Protein AF-A0A2D4HTZ1-F1 (afdb_monomer_lite)

Structure (mmCIF, N/CA/C/O backbone):
data_AF-A0A2D4HTZ1-F1
#
_entry.id   AF-A0A2D4HTZ1-F1
#
loop_
_atom_site.group_PDB
_atom_site.id
_atom_site.type_symbol
_atom_site.label_atom_id
_atom_site.label_alt_id
_atom_site.label_comp_id
_atom_site.label_asym_id
_atom_site.label_entity_id
_atom_site.label_seq_id
_atom_site.pdbx_PDB_ins_code
_atom_site.Cartn_x
_atom_site.Cartn_y
_atom_site.Cartn_z
_atom_site.occupancy
_atom_site.B_iso_or_equiv
_atom_site.auth_seq_id
_atom_site.auth_comp_id
_atom_site.auth_asym_id
_atom_site.auth_atom_id
_atom_site.pdbx_PDB_model_num
ATOM 1 N N . MET A 1 1 ? 66.820 58.117 -73.918 1.00 57.47 1 MET A N 1
ATOM 2 C CA . MET A 1 1 ? 65.378 58.455 -73.861 1.00 57.47 1 MET A CA 1
ATOM 3 C C . MET A 1 1 ? 64.461 57.257 -74.145 1.00 57.47 1 MET A C 1
ATOM 5 O O . MET A 1 1 ? 63.521 57.086 -73.387 1.00 57.47 1 MET A O 1
ATOM 9 N N . GLN A 1 2 ? 64.747 56.366 -75.110 1.00 58.44 2 GLN A N 1
ATOM 10 C CA . GLN A 1 2 ? 63.901 55.181 -75.393 1.00 58.44 2 GLN A CA 1
ATOM 11 C C . GLN A 1 2 ? 63.730 54.191 -74.214 1.00 58.44 2 GLN A C 1
ATOM 13 O O . GLN A 1 2 ? 62.637 53.680 -74.006 1.00 58.44 2 GLN A O 1
ATOM 18 N N . SER A 1 3 ? 64.754 53.981 -73.375 1.00 64.69 3 SER A N 1
ATOM 19 C CA . SER A 1 3 ? 64.660 53.073 -72.209 1.00 64.69 3 SER A CA 1
ATOM 20 C C . SER A 1 3 ? 63.802 53.613 -71.047 1.00 64.69 3 SER A C 1
ATOM 22 O O . SER A 1 3 ? 63.274 52.831 -70.263 1.00 64.69 3 SER A O 1
ATOM 24 N N . ILE A 1 4 ? 63.625 54.936 -70.939 1.00 71.12 4 ILE A N 1
ATOM 25 C CA . ILE A 1 4 ? 62.783 55.555 -69.895 1.00 71.12 4 ILE A CA 1
ATOM 26 C C . ILE A 1 4 ? 61.300 55.486 -70.295 1.00 71.12 4 ILE A C 1
ATOM 28 O O . ILE A 1 4 ? 60.459 55.211 -69.448 1.00 71.12 4 ILE A O 1
ATOM 32 N N . SER A 1 5 ? 60.989 55.653 -71.587 1.00 73.88 5 SER A N 1
ATOM 33 C CA . SER A 1 5 ? 59.620 55.541 -72.119 1.00 73.88 5 SER A CA 1
ATOM 34 C C . SER A 1 5 ? 59.046 54.129 -71.957 1.00 73.88 5 SER A C 1
ATOM 36 O O . SER A 1 5 ? 57.930 53.984 -71.475 1.00 73.88 5 SER A O 1
ATOM 38 N N . GLY A 1 6 ? 59.832 53.088 -72.268 1.00 77.81 6 GLY A N 1
ATOM 39 C CA . GLY A 1 6 ? 59.383 51.697 -72.112 1.00 77.81 6 GLY A CA 1
ATOM 40 C C . GLY A 1 6 ? 59.109 51.304 -70.655 1.00 77.81 6 GLY A C 1
ATOM 41 O O . GLY A 1 6 ? 58.136 50.614 -70.375 1.00 77.81 6 GLY A O 1
ATOM 42 N N . LYS A 1 7 ? 59.904 51.816 -69.702 1.00 83.00 7 LYS A N 1
ATOM 43 C CA . LYS A 1 7 ? 59.646 51.614 -68.265 1.00 83.00 7 LYS A CA 1
ATOM 44 C C . LYS A 1 7 ? 58.384 52.335 -67.784 1.00 83.00 7 LYS A C 1
ATOM 46 O O . LYS A 1 7 ? 57.716 51.845 -66.881 1.00 83.00 7 LYS A O 1
ATOM 51 N N . GLN A 1 8 ? 58.052 53.487 -68.366 1.00 84.12 8 GLN A N 1
ATOM 52 C CA . GLN A 1 8 ? 56.834 54.221 -68.024 1.00 84.12 8 GLN A CA 1
ATOM 53 C C . GLN A 1 8 ? 55.577 53.497 -68.532 1.00 84.12 8 GLN A C 1
ATOM 55 O O . GLN A 1 8 ? 54.602 53.392 -67.793 1.00 84.12 8 GLN A O 1
ATOM 60 N N . GLU A 1 9 ? 55.612 52.954 -69.752 1.00 84.94 9 GLU A N 1
ATOM 61 C CA . GLU A 1 9 ? 54.533 52.113 -70.294 1.00 84.94 9 GLU A CA 1
ATOM 62 C C . GLU A 1 9 ? 54.331 50.839 -69.460 1.00 84.94 9 GLU A C 1
ATOM 64 O O . GLU A 1 9 ? 53.198 50.495 -69.133 1.00 84.94 9 GLU A O 1
ATOM 69 N N . GLU A 1 10 ? 55.413 50.184 -69.028 1.00 87.38 10 GLU A N 1
ATOM 70 C CA . GLU A 1 10 ? 55.351 49.012 -68.146 1.00 87.38 10 GLU A CA 1
ATOM 71 C C . GLU A 1 10 ? 54.741 49.341 -66.772 1.00 87.38 10 GLU A C 1
ATOM 73 O O . GLU A 1 10 ? 53.933 48.574 -66.249 1.00 87.38 10 GLU A O 1
ATOM 78 N N . ILE A 1 11 ? 55.064 50.504 -66.195 1.00 88.44 11 ILE A N 1
ATOM 79 C CA . ILE A 1 11 ? 54.458 50.971 -64.940 1.00 88.44 11 ILE A CA 1
ATOM 80 C C . ILE A 1 11 ? 52.951 51.208 -65.107 1.00 88.44 11 ILE A C 1
ATOM 82 O O . ILE A 1 11 ? 52.182 50.828 -64.224 1.00 88.44 11 ILE A O 1
ATOM 86 N N . GLU A 1 12 ? 52.509 51.819 -66.208 1.00 89.62 12 GLU A N 1
ATOM 87 C CA . GLU A 1 12 ? 51.077 52.033 -66.466 1.00 89.62 12 GLU A CA 1
ATOM 88 C C . GLU A 1 12 ? 50.334 50.715 -66.743 1.00 89.62 12 GLU A C 1
ATOM 90 O O . GLU A 1 12 ? 49.220 50.517 -66.255 1.00 89.62 12 GLU A O 1
ATOM 95 N N . GLU A 1 13 ? 50.969 49.765 -67.432 1.00 90.62 13 GLU A N 1
ATOM 96 C CA . GLU A 1 13 ? 50.449 48.407 -67.621 1.00 90.62 13 GLU A CA 1
ATOM 97 C C . GLU A 1 13 ? 50.298 47.665 -66.282 1.00 90.62 13 GLU A C 1
ATOM 99 O O . GLU A 1 13 ? 49.262 47.058 -66.008 1.00 90.62 13 GLU A O 1
ATOM 104 N N . LEU A 1 14 ? 51.303 47.751 -65.404 1.00 90.25 14 LEU A N 1
ATOM 105 C CA . LEU A 1 14 ? 51.262 47.159 -64.067 1.00 90.25 14 LEU A CA 1
ATOM 106 C C . LEU A 1 14 ? 50.219 47.827 -63.170 1.00 90.25 14 LEU A C 1
ATOM 108 O O . LEU A 1 14 ? 49.558 47.133 -62.400 1.00 90.25 14 LEU A O 1
ATOM 112 N N . LYS A 1 15 ? 50.028 49.148 -63.268 1.00 91.94 15 LYS A N 1
ATOM 113 C CA . LYS A 1 15 ? 48.948 49.848 -62.558 1.00 91.94 15 LYS A CA 1
ATOM 114 C C . LYS A 1 15 ? 47.579 49.356 -63.012 1.00 91.94 15 LYS A C 1
ATOM 116 O O . LYS A 1 15 ? 46.756 49.074 -62.145 1.00 91.94 15 LYS A O 1
ATOM 121 N N . ARG A 1 16 ? 47.363 49.193 -64.323 1.00 92.19 16 ARG A N 1
ATOM 122 C CA . ARG A 1 16 ? 46.101 48.675 -64.876 1.00 92.19 16 ARG A CA 1
ATOM 123 C C . ARG A 1 16 ? 45.830 47.242 -64.422 1.00 92.19 16 ARG A C 1
ATOM 125 O O . ARG A 1 16 ? 44.754 46.950 -63.913 1.00 92.19 16 ARG A O 1
ATOM 132 N N . LYS A 1 17 ? 46.840 46.371 -64.485 1.00 91.69 17 LYS A N 1
ATOM 133 C CA . LYS A 1 17 ? 46.741 45.001 -63.957 1.00 91.69 17 LYS A CA 1
ATOM 134 C C . LYS A 1 17 ? 46.474 44.983 -62.452 1.00 91.69 17 LYS A C 1
ATOM 136 O O . LYS A 1 17 ? 45.710 44.157 -61.973 1.00 91.69 17 LYS A O 1
ATOM 141 N N . ASN A 1 18 ? 47.066 45.900 -61.688 1.00 91.31 18 ASN A N 1
ATOM 142 C CA . ASN A 1 18 ? 46.824 46.011 -60.248 1.00 91.31 18 ASN A CA 1
ATOM 143 C C . ASN A 1 18 ? 45.393 46.498 -59.948 1.00 91.31 18 ASN A C 1
ATOM 145 O O . ASN A 1 18 ? 44.762 45.990 -59.025 1.00 91.31 18 ASN A O 1
ATOM 149 N N . THR A 1 19 ? 44.843 47.428 -60.737 1.00 92.56 19 THR A N 1
ATOM 150 C CA . THR A 1 19 ? 43.431 47.828 -60.615 1.00 92.56 19 THR A CA 1
ATOM 151 C C . THR A 1 19 ? 42.480 46.699 -61.003 1.00 92.56 19 THR A C 1
ATOM 153 O O . THR A 1 19 ? 41.556 46.427 -60.246 1.00 92.56 19 THR A O 1
ATOM 156 N N . GLU A 1 20 ? 42.753 45.972 -62.090 1.00 93.50 20 GLU A N 1
ATOM 157 C CA . GLU A 1 20 ? 41.965 44.800 -62.500 1.00 93.50 20 GLU A CA 1
ATOM 158 C C . GLU A 1 20 ? 41.989 43.701 -61.426 1.00 93.50 20 GLU A C 1
ATOM 160 O O . GLU A 1 20 ? 40.947 43.169 -61.052 1.00 93.50 20 GLU A O 1
ATOM 165 N N . LEU A 1 21 ? 43.159 43.400 -60.852 1.00 92.81 21 LEU A N 1
ATOM 166 C CA . LEU A 1 21 ? 43.280 42.436 -59.753 1.00 92.81 21 LEU A CA 1
ATOM 167 C C . LEU A 1 21 ? 42.519 42.881 -58.498 1.00 92.81 21 LEU A C 1
ATOM 169 O O . LEU A 1 21 ? 41.919 42.044 -57.823 1.00 92.81 21 LEU A O 1
ATOM 173 N N . LYS A 1 22 ? 42.508 44.182 -58.183 1.00 93.00 22 LYS A N 1
ATOM 174 C CA . LYS A 1 22 ? 41.706 44.725 -57.075 1.00 93.00 22 LYS A CA 1
ATOM 175 C C . LYS A 1 22 ? 40.210 44.585 -57.336 1.00 93.00 22 LYS A C 1
ATOM 177 O O . LYS A 1 22 ? 39.486 44.192 -56.429 1.00 93.00 22 LYS A O 1
ATOM 182 N N . GLU A 1 23 ? 39.751 44.876 -58.550 1.00 93.75 23 GLU A N 1
ATOM 183 C CA . GLU A 1 23 ? 38.345 44.713 -58.936 1.00 93.75 23 GLU A CA 1
ATOM 184 C C . GLU A 1 23 ? 37.912 43.245 -58.873 1.00 93.75 23 GLU A C 1
ATOM 186 O O . GLU A 1 23 ? 36.880 42.941 -58.275 1.00 93.75 23 GLU A O 1
ATOM 191 N N . ILE A 1 24 ? 38.736 42.322 -59.382 1.00 94.12 24 ILE A N 1
ATOM 192 C CA . ILE A 1 24 ? 38.507 40.875 -59.254 1.00 94.12 24 ILE A CA 1
ATOM 193 C C . ILE A 1 24 ? 38.438 40.472 -57.778 1.00 94.12 24 ILE A C 1
ATOM 195 O O . ILE A 1 24 ? 37.528 39.739 -57.398 1.00 94.12 24 ILE A O 1
ATOM 199 N N . GLY A 1 25 ? 39.345 40.978 -56.938 1.00 93.19 25 GLY A N 1
ATOM 200 C CA . GLY A 1 25 ? 39.337 40.719 -55.497 1.00 93.19 25 GLY A CA 1
ATOM 201 C C . GLY A 1 25 ? 38.049 41.187 -54.812 1.00 93.19 25 GLY A C 1
ATOM 202 O O . GLY A 1 25 ? 37.463 40.434 -54.039 1.00 93.19 25 GLY A O 1
ATOM 203 N N . VAL A 1 26 ? 37.555 42.385 -55.143 1.00 94.62 26 VAL A N 1
ATOM 204 C CA . VAL A 1 26 ? 36.284 42.915 -54.611 1.00 94.62 26 VAL A CA 1
ATOM 205 C C . VAL A 1 26 ? 35.089 42.080 -55.078 1.00 94.62 26 VAL A C 1
ATOM 207 O O . VAL A 1 26 ? 34.190 41.794 -54.286 1.00 94.62 26 VAL A O 1
ATOM 210 N N . VAL A 1 27 ? 35.070 41.659 -56.346 1.00 94.44 27 VAL A N 1
ATOM 211 C CA . VAL A 1 27 ? 34.008 40.793 -56.884 1.00 94.44 27 VAL A CA 1
ATOM 212 C C . VAL A 1 27 ? 34.038 39.414 -56.221 1.00 94.44 27 VAL A C 1
ATOM 214 O O . VAL A 1 27 ? 32.992 38.913 -55.818 1.00 94.44 27 VAL A O 1
ATOM 217 N N . GLN A 1 28 ? 35.219 38.818 -56.040 1.00 93.44 28 GLN A N 1
ATOM 218 C CA . GLN A 1 28 ? 35.381 37.548 -55.329 1.00 93.44 28 GLN A CA 1
ATOM 219 C C . GLN A 1 28 ? 34.933 37.656 -53.867 1.00 93.44 28 GLN A C 1
ATOM 221 O O . GLN A 1 28 ? 34.189 36.799 -53.399 1.00 93.44 28 GLN A O 1
ATOM 226 N N . GLU A 1 29 ? 35.312 38.722 -53.157 1.00 94.38 29 GLU A N 1
ATOM 227 C CA . GLU A 1 29 ? 34.871 38.961 -51.779 1.00 94.38 29 GLU A CA 1
ATOM 228 C C . GLU A 1 29 ? 33.345 39.104 -51.691 1.00 94.38 29 GLU A C 1
ATOM 230 O O . GLU A 1 29 ? 32.719 38.551 -50.784 1.00 94.38 29 GLU A O 1
ATOM 235 N N . LYS A 1 30 ? 32.728 39.813 -52.645 1.00 95.38 30 LYS A N 1
ATOM 236 C CA . LYS A 1 30 ? 31.270 39.944 -52.727 1.00 95.38 30 LYS A CA 1
ATOM 237 C C . LYS A 1 30 ? 30.597 38.587 -52.957 1.00 95.38 30 LYS A C 1
ATOM 239 O O . LYS A 1 30 ? 29.663 38.266 -52.229 1.00 95.38 30 LYS A O 1
ATOM 244 N N . ASN A 1 31 ? 31.098 37.785 -53.897 1.00 94.88 31 ASN A N 1
ATOM 245 C CA . ASN A 1 31 ? 30.555 36.454 -54.182 1.00 94.88 31 ASN A CA 1
ATOM 246 C C . ASN A 1 31 ? 30.661 35.531 -52.959 1.00 94.88 31 ASN A C 1
ATOM 248 O O . ASN A 1 31 ? 29.678 34.902 -52.586 1.00 94.88 31 ASN A O 1
ATOM 252 N N . VAL A 1 32 ? 31.810 35.515 -52.273 1.00 95.44 32 VAL A N 1
ATOM 253 C CA . VAL A 1 32 ? 31.988 34.720 -51.044 1.00 95.44 32 VAL A CA 1
ATOM 254 C C . VAL A 1 32 ? 31.035 35.186 -49.940 1.00 95.44 32 VAL A C 1
ATOM 256 O O . VAL A 1 32 ? 30.453 34.358 -49.244 1.00 95.44 32 VAL A O 1
ATOM 259 N N . LYS A 1 33 ? 30.823 36.499 -49.773 1.00 95.69 33 LYS A N 1
ATOM 260 C CA . LYS A 1 33 ? 29.833 37.019 -48.811 1.00 95.69 33 LYS A CA 1
ATOM 261 C C . LYS A 1 33 ? 28.407 36.585 -49.157 1.00 95.69 33 LYS A C 1
ATOM 263 O O . LYS A 1 33 ? 27.660 36.229 -48.251 1.00 95.69 33 LYS A O 1
ATOM 268 N N . GLU A 1 34 ? 28.035 36.602 -50.435 1.00 95.88 34 GLU A N 1
ATOM 269 C CA . GLU A 1 34 ? 26.720 36.139 -50.895 1.00 95.88 34 GLU A CA 1
ATOM 270 C C . GLU A 1 34 ? 26.538 34.629 -50.674 1.00 95.88 34 GLU A C 1
ATOM 272 O O . GLU A 1 34 ? 25.505 34.218 -50.148 1.00 95.88 34 GLU A O 1
ATOM 277 N N . GLU A 1 35 ? 27.545 33.808 -50.986 1.00 95.94 35 GLU A N 1
ATOM 278 C CA . GLU A 1 35 ? 27.533 32.364 -50.714 1.00 95.94 35 GLU A CA 1
ATOM 279 C C . GLU A 1 35 ? 27.420 32.065 -49.214 1.00 95.94 35 GLU A C 1
ATOM 281 O O . GLU A 1 35 ? 26.616 31.227 -48.803 1.00 95.94 35 GLU A O 1
ATOM 286 N N . LEU A 1 36 ? 28.171 32.784 -48.373 1.00 95.12 36 LEU A N 1
ATOM 287 C CA . LEU A 1 36 ? 28.088 32.639 -46.919 1.00 95.12 36 LEU A CA 1
ATOM 288 C C . LEU A 1 36 ? 26.702 33.012 -46.383 1.00 95.12 36 LEU A C 1
ATOM 290 O O . LEU A 1 36 ? 26.178 32.308 -45.518 1.00 95.12 36 LEU A O 1
ATOM 294 N N . GLU A 1 37 ? 26.081 34.077 -46.895 1.00 95.56 37 GLU A N 1
ATOM 295 C CA . GLU A 1 37 ? 24.731 34.465 -46.477 1.00 95.56 37 GLU A CA 1
ATOM 296 C C . GLU A 1 37 ? 23.676 33.453 -46.958 1.00 95.56 37 GLU A C 1
ATOM 298 O O . GLU A 1 37 ? 22.752 33.130 -46.213 1.00 95.56 37 GLU A O 1
ATOM 303 N N . GLN A 1 38 ? 23.838 32.870 -48.152 1.00 96.56 38 GLN A N 1
ATOM 304 C CA . GLN A 1 38 ? 22.982 31.775 -48.626 1.00 96.56 38 GLN A CA 1
ATOM 305 C C . GLN A 1 38 ? 23.105 30.528 -47.742 1.00 96.56 38 GLN A C 1
ATOM 307 O O . GLN A 1 38 ? 22.088 29.961 -47.336 1.00 96.56 38 GLN A O 1
ATOM 312 N N . ILE A 1 39 ? 24.332 30.120 -47.398 1.00 96.56 39 ILE A N 1
ATOM 313 C CA . ILE A 1 39 ? 24.581 28.987 -46.494 1.00 96.56 39 ILE A CA 1
ATOM 314 C C . ILE A 1 39 ? 23.967 29.262 -45.119 1.00 96.56 39 ILE A C 1
ATOM 316 O O . ILE A 1 39 ? 23.299 28.393 -44.560 1.00 96.56 39 ILE A O 1
ATOM 320 N N . LYS A 1 40 ? 24.142 30.474 -44.584 1.00 97.12 40 LYS A N 1
ATOM 321 C CA . LYS A 1 40 ? 23.562 30.889 -43.303 1.00 97.12 40 LYS A CA 1
ATOM 322 C C . LYS A 1 40 ? 22.034 30.838 -43.322 1.00 97.12 40 LYS A C 1
ATOM 324 O O . LYS A 1 40 ? 21.450 30.295 -42.388 1.00 97.12 40 LYS A O 1
ATOM 329 N N . ASN A 1 41 ? 21.390 31.352 -44.369 1.00 95.25 41 ASN A N 1
ATOM 330 C CA . ASN A 1 41 ? 19.930 31.315 -44.493 1.00 95.25 41 ASN A CA 1
ATOM 331 C C . ASN A 1 41 ? 19.411 29.878 -44.573 1.00 95.25 41 ASN A C 1
ATOM 333 O O . ASN A 1 41 ? 18.505 29.522 -43.823 1.00 95.25 41 ASN A O 1
ATOM 337 N N . LYS A 1 42 ? 20.052 29.026 -45.381 1.00 97.12 42 LYS A N 1
ATOM 338 C CA . LYS A 1 42 ? 19.714 27.600 -45.462 1.00 97.12 42 LYS A CA 1
ATOM 339 C C . LYS A 1 42 ? 19.870 26.899 -44.110 1.00 97.12 42 LYS A C 1
ATOM 341 O O . LYS A 1 42 ? 18.985 26.167 -43.686 1.00 97.12 42 LYS A O 1
ATOM 346 N N . LEU A 1 43 ? 20.957 27.181 -43.391 1.00 97.00 43 LEU A N 1
ATOM 347 C CA . LEU A 1 43 ? 21.194 26.627 -42.060 1.00 97.00 43 LEU A CA 1
ATOM 348 C C . LEU A 1 43 ? 20.115 27.066 -41.056 1.00 97.00 43 LEU A C 1
ATOM 350 O O . LEU A 1 43 ? 19.683 26.269 -40.226 1.00 97.00 43 LEU A O 1
ATOM 354 N N . ILE A 1 44 ? 19.672 28.324 -41.107 1.00 96.56 44 ILE A N 1
ATOM 355 C CA . ILE A 1 44 ? 18.585 28.828 -40.253 1.00 96.56 44 ILE A CA 1
ATOM 356 C C . ILE A 1 44 ? 17.259 28.142 -40.603 1.00 96.56 44 ILE A C 1
ATOM 358 O O . ILE A 1 44 ? 16.518 27.755 -39.697 1.00 96.56 44 ILE A O 1
ATOM 362 N N . GLU A 1 45 ? 16.956 27.972 -41.890 1.00 96.88 45 GLU A N 1
ATOM 363 C CA . GLU A 1 45 ? 15.754 27.274 -42.357 1.00 96.88 45 GLU A CA 1
ATOM 364 C C . GLU A 1 45 ? 15.732 25.814 -41.895 1.00 96.88 45 GLU A C 1
ATOM 366 O O . GLU A 1 45 ? 14.732 25.380 -41.315 1.00 96.88 45 GLU A O 1
ATOM 371 N N . ASP A 1 46 ? 16.844 25.093 -42.059 1.00 96.62 46 ASP A N 1
ATOM 372 C CA . ASP A 1 46 ? 16.989 23.699 -41.634 1.00 96.62 46 ASP A CA 1
ATOM 373 C C . ASP A 1 46 ? 16.791 23.558 -40.116 1.00 96.62 46 ASP A C 1
ATOM 375 O O . ASP A 1 46 ? 15.972 22.748 -39.669 1.00 96.62 46 ASP A O 1
ATOM 379 N N . HIS A 1 47 ? 17.443 24.404 -39.306 1.00 96.06 47 HIS A N 1
ATOM 380 C CA . HIS A 1 47 ? 17.237 24.409 -37.852 1.00 96.06 47 HIS A CA 1
ATOM 381 C C . HIS A 1 47 ? 15.798 24.763 -37.466 1.00 96.06 47 HIS A C 1
ATOM 383 O O . HIS A 1 47 ? 15.232 24.165 -36.552 1.00 96.06 47 HIS A O 1
ATOM 389 N N . THR A 1 48 ? 15.175 25.718 -38.159 1.00 96.06 48 THR A N 1
ATOM 390 C CA . THR A 1 48 ? 13.787 26.116 -37.889 1.00 96.06 48 THR A CA 1
ATOM 391 C C . THR A 1 48 ? 12.813 24.987 -38.229 1.00 96.06 48 THR A C 1
ATOM 393 O O . THR A 1 48 ? 11.836 24.773 -37.505 1.00 96.06 48 THR A O 1
ATOM 396 N N . ALA A 1 49 ? 13.063 24.244 -39.309 1.00 96.69 49 ALA A N 1
ATOM 397 C CA . ALA A 1 49 ? 12.280 23.070 -39.673 1.00 96.69 49 ALA A CA 1
ATOM 398 C C . ALA A 1 49 ? 12.443 21.953 -38.635 1.00 96.69 49 ALA A C 1
ATOM 400 O O . ALA A 1 49 ? 11.445 21.375 -38.202 1.00 96.69 49 ALA A O 1
ATOM 401 N N . GLU A 1 50 ? 13.669 21.703 -38.176 1.00 96.25 50 GLU A N 1
ATOM 402 C CA . GLU A 1 50 ? 13.944 20.686 -37.161 1.00 96.25 50 GLU A CA 1
ATOM 403 C C . GLU A 1 50 ? 13.320 21.034 -35.803 1.00 96.25 50 GLU A C 1
ATOM 405 O O . GLU A 1 50 ? 12.687 20.192 -35.164 1.00 96.25 50 GLU A O 1
ATOM 410 N N . LEU A 1 51 ? 13.365 22.306 -35.399 1.00 95.31 51 LEU A N 1
ATOM 411 C CA . LEU A 1 51 ? 12.663 22.794 -34.208 1.00 95.31 51 LEU A CA 1
ATOM 412 C C . LEU A 1 51 ? 11.141 22.616 -34.308 1.00 95.31 51 LEU A C 1
ATOM 414 O O . LEU A 1 51 ? 10.480 22.299 -33.319 1.00 95.31 51 LEU A O 1
ATOM 418 N N . LYS A 1 52 ? 10.555 22.792 -35.498 1.00 96.75 52 LYS A N 1
ATOM 419 C CA . LYS A 1 52 ? 9.123 22.527 -35.713 1.00 96.75 52 LYS A CA 1
ATOM 420 C C . LYS A 1 52 ? 8.805 21.033 -35.627 1.00 96.75 52 LYS A C 1
ATOM 422 O O . LYS A 1 52 ? 7.795 20.682 -35.019 1.00 96.75 52 LYS A O 1
ATOM 427 N N . ARG A 1 53 ? 9.650 20.162 -36.195 1.00 97.31 53 ARG A N 1
ATOM 428 C CA . ARG A 1 53 ? 9.483 18.698 -36.111 1.00 97.31 53 ARG A CA 1
ATOM 429 C C . ARG A 1 53 ? 9.574 18.210 -34.669 1.00 97.31 53 ARG A C 1
ATOM 431 O O . ARG A 1 53 ? 8.654 17.551 -34.198 1.00 97.31 53 ARG A O 1
ATOM 438 N N . THR A 1 54 ? 10.627 18.597 -33.955 1.00 94.88 54 THR A N 1
ATOM 439 C CA . THR A 1 54 ? 10.831 18.231 -32.545 1.00 94.88 54 THR A CA 1
ATOM 440 C C . THR A 1 54 ? 9.707 18.746 -31.649 1.00 94.88 54 THR A C 1
ATOM 442 O O . THR A 1 54 ? 9.208 17.994 -30.817 1.00 94.88 54 THR A O 1
ATOM 445 N N . ARG A 1 55 ? 9.218 19.978 -31.858 1.00 96.69 55 ARG A N 1
ATOM 446 C CA . ARG A 1 55 ? 8.045 20.495 -31.132 1.00 96.69 55 ARG A CA 1
ATOM 447 C C . ARG A 1 55 ? 6.782 19.669 -31.400 1.00 96.69 55 ARG A C 1
ATOM 449 O O . ARG A 1 55 ? 6.021 19.434 -30.468 1.00 96.69 55 ARG A O 1
ATOM 456 N N . LYS A 1 56 ? 6.556 19.229 -32.641 1.00 96.94 56 LYS A N 1
ATOM 457 C CA . LYS A 1 56 ? 5.404 18.383 -32.981 1.00 96.94 56 LYS A CA 1
ATOM 458 C C . LYS A 1 56 ? 5.499 17.006 -32.315 1.00 96.94 56 LYS A C 1
ATOM 460 O O . LYS A 1 56 ? 4.525 16.567 -31.720 1.00 96.94 56 LYS A O 1
ATOM 465 N N . LEU A 1 57 ? 6.677 16.381 -32.346 1.00 96.94 57 LEU A N 1
ATOM 466 C CA . LEU A 1 57 ? 6.925 15.109 -31.657 1.00 96.94 57 LEU A CA 1
ATOM 467 C C . LEU A 1 57 ? 6.727 15.238 -30.142 1.00 96.94 57 LEU A C 1
ATOM 469 O O . LEU A 1 57 ? 6.090 14.387 -29.535 1.00 96.94 57 LEU A O 1
ATOM 473 N N . LEU A 1 58 ? 7.210 16.326 -29.532 1.00 94.69 58 LEU A N 1
ATOM 474 C CA . LEU A 1 58 ? 6.972 16.602 -28.112 1.00 94.69 58 LEU A CA 1
ATOM 475 C C . LEU A 1 58 ? 5.481 16.741 -27.797 1.00 94.69 58 LEU A C 1
ATOM 477 O O . LEU A 1 58 ? 5.029 16.207 -26.792 1.00 94.69 58 LEU A O 1
ATOM 481 N N . GLN A 1 59 ? 4.718 17.417 -28.657 1.00 96.31 59 GLN A N 1
ATOM 482 C CA . GLN A 1 59 ? 3.273 17.546 -28.485 1.00 96.31 59 GLN A CA 1
ATOM 483 C C . GLN A 1 59 ? 2.562 16.189 -28.604 1.00 96.31 59 GLN A C 1
ATOM 485 O O . GLN A 1 59 ? 1.649 15.917 -27.833 1.00 96.31 59 GLN A O 1
ATOM 490 N N . GLU A 1 60 ? 2.973 15.332 -29.541 1.00 96.62 60 GLU A N 1
ATOM 491 C CA . GLU A 1 60 ? 2.437 13.971 -29.674 1.00 96.62 60 GLU A CA 1
ATOM 492 C C . GLU A 1 60 ? 2.730 13.141 -28.414 1.00 96.62 60 GLU A C 1
ATOM 494 O O . GLU A 1 60 ? 1.805 12.562 -27.849 1.00 96.62 60 GLU A O 1
ATOM 499 N N . VAL A 1 61 ? 3.968 13.179 -27.907 1.00 94.12 61 VAL A N 1
ATOM 500 C CA . VAL A 1 61 ? 4.368 12.506 -26.656 1.00 94.12 61 VAL A CA 1
ATOM 501 C C . VAL A 1 61 ? 3.612 13.053 -25.438 1.00 94.12 61 VAL A C 1
ATOM 503 O O . VAL A 1 61 ? 3.229 12.308 -24.539 1.00 94.12 61 VAL A O 1
ATOM 506 N N . GLU A 1 62 ? 3.361 14.360 -25.384 1.00 95.25 62 GLU A N 1
ATOM 507 C CA . GLU A 1 62 ? 2.568 14.966 -24.312 1.00 95.25 62 GLU A CA 1
ATOM 508 C C . GLU A 1 62 ? 1.116 14.465 -24.334 1.00 95.25 62 GLU A C 1
ATOM 510 O O . GLU A 1 62 ? 0.559 14.149 -23.281 1.00 95.25 62 GLU A O 1
ATOM 515 N N . GLN A 1 63 ? 0.510 14.336 -25.520 1.00 95.31 63 GLN A N 1
ATOM 516 C CA . GLN A 1 63 ? -0.839 13.779 -25.644 1.00 95.31 63 GLN A CA 1
ATOM 517 C C . GLN A 1 63 ? -0.887 12.294 -25.271 1.00 95.31 63 GLN A C 1
ATOM 519 O O . GLN A 1 63 ? -1.830 11.889 -24.593 1.00 95.31 63 GLN A O 1
ATOM 524 N N . THR A 1 64 ? 0.112 11.490 -25.652 1.00 94.50 64 THR A N 1
ATOM 525 C CA . THR A 1 64 ? 0.148 10.068 -25.272 1.00 94.50 64 THR A CA 1
ATOM 526 C C . THR A 1 64 ? 0.299 9.903 -23.766 1.00 94.50 64 THR A C 1
ATOM 528 O O . THR A 1 64 ? -0.488 9.181 -23.165 1.00 94.50 64 THR A O 1
ATOM 531 N N . HIS A 1 65 ? 1.210 10.641 -23.123 1.00 91.62 65 HIS A N 1
ATOM 532 C CA . HIS A 1 65 ? 1.341 10.599 -21.663 1.00 91.62 65 HIS A CA 1
ATOM 533 C C . HIS A 1 65 ? 0.073 11.076 -20.949 1.00 91.62 65 HIS A C 1
ATOM 535 O O . HIS A 1 65 ? -0.272 10.558 -19.888 1.00 91.62 65 HIS A O 1
ATOM 541 N N . LYS A 1 66 ? -0.639 12.061 -21.509 1.00 96.38 66 LYS A N 1
ATOM 542 C CA . LYS A 1 66 ? -1.916 12.510 -20.952 1.00 96.38 66 LYS A CA 1
ATOM 543 C C . LYS A 1 66 ? -2.991 11.423 -21.050 1.00 96.38 66 LYS A C 1
ATOM 545 O O . LYS A 1 66 ? -3.707 11.218 -20.073 1.00 96.38 66 LYS A O 1
ATOM 550 N N . ALA A 1 67 ? -3.085 10.736 -22.189 1.00 95.88 67 ALA A N 1
ATOM 551 C CA . ALA A 1 67 ? -4.014 9.625 -22.382 1.00 95.88 67 ALA A CA 1
ATOM 552 C C . ALA A 1 67 ? -3.693 8.457 -21.437 1.00 95.88 67 ALA A C 1
ATOM 554 O O . ALA A 1 67 ? -4.575 8.002 -20.716 1.00 95.88 67 ALA A O 1
ATOM 555 N N . GLU A 1 68 ? -2.421 8.058 -21.341 1.00 95.12 68 GLU A N 1
ATOM 556 C CA . GLU A 1 68 ? -1.969 7.036 -20.389 1.00 95.12 68 GLU A CA 1
ATOM 557 C C . GLU A 1 68 ? -2.311 7.441 -18.947 1.00 95.12 68 GLU A C 1
ATOM 559 O O . GLU A 1 68 ? -2.869 6.653 -18.190 1.00 95.12 68 GLU A O 1
ATOM 564 N N . ALA A 1 69 ? -2.051 8.691 -18.551 1.00 92.12 69 ALA A N 1
ATOM 565 C CA . ALA A 1 69 ? -2.389 9.177 -17.213 1.00 92.12 69 ALA A CA 1
ATOM 566 C C . ALA A 1 69 ? -3.903 9.175 -16.929 1.00 92.12 69 ALA A C 1
ATOM 568 O O . ALA A 1 69 ? -4.315 9.029 -15.776 1.00 92.12 69 ALA A O 1
ATOM 569 N N . GLU A 1 70 ? -4.740 9.368 -17.950 1.00 95.75 70 GLU A N 1
ATOM 570 C CA . GLU A 1 70 ? -6.189 9.206 -17.841 1.00 95.75 70 GLU A CA 1
ATOM 571 C C . GLU A 1 70 ? -6.565 7.728 -17.694 1.00 95.75 70 GLU A C 1
ATOM 573 O O . GLU A 1 70 ? -7.323 7.414 -16.781 1.00 95.75 70 GLU A O 1
ATOM 578 N N . GLU A 1 71 ? -6.002 6.816 -18.486 1.00 96.00 71 GLU A N 1
ATOM 579 C CA . GLU A 1 71 ? -6.225 5.367 -18.352 1.00 96.00 71 GLU A CA 1
ATOM 580 C C . GLU A 1 71 ? -5.850 4.856 -16.954 1.00 96.00 71 GLU A C 1
ATOM 582 O O . GLU A 1 71 ? -6.681 4.246 -16.279 1.00 96.00 71 GLU A O 1
ATOM 587 N N . TRP A 1 72 ? -4.661 5.212 -16.456 1.00 94.75 72 TRP A N 1
ATOM 588 C CA . TRP A 1 72 ? -4.217 4.882 -15.097 1.00 94.75 72 TRP A CA 1
ATOM 589 C C . TRP A 1 72 ? -5.163 5.420 -14.017 1.00 94.75 72 TRP A C 1
ATOM 591 O O . TRP A 1 72 ? -5.357 4.790 -12.974 1.00 94.75 72 TRP A O 1
ATOM 601 N N . ARG A 1 73 ? -5.767 6.595 -14.239 1.00 96.50 73 ARG A N 1
ATOM 602 C CA . ARG A 1 73 ? -6.755 7.166 -13.314 1.00 96.50 73 ARG A CA 1
ATOM 603 C C . ARG A 1 73 ? -8.042 6.344 -13.303 1.00 96.50 73 ARG A C 1
ATOM 605 O O . ARG A 1 73 ? -8.525 6.036 -12.219 1.00 96.50 73 ARG A O 1
ATOM 612 N N . HIS A 1 74 ? -8.553 5.961 -14.472 1.00 95.25 74 HIS A N 1
ATOM 613 C CA . HIS A 1 74 ? -9.755 5.130 -14.581 1.00 95.25 74 HIS A CA 1
ATOM 614 C C . HIS A 1 74 ? -9.530 3.741 -13.969 1.00 95.25 74 HIS A C 1
ATOM 616 O O . HIS A 1 74 ? -10.376 3.262 -13.220 1.00 95.25 74 HIS A O 1
ATOM 622 N N . GLU A 1 75 ? -8.377 3.112 -14.213 1.00 95.00 75 GLU A N 1
ATOM 623 C CA . GLU A 1 75 ? -8.039 1.814 -13.613 1.00 95.00 75 GLU A CA 1
ATOM 624 C C . GLU A 1 75 ? -7.969 1.904 -12.081 1.00 95.00 75 GLU A C 1
ATOM 626 O O . GLU A 1 75 ? -8.508 1.055 -11.369 1.00 95.00 75 GLU A O 1
ATOM 631 N N . LYS A 1 76 ? -7.389 2.990 -11.556 1.00 92.19 76 LYS A N 1
ATOM 632 C CA . LYS A 1 76 ? -7.389 3.265 -10.117 1.00 92.19 76 LYS A CA 1
ATOM 633 C C . LYS A 1 76 ? -8.805 3.457 -9.565 1.00 92.19 76 LYS A C 1
ATOM 635 O O . LYS A 1 76 ? -9.090 2.954 -8.482 1.00 92.19 76 LYS A O 1
ATOM 640 N N . GLU A 1 77 ? -9.672 4.186 -10.261 1.00 96.31 77 GLU A N 1
ATOM 641 C CA . GLU A 1 77 ? -11.067 4.400 -9.848 1.00 96.31 77 GLU A CA 1
ATOM 642 C C . GLU A 1 77 ? -11.861 3.089 -9.822 1.00 96.31 77 GLU A C 1
ATOM 644 O O . GLU A 1 77 ? -12.578 2.840 -8.853 1.00 96.31 77 GLU A O 1
ATOM 649 N N . ILE A 1 78 ? -11.674 2.217 -10.819 1.00 96.38 78 ILE A N 1
ATOM 650 C CA . ILE A 1 78 ? -12.274 0.875 -10.849 1.00 96.38 78 ILE A CA 1
ATOM 651 C C . ILE A 1 78 ? -11.799 0.057 -9.648 1.00 96.38 78 ILE A C 1
ATOM 653 O O . ILE A 1 78 ? -12.622 -0.490 -8.915 1.00 96.38 78 ILE A O 1
ATOM 657 N N . LEU A 1 79 ? -10.488 0.021 -9.394 1.00 94.75 79 LEU A N 1
ATOM 658 C CA . LEU A 1 79 ? -9.942 -0.727 -8.264 1.00 94.75 79 LEU A CA 1
ATOM 659 C C . LEU A 1 79 ? -10.485 -0.203 -6.926 1.00 94.75 79 LEU A C 1
ATOM 661 O O . LEU A 1 79 ? -10.844 -0.993 -6.053 1.00 94.75 79 LEU A O 1
ATOM 665 N N . VAL A 1 80 ? -10.587 1.121 -6.765 1.00 95.00 80 VAL A N 1
ATOM 666 C CA . VAL A 1 80 ? -11.200 1.732 -5.578 1.00 95.00 80 VAL A CA 1
ATOM 667 C C . VAL A 1 80 ? -12.658 1.290 -5.443 1.00 95.00 80 VAL A C 1
ATOM 669 O O . VAL A 1 80 ? -13.014 0.773 -4.385 1.00 95.00 80 VAL A O 1
ATOM 672 N N . ALA A 1 81 ? -13.467 1.389 -6.501 1.00 95.06 81 ALA A N 1
ATOM 673 C CA . ALA A 1 81 ? -14.868 0.968 -6.481 1.00 95.06 81 ALA A CA 1
ATOM 674 C C . ALA A 1 81 ? -15.029 -0.521 -6.113 1.00 95.06 81 ALA A C 1
ATOM 676 O O . ALA A 1 81 ? -15.854 -0.861 -5.265 1.00 95.06 81 ALA A O 1
ATOM 677 N N . GLU A 1 82 ? -14.191 -1.407 -6.662 1.00 96.25 82 GLU A N 1
ATOM 678 C CA . GLU A 1 82 ? -14.194 -2.834 -6.313 1.00 96.25 82 GLU A CA 1
ATOM 679 C C . GLU A 1 82 ? -13.822 -3.078 -4.844 1.00 96.25 82 GLU A C 1
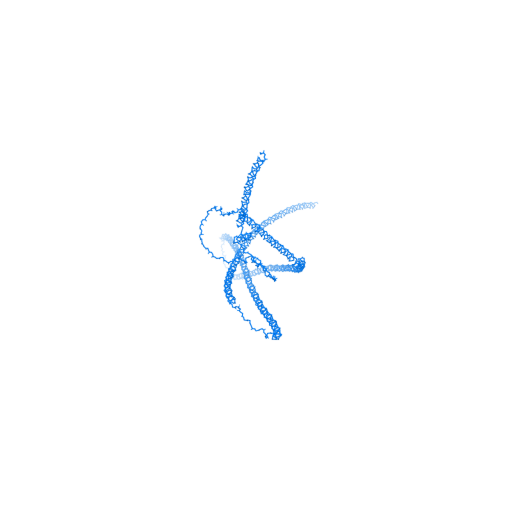ATOM 681 O O . GLU A 1 82 ? -14.401 -3.943 -4.177 1.00 96.25 82 GLU A O 1
ATOM 686 N N . THR A 1 83 ? -12.840 -2.342 -4.310 1.00 93.25 83 THR A N 1
ATOM 687 C CA . THR A 1 83 ? -12.490 -2.453 -2.887 1.00 93.25 83 THR A CA 1
ATOM 688 C C . THR A 1 83 ? -13.594 -1.921 -1.978 1.00 93.25 83 THR A C 1
ATOM 690 O O . THR A 1 83 ? -13.875 -2.535 -0.948 1.00 93.25 83 THR A O 1
ATOM 693 N N . GLU A 1 84 ? -14.260 -0.832 -2.359 1.00 94.56 84 GLU A N 1
ATOM 694 C CA . GLU A 1 84 ? -15.401 -0.281 -1.629 1.00 94.56 84 GLU A CA 1
ATOM 695 C C . GLU A 1 84 ? -16.588 -1.249 -1.626 1.00 94.56 84 GLU A C 1
ATOM 697 O O . GLU A 1 84 ? -17.182 -1.474 -0.570 1.00 94.56 84 GLU A O 1
ATOM 702 N N . GLU A 1 85 ? -16.886 -1.895 -2.757 1.00 96.19 85 GLU A N 1
ATOM 703 C CA . GLU A 1 85 ? -17.928 -2.921 -2.852 1.00 96.19 85 GLU A CA 1
ATOM 704 C C . GLU A 1 85 ? -17.626 -4.118 -1.936 1.00 96.19 85 GLU A C 1
ATOM 706 O O . GLU A 1 85 ? -18.486 -4.539 -1.156 1.00 96.19 85 GLU A O 1
ATOM 711 N N . LYS A 1 86 ? -16.382 -4.619 -1.939 1.00 97.12 86 LYS A N 1
ATOM 712 C CA . LYS A 1 86 ? -15.946 -5.696 -1.029 1.00 97.12 86 LYS A CA 1
ATOM 713 C C . LYS A 1 86 ? -16.081 -5.290 0.441 1.00 97.12 86 LYS A C 1
ATOM 715 O O . LYS A 1 86 ? -16.543 -6.085 1.260 1.00 97.12 86 LYS A O 1
ATOM 720 N N . ILE A 1 87 ? -15.721 -4.053 0.787 1.00 94.62 87 ILE A N 1
ATOM 721 C CA . ILE A 1 87 ? -15.880 -3.524 2.150 1.00 94.62 87 ILE A CA 1
ATOM 722 C C . ILE A 1 87 ? -17.363 -3.421 2.526 1.00 94.62 87 ILE A C 1
ATOM 724 O O . ILE A 1 87 ? -17.727 -3.767 3.651 1.00 94.62 87 ILE A O 1
ATOM 728 N N . LEU A 1 88 ? -18.230 -2.968 1.618 1.00 96.75 88 LEU A N 1
ATOM 729 C CA . LEU A 1 88 ? -19.675 -2.904 1.847 1.00 96.75 88 LEU A CA 1
ATOM 730 C C . LEU A 1 88 ? -20.274 -4.296 2.078 1.00 96.75 88 LEU A C 1
ATOM 732 O O . LEU A 1 88 ? -21.082 -4.461 2.996 1.00 96.75 88 LEU A O 1
ATOM 736 N N . LEU A 1 89 ? -19.842 -5.299 1.311 1.00 97.31 89 LEU A N 1
ATOM 737 C CA . LEU A 1 89 ? -20.270 -6.685 1.486 1.00 97.31 89 LEU A CA 1
ATOM 738 C C . LEU A 1 89 ? -19.862 -7.225 2.866 1.00 97.31 89 LEU A C 1
ATOM 740 O O . LEU A 1 89 ? -20.716 -7.701 3.614 1.00 97.31 89 LEU A O 1
ATOM 744 N N . LEU A 1 90 ? -18.595 -7.043 3.258 1.00 97.00 90 LEU A N 1
ATOM 745 C CA . LEU A 1 90 ? -18.093 -7.439 4.580 1.00 97.00 90 LEU A CA 1
ATOM 746 C C . LEU A 1 90 ? -18.828 -6.725 5.722 1.00 97.00 90 LEU A C 1
ATOM 748 O O . LEU A 1 90 ? -19.153 -7.340 6.737 1.00 97.00 90 LEU A O 1
ATOM 752 N N . ARG A 1 91 ? -19.133 -5.430 5.569 1.00 95.50 91 ARG A N 1
ATOM 753 C CA . ARG A 1 91 ? -19.929 -4.679 6.555 1.00 95.50 91 ARG A CA 1
ATOM 754 C C . ARG A 1 91 ? -21.324 -5.272 6.715 1.00 95.50 91 ARG A C 1
ATOM 756 O O . ARG A 1 91 ? -21.781 -5.423 7.845 1.00 95.50 91 ARG A O 1
ATOM 763 N N . LYS A 1 92 ? -21.979 -5.637 5.610 1.00 97.62 92 LYS A N 1
ATOM 764 C CA . LYS A 1 92 ? -23.304 -6.267 5.634 1.00 97.62 92 LYS A CA 1
ATOM 765 C C . LYS A 1 92 ? -23.265 -7.648 6.289 1.00 97.62 92 LYS A C 1
ATOM 767 O O . LYS A 1 92 ? -24.139 -7.962 7.089 1.00 97.62 92 LYS A O 1
ATOM 772 N N . GLU A 1 93 ? -22.248 -8.457 6.005 1.00 97.12 93 GLU A N 1
ATOM 773 C CA . GLU A 1 93 ? -22.059 -9.759 6.659 1.00 97.12 93 GLU A CA 1
ATOM 774 C C . GLU A 1 93 ? -21.849 -9.622 8.171 1.00 97.12 93 GLU A C 1
ATOM 776 O O . GLU A 1 93 ? -22.496 -10.324 8.951 1.00 97.12 93 GLU A O 1
ATOM 781 N N . LEU A 1 94 ? -20.998 -8.683 8.600 1.00 96.25 94 LEU A N 1
ATOM 782 C CA . LEU A 1 94 ? -20.771 -8.400 10.019 1.00 96.25 94 LEU A CA 1
ATOM 783 C C . LEU A 1 94 ? -22.034 -7.881 10.709 1.00 96.25 94 LEU A C 1
ATOM 785 O O . LEU A 1 94 ? -22.330 -8.305 11.825 1.00 96.25 94 LEU A O 1
ATOM 789 N N . GLN A 1 95 ? -22.800 -7.014 10.043 1.00 97.75 95 GLN A N 1
ATOM 790 C CA . GLN A 1 95 ? -24.086 -6.545 10.548 1.00 97.75 95 GLN A CA 1
ATOM 791 C C . GLN A 1 95 ? -25.069 -7.708 10.722 1.00 97.75 95 GLN A C 1
ATOM 793 O O . GLN A 1 95 ? -25.635 -7.866 11.801 1.00 97.75 95 GLN A O 1
ATOM 798 N N . ASN A 1 96 ? -25.222 -8.562 9.707 1.00 96.69 96 ASN A N 1
ATOM 799 C CA . ASN A 1 96 ? -26.103 -9.729 9.779 1.00 96.69 96 ASN A CA 1
ATOM 800 C C . ASN A 1 96 ? -25.687 -10.680 10.910 1.00 96.69 96 ASN A C 1
ATOM 802 O O . ASN A 1 96 ? -26.538 -11.212 11.622 1.00 96.69 96 ASN A O 1
ATOM 806 N N . LYS A 1 97 ? -24.378 -10.884 11.104 1.00 97.12 97 LYS A N 1
ATOM 807 C CA . LYS A 1 97 ? -23.853 -11.710 12.195 1.00 97.12 97 LYS A CA 1
ATOM 808 C C . LYS A 1 97 ? -24.165 -11.100 13.562 1.00 97.12 97 LYS A C 1
ATOM 810 O O . LYS A 1 97 ? -24.640 -11.812 14.443 1.00 97.12 97 LYS A O 1
ATOM 815 N N . ALA A 1 98 ? -23.964 -9.794 13.724 1.00 94.38 98 ALA A N 1
ATOM 816 C CA . ALA A 1 98 ? -24.299 -9.086 14.956 1.00 94.38 98 ALA A CA 1
ATOM 817 C C . ALA A 1 98 ? -25.811 -9.125 15.250 1.00 94.38 98 ALA A C 1
ATOM 819 O O . ALA A 1 98 ? -26.215 -9.329 16.394 1.00 94.38 98 ALA A O 1
ATOM 820 N N . GLU A 1 99 ? -26.659 -8.982 14.228 1.00 97.12 99 GLU A N 1
ATOM 821 C CA . GLU A 1 99 ? -28.115 -9.115 14.359 1.00 97.12 99 GLU A CA 1
ATOM 822 C C . GLU A 1 99 ? -28.525 -10.540 14.750 1.00 97.12 99 GLU A C 1
ATOM 824 O O . GLU A 1 99 ? -29.364 -10.715 15.636 1.00 97.12 99 GLU A O 1
ATOM 829 N N . TYR A 1 100 ? -27.901 -11.558 14.156 1.00 96.06 100 TYR A N 1
ATOM 830 C CA . TYR A 1 100 ? -28.130 -12.957 14.513 1.00 96.06 100 TYR A CA 1
ATOM 831 C C . TYR A 1 100 ? -27.720 -13.261 15.962 1.00 96.06 100 TYR A C 1
ATOM 833 O O . TYR A 1 100 ? -28.476 -13.886 16.712 1.00 96.06 100 TYR A O 1
ATOM 841 N N . GLU A 1 101 ? -26.549 -12.787 16.393 1.00 96.19 101 GLU A N 1
ATOM 842 C CA . GLU A 1 101 ? -26.085 -12.923 17.777 1.00 96.19 101 GLU A CA 1
ATOM 843 C C . GLU A 1 101 ? -27.027 -12.199 18.746 1.00 96.19 101 GLU A C 1
ATOM 845 O O . GLU A 1 101 ? -27.443 -12.786 19.744 1.00 96.19 101 GLU A O 1
ATOM 850 N N . LYS A 1 102 ? -27.459 -10.973 18.421 1.00 96.81 102 LYS A N 1
ATOM 851 C CA . LYS A 1 102 ? -28.452 -10.226 19.209 1.00 96.81 102 LYS A CA 1
ATOM 852 C C . LYS A 1 102 ? -29.760 -11.004 19.361 1.00 96.81 102 LYS A C 1
ATOM 854 O O . LYS A 1 102 ? -30.271 -11.116 20.471 1.00 96.81 102 LYS A O 1
ATOM 859 N N . GLN A 1 103 ? -30.300 -11.556 18.273 1.00 96.69 103 GLN A N 1
ATOM 860 C CA . GLN A 1 103 ? -31.520 -12.370 18.324 1.00 96.69 103 GLN A CA 1
ATOM 861 C C . GLN A 1 103 ? -31.330 -13.639 19.160 1.00 96.69 103 GLN A C 1
ATOM 863 O O . GLN A 1 103 ? -32.247 -14.065 19.858 1.00 96.69 103 GLN A O 1
ATOM 868 N N . THR A 1 104 ? -30.143 -14.241 19.107 1.00 97.06 104 THR A N 1
ATOM 869 C CA . THR A 1 104 ? -29.809 -15.424 19.906 1.00 97.06 104 THR A CA 1
ATOM 870 C C . THR A 1 104 ? -29.782 -15.089 21.396 1.00 97.06 104 THR A C 1
ATOM 872 O O . THR A 1 104 ? -30.396 -15.801 22.190 1.00 97.06 104 THR A O 1
ATOM 875 N N . TRP A 1 105 ? -29.140 -13.980 21.776 1.00 95.19 105 TRP A N 1
ATOM 876 C CA . TRP A 1 105 ? -29.133 -13.495 23.157 1.00 95.19 105 TRP A CA 1
ATOM 877 C C . TRP A 1 105 ? -30.526 -13.119 23.651 1.00 95.19 105 TRP A C 1
ATOM 879 O O . TRP A 1 105 ? -30.872 -13.477 24.773 1.00 95.19 105 TRP A O 1
ATOM 889 N N . GLN A 1 106 ? -31.343 -12.478 22.810 1.00 97.25 106 GLN A N 1
ATOM 890 C CA . GLN A 1 106 ? -32.731 -12.169 23.150 1.00 97.25 106 GLN A CA 1
ATOM 891 C C . GLN A 1 106 ? -33.517 -13.446 23.466 1.00 97.25 106 GLN A C 1
ATOM 893 O O . GLN A 1 106 ? -34.094 -13.550 24.537 1.00 97.25 106 GLN A O 1
ATOM 898 N N . LYS A 1 107 ? -33.445 -14.471 22.606 1.00 97.00 107 LYS A N 1
ATOM 899 C CA . LYS A 1 107 ? -34.127 -15.755 22.851 1.00 97.00 107 LYS A CA 1
ATOM 900 C C . LYS A 1 107 ? -33.661 -16.444 24.137 1.00 97.00 107 LYS A C 1
ATOM 902 O O . LYS A 1 107 ? -34.468 -17.061 24.823 1.00 97.00 107 LYS A O 1
ATOM 907 N N . GLN A 1 108 ? -32.367 -16.372 24.460 1.00 96.88 108 GLN A N 1
ATOM 908 C CA . GLN A 1 108 ? -31.850 -16.919 25.720 1.00 96.88 108 GLN A CA 1
ATOM 909 C C . GLN A 1 108 ? -32.333 -16.129 26.937 1.00 96.88 108 GLN A C 1
ATOM 911 O O . GLN A 1 108 ? -32.597 -16.724 27.980 1.00 96.88 108 GLN A O 1
ATOM 916 N N . PHE A 1 109 ? -32.426 -14.805 26.812 1.00 96.25 109 PHE A N 1
ATOM 917 C CA . PHE A 1 109 ? -32.978 -13.949 27.851 1.00 96.25 109 PHE A CA 1
ATOM 918 C C . PHE A 1 109 ? -34.457 -14.268 28.085 1.00 96.25 109 PHE A C 1
ATOM 920 O O . PHE A 1 109 ? -34.816 -14.575 29.216 1.00 96.25 109 PHE A O 1
ATOM 927 N N . ASP A 1 110 ? -35.263 -14.318 27.022 1.00 96.88 110 ASP A N 1
ATOM 928 C CA . ASP A 1 110 ? -36.692 -14.643 27.089 1.00 96.88 110 ASP A CA 1
ATOM 929 C C . ASP A 1 110 ? -36.921 -16.029 27.726 1.00 96.88 110 ASP A C 1
ATOM 931 O O . ASP A 1 110 ? -37.827 -16.211 28.538 1.00 96.88 110 ASP A O 1
ATOM 935 N N . LEU A 1 111 ? -36.064 -17.014 27.412 1.00 97.25 111 LEU A N 1
ATOM 936 C CA . LEU A 1 111 ? -36.114 -18.343 28.032 1.00 97.25 111 LEU A CA 1
ATOM 937 C C . LEU A 1 111 ? -35.831 -18.282 29.540 1.00 97.25 111 LEU A C 1
ATOM 939 O O . LEU A 1 111 ? -36.571 -18.871 30.323 1.00 97.25 111 LEU A O 1
ATOM 943 N N . ARG A 1 112 ? -34.780 -17.563 29.957 1.00 96.25 112 ARG A N 1
ATOM 944 C CA . ARG A 1 112 ? -34.453 -17.397 31.383 1.00 96.25 112 ARG A CA 1
ATOM 945 C C . ARG A 1 112 ? -35.533 -16.628 32.132 1.00 96.25 112 ARG A C 1
ATOM 947 O O . ARG A 1 112 ? -35.797 -16.938 33.287 1.00 96.25 112 ARG A O 1
ATOM 954 N N . GLU A 1 113 ? -36.137 -15.630 31.499 1.00 97.06 113 GLU A N 1
ATOM 955 C CA . GLU A 1 113 ? -37.251 -14.880 32.072 1.00 97.06 113 GLU A CA 1
ATOM 956 C C . GLU A 1 113 ? -38.453 -15.802 32.302 1.00 97.06 113 GLU A C 1
ATOM 958 O O . GLU A 1 113 ? -38.957 -15.867 33.420 1.00 97.06 113 GLU A O 1
ATOM 963 N N . ALA A 1 114 ? -38.825 -16.615 31.307 1.00 95.62 114 ALA A N 1
ATOM 964 C CA . ALA A 1 114 ? -39.889 -17.608 31.449 1.00 95.62 114 ALA A CA 1
ATOM 965 C C . ALA A 1 114 ? -39.589 -18.658 32.540 1.00 95.62 114 ALA A C 1
ATOM 967 O O . ALA A 1 114 ? -40.478 -19.018 33.315 1.00 95.62 114 ALA A O 1
ATOM 968 N N . GLU A 1 115 ? -38.341 -19.131 32.644 1.00 97.19 115 GLU A N 1
ATOM 969 C CA . GLU A 1 115 ? -37.902 -20.022 33.730 1.00 97.19 115 GLU A CA 1
ATOM 970 C C . GLU A 1 115 ? -38.042 -19.353 35.106 1.00 97.19 115 GLU A C 1
ATOM 972 O O . GLU A 1 115 ? -38.558 -19.967 36.042 1.00 97.19 115 GLU A O 1
ATOM 977 N N . MET A 1 116 ? -37.631 -18.088 35.232 1.00 93.69 116 MET A N 1
ATOM 978 C CA . MET A 1 116 ? -37.765 -17.315 36.469 1.00 93.69 116 MET A CA 1
ATOM 979 C C . MET A 1 116 ? -39.228 -17.117 36.865 1.00 93.69 116 MET A C 1
ATOM 981 O O . MET A 1 116 ? -39.560 -17.300 38.036 1.00 93.69 116 MET A O 1
ATOM 985 N N . THR A 1 117 ? -40.107 -16.797 35.913 1.00 96.44 117 THR A N 1
ATOM 986 C CA . THR A 1 117 ? -41.549 -16.677 36.164 1.00 96.44 117 THR A CA 1
ATOM 987 C C . THR A 1 117 ? -42.139 -18.005 36.637 1.00 96.44 117 THR A C 1
ATOM 989 O O . THR A 1 117 ? -42.830 -18.033 37.650 1.00 96.44 117 THR A O 1
ATOM 992 N N . CYS A 1 118 ? -41.790 -19.124 35.995 1.00 95.81 118 CYS A N 1
ATOM 993 C CA . CYS A 1 118 ? -42.242 -20.456 36.410 1.00 95.81 118 CYS A CA 1
ATOM 994 C C . CYS A 1 118 ? -41.793 -20.800 37.843 1.00 95.81 118 CYS A C 1
ATOM 996 O O . CYS A 1 118 ? -42.582 -21.290 38.650 1.00 95.81 118 CYS A O 1
ATOM 998 N N . LEU A 1 119 ? -40.541 -20.497 38.204 1.00 96.44 119 LEU A N 1
ATOM 999 C CA . LEU A 1 119 ? -40.043 -20.704 39.568 1.00 96.44 119 LEU A CA 1
ATOM 1000 C C . LEU A 1 119 ? -40.752 -19.808 40.593 1.00 96.44 119 LEU A C 1
ATOM 1002 O O . LEU A 1 119 ? -41.037 -20.259 41.703 1.00 96.44 119 LEU A O 1
ATOM 1006 N N . GLN A 1 120 ? -41.055 -18.557 40.238 1.00 95.38 120 GLN A N 1
ATOM 1007 C CA . GLN A 1 120 ? -41.824 -17.648 41.092 1.00 95.38 120 GLN A CA 1
ATOM 1008 C C . GLN A 1 120 ? -43.252 -18.156 41.314 1.00 95.38 120 GLN A C 1
ATOM 1010 O O . GLN A 1 120 ? -43.727 -18.156 42.449 1.00 95.38 120 GLN A O 1
ATOM 1015 N N . GLU A 1 121 ? -43.915 -18.645 40.266 1.00 95.62 121 GLU A N 1
ATOM 1016 C CA . GLU A 1 121 ? -45.245 -19.257 40.359 1.00 95.62 121 GLU A CA 1
ATOM 1017 C C . GLU A 1 121 ? -45.228 -20.516 41.237 1.00 95.62 121 GLU A C 1
ATOM 1019 O O . GLU A 1 121 ? -46.097 -20.685 42.094 1.00 95.62 121 GLU A O 1
ATOM 1024 N N . GLN A 1 122 ? -44.203 -21.365 41.101 1.00 95.50 122 GLN A N 1
ATOM 1025 C CA . GLN A 1 122 ? -44.011 -22.535 41.965 1.00 95.50 122 GLN A CA 1
ATOM 1026 C C . GLN A 1 122 ? -43.809 -22.144 43.435 1.00 95.50 122 GLN A C 1
ATOM 1028 O O . GLN A 1 122 ? -44.401 -22.757 44.324 1.00 95.50 122 GLN A O 1
ATOM 1033 N N . GLN A 1 123 ? -43.002 -21.114 43.710 1.00 95.62 123 GLN A N 1
ATOM 1034 C CA . GLN A 1 123 ? -42.818 -20.602 45.070 1.00 95.62 123 GLN A CA 1
ATOM 1035 C C . GLN A 1 123 ? -44.116 -20.027 45.642 1.00 95.62 123 GLN A C 1
ATOM 1037 O O . GLN A 1 123 ? -44.442 -20.310 46.794 1.00 95.62 123 GLN A O 1
ATOM 1042 N N . ALA A 1 124 ? -44.877 -19.269 44.850 1.00 93.75 124 ALA A N 1
ATOM 1043 C CA . ALA A 1 124 ? -46.167 -18.732 45.267 1.00 93.75 124 ALA A CA 1
ATOM 1044 C C . ALA A 1 124 ? -47.161 -19.854 45.611 1.00 93.75 124 ALA A C 1
ATOM 1046 O O . ALA A 1 124 ? -47.815 -19.794 46.651 1.00 93.75 124 ALA A O 1
ATOM 1047 N N . ALA A 1 125 ? -47.223 -20.913 44.798 1.00 94.06 125 ALA A N 1
ATOM 1048 C CA . ALA A 1 125 ? -48.064 -22.077 45.070 1.00 94.06 125 ALA A CA 1
ATOM 1049 C C . ALA A 1 125 ? -47.669 -22.793 46.375 1.00 94.06 125 ALA A C 1
ATOM 1051 O O . ALA A 1 125 ? -48.538 -23.119 47.185 1.00 94.06 125 ALA A O 1
ATOM 1052 N N . LEU A 1 126 ? -46.365 -22.976 46.617 1.00 96.12 126 LEU A N 1
ATOM 1053 C CA . LEU A 1 126 ? -45.862 -23.590 47.849 1.00 96.12 126 LEU A CA 1
ATOM 1054 C C . LEU A 1 126 ? -46.197 -22.752 49.091 1.00 96.12 126 LEU A C 1
ATOM 1056 O O . LEU A 1 126 ? -46.560 -23.308 50.125 1.00 96.12 126 LEU A O 1
ATOM 1060 N N . ILE A 1 127 ? -46.090 -21.421 49.001 1.00 93.19 127 ILE A N 1
ATOM 1061 C CA . ILE A 1 127 ? -46.463 -20.515 50.097 1.00 93.19 127 ILE A CA 1
ATOM 1062 C C . ILE A 1 127 ? -47.943 -20.692 50.443 1.00 93.19 127 ILE A C 1
ATOM 1064 O O . ILE A 1 127 ? -48.267 -20.879 51.612 1.00 93.19 127 ILE A O 1
ATOM 1068 N N . VAL A 1 128 ? -48.823 -20.716 49.439 1.00 95.00 128 VAL A N 1
ATOM 1069 C CA . VAL A 1 128 ? -50.266 -20.920 49.644 1.00 95.00 128 VAL A CA 1
ATOM 1070 C C . VAL A 1 128 ? -50.555 -22.273 50.304 1.00 95.00 128 VAL A C 1
ATOM 1072 O O . VAL A 1 128 ? -51.394 -22.365 51.203 1.00 95.00 128 VAL A O 1
ATOM 1075 N N . GLU A 1 129 ? -49.853 -23.335 49.904 1.00 94.81 129 GLU A N 1
ATOM 1076 C CA . GLU A 1 129 ? -50.009 -24.657 50.517 1.00 94.81 129 GLU A CA 1
ATOM 1077 C C . GLU A 1 129 ? -49.534 -24.672 51.981 1.00 94.81 129 GLU A C 1
ATOM 1079 O O . GLU A 1 129 ? -50.236 -25.179 52.861 1.00 94.81 129 GLU A O 1
ATOM 1084 N N . LEU A 1 130 ? -48.395 -24.039 52.279 1.00 93.62 130 LEU A N 1
ATOM 1085 C CA . LEU A 1 130 ? -47.893 -23.893 53.647 1.00 93.62 130 LEU A CA 1
ATOM 1086 C C . LEU A 1 130 ? -48.845 -23.070 54.522 1.00 93.62 130 LEU A C 1
ATOM 1088 O O . LEU A 1 130 ? -49.138 -23.478 55.646 1.00 93.62 130 LEU A O 1
ATOM 1092 N N . GLU A 1 131 ? -49.386 -21.963 54.015 1.00 93.25 131 GLU A N 1
ATOM 1093 C CA . GLU A 1 131 ? -50.389 -21.154 54.718 1.00 93.25 131 GLU A CA 1
ATOM 1094 C C . GLU A 1 131 ? -51.647 -21.965 55.052 1.00 93.25 131 GLU A C 1
ATOM 1096 O O . GLU A 1 131 ? -52.184 -21.851 56.159 1.00 93.25 131 GLU A O 1
ATOM 1101 N N . LYS A 1 132 ? -52.088 -22.842 54.139 1.00 93.56 132 LYS A N 1
ATOM 1102 C CA . LYS A 1 132 ? -53.205 -23.761 54.386 1.00 93.56 132 LYS A CA 1
ATOM 1103 C C . LYS A 1 132 ? -52.894 -24.726 55.534 1.00 93.56 132 LYS A C 1
ATOM 1105 O O . LYS A 1 132 ? -53.686 -24.821 56.472 1.00 93.56 132 LYS A O 1
ATOM 1110 N N . THR A 1 133 ? -51.733 -25.385 55.503 1.00 91.81 133 THR A N 1
ATOM 1111 C CA . THR A 1 133 ? -51.335 -26.322 56.572 1.00 91.81 133 THR A CA 1
ATOM 1112 C C . THR A 1 133 ? -51.158 -25.629 57.924 1.00 91.81 133 THR A C 1
ATOM 1114 O O . THR A 1 133 ? -51.559 -26.171 58.954 1.00 91.81 133 THR A O 1
ATOM 1117 N N . LEU A 1 134 ? -50.628 -24.401 57.939 1.00 93.06 134 LEU A N 1
ATOM 1118 C CA . LEU A 1 134 ? -50.497 -23.597 59.153 1.00 93.06 134 LEU A CA 1
ATOM 1119 C C . LEU A 1 134 ? -51.873 -23.302 59.759 1.00 93.06 134 LEU A C 1
ATOM 1121 O O . LEU A 1 134 ? -52.062 -23.440 60.967 1.00 93.06 134 LEU A O 1
ATOM 1125 N N . LYS A 1 135 ? -52.856 -22.954 58.922 1.00 90.56 135 LYS A N 1
ATOM 1126 C CA . LYS A 1 135 ? -54.225 -22.683 59.368 1.00 90.56 135 LYS A CA 1
ATOM 1127 C C . LYS A 1 135 ? -54.920 -23.934 59.909 1.00 90.56 135 LYS A C 1
ATOM 1129 O O . LYS A 1 135 ? -55.614 -23.857 60.920 1.00 90.56 135 LYS A O 1
ATOM 1134 N N . GLU A 1 136 ? -54.691 -25.092 59.293 1.00 89.75 136 GLU A N 1
ATOM 1135 C CA . GLU A 1 136 ? -55.162 -26.391 59.794 1.00 89.75 136 GLU A CA 1
ATOM 1136 C C . GLU A 1 136 ? -54.541 -26.740 61.160 1.00 89.75 136 GLU A C 1
ATOM 1138 O O . GLU A 1 136 ? -55.257 -27.143 62.084 1.00 89.75 136 GLU A O 1
ATOM 1143 N N . GLN A 1 137 ? -53.233 -26.518 61.341 1.00 88.25 137 GLN A N 1
ATOM 1144 C CA . GLN A 1 137 ? -52.573 -26.713 62.637 1.00 88.25 137 GLN A CA 1
ATOM 1145 C C . GLN A 1 137 ? -53.085 -25.740 63.703 1.00 88.25 137 GLN A C 1
ATOM 1147 O O . GLN A 1 137 ? -53.333 -26.150 64.835 1.00 88.25 137 GLN A O 1
ATOM 1152 N N . GLN A 1 138 ? -53.303 -24.475 63.348 1.00 88.00 138 GLN A N 1
ATOM 1153 C CA . GLN A 1 138 ? -53.825 -23.463 64.263 1.00 88.00 138 GLN A CA 1
ATOM 1154 C C . GLN A 1 138 ? -55.250 -23.801 64.733 1.00 88.00 138 GLN A C 1
ATOM 1156 O O . GLN A 1 138 ? -55.546 -23.688 65.921 1.00 88.00 138 GLN A O 1
ATOM 1161 N N . ASN A 1 139 ? -56.098 -24.330 63.844 1.00 84.06 139 ASN A N 1
ATOM 1162 C CA . ASN A 1 139 ? -57.421 -24.851 64.207 1.00 84.06 139 ASN A CA 1
ATOM 1163 C C . ASN A 1 139 ? -57.335 -26.068 65.146 1.00 84.06 139 ASN A C 1
ATOM 1165 O O . ASN A 1 139 ? -58.147 -26.206 66.058 1.00 84.06 139 ASN A O 1
ATOM 1169 N N . THR A 1 140 ? -56.343 -26.940 64.950 1.00 85.44 140 THR A N 1
ATOM 1170 C CA . THR A 1 140 ? -56.122 -28.119 65.807 1.00 85.44 140 THR A CA 1
ATOM 1171 C C . THR A 1 140 ? -55.654 -27.714 67.209 1.00 85.44 140 THR A C 1
ATOM 1173 O O . THR A 1 140 ? -56.100 -28.283 68.204 1.00 85.44 140 THR A O 1
ATOM 1176 N N . ILE A 1 141 ? -54.785 -26.703 67.308 1.00 82.88 141 ILE A N 1
ATOM 1177 C CA . ILE A 1 141 ? -54.339 -26.140 68.591 1.00 82.88 141 ILE A CA 1
ATOM 1178 C C . ILE A 1 141 ? -55.516 -25.499 69.329 1.00 82.88 141 ILE A C 1
ATOM 1180 O O . ILE A 1 141 ? -55.704 -25.798 70.503 1.00 82.88 141 ILE A O 1
ATOM 1184 N N . GLN A 1 142 ? -56.356 -24.721 68.641 1.00 80.50 142 GLN A N 1
ATOM 1185 C CA . GLN A 1 142 ? -57.557 -24.131 69.239 1.00 80.50 142 GLN A CA 1
ATOM 1186 C C . GLN A 1 142 ? -58.488 -25.207 69.831 1.00 80.50 142 GLN A C 1
ATOM 1188 O O . GLN A 1 142 ? -58.957 -25.069 70.955 1.00 80.50 142 GLN A O 1
ATOM 1193 N N . GLN A 1 143 ? -58.679 -26.335 69.136 1.00 77.19 143 GLN A N 1
ATOM 1194 C CA . GLN A 1 143 ? -59.464 -27.469 69.648 1.00 77.19 143 GLN A CA 1
ATOM 1195 C C . GLN A 1 143 ? -58.845 -28.124 70.894 1.00 77.19 143 GLN A C 1
ATOM 1197 O O . GLN A 1 143 ? -59.569 -28.567 71.791 1.00 77.19 143 GLN A O 1
ATOM 1202 N N . LEU A 1 144 ? -57.514 -28.204 70.966 1.00 74.44 144 LEU A N 1
ATOM 1203 C CA . LEU A 1 144 ? -56.804 -28.722 72.139 1.00 74.44 144 LEU A CA 1
ATOM 1204 C C . LEU A 1 144 ? -56.860 -27.741 73.317 1.00 74.44 144 LEU A C 1
ATOM 1206 O O . LEU A 1 144 ? -56.995 -28.181 74.456 1.00 74.44 144 LEU A O 1
ATOM 1210 N N . GLU A 1 145 ? -56.809 -26.435 73.059 1.00 73.62 145 GLU A N 1
ATOM 1211 C CA . GLU A 1 145 ? -56.977 -25.385 74.068 1.00 73.62 145 GLU A CA 1
ATOM 1212 C C . GLU A 1 145 ? -58.405 -25.381 74.636 1.00 73.62 145 GLU A C 1
ATOM 1214 O O . GLU A 1 145 ? -58.574 -25.387 75.856 1.00 73.62 145 GLU A O 1
ATOM 1219 N N . ASP A 1 146 ? -59.426 -25.519 73.788 1.00 61.31 146 ASP A N 1
ATOM 1220 C CA . ASP A 1 146 ? -60.828 -25.650 74.208 1.00 61.31 146 ASP A CA 1
ATOM 1221 C C . ASP A 1 146 ? -61.075 -26.960 74.995 1.00 61.31 146 ASP A C 1
ATOM 1223 O O . ASP A 1 146 ? -61.876 -27.008 75.935 1.00 61.31 146 ASP A O 1
ATOM 1227 N N . SER A 1 147 ? -60.326 -28.024 74.674 1.00 61.59 147 SER A N 1
ATOM 1228 C CA . SER A 1 147 ? -60.327 -29.291 75.423 1.00 61.59 147 SER A CA 1
ATOM 1229 C C . SER A 1 147 ? -59.602 -29.186 76.775 1.00 61.59 147 SER A C 1
ATOM 1231 O O . SER A 1 147 ? -59.971 -29.874 77.728 1.00 61.59 147 SER A O 1
ATOM 1233 N N . LEU A 1 148 ? -58.595 -28.313 76.884 1.00 54.16 148 LEU A N 1
ATOM 1234 C CA . LEU A 1 148 ? -57.821 -28.074 78.107 1.00 54.16 148 LEU A CA 1
ATOM 1235 C C . LEU A 1 148 ? -58.577 -27.168 79.096 1.00 54.16 148 LEU A C 1
ATOM 1237 O O . LEU A 1 148 ? -58.512 -27.391 80.305 1.00 54.16 148 LEU A O 1
ATOM 1241 N N . VAL A 1 149 ? -59.351 -26.200 78.594 1.00 47.19 149 VAL A N 1
ATOM 1242 C CA . VAL A 1 149 ? -60.218 -25.318 79.401 1.00 47.19 149 VAL A CA 1
ATOM 1243 C C . VAL A 1 149 ? -61.357 -26.098 80.083 1.00 47.19 149 VAL A C 1
ATOM 1245 O O . VAL A 1 149 ? -61.765 -25.743 81.189 1.00 47.19 149 VAL A O 1
ATOM 1248 N N . ASN A 1 150 ? -61.796 -27.222 79.504 1.00 44.75 150 ASN A N 1
ATOM 1249 C CA . ASN A 1 150 ? -62.800 -28.121 80.094 1.00 44.75 150 ASN A CA 1
ATOM 1250 C C . ASN A 1 150 ? -62.253 -29.094 81.157 1.00 44.75 150 ASN A C 1
ATOM 1252 O O . ASN A 1 150 ? -63.027 -29.820 81.783 1.00 44.75 150 ASN A O 1
ATOM 1256 N N . ALA A 1 151 ? -60.940 -29.112 81.404 1.00 47.31 151 ALA A N 1
ATOM 1257 C CA . ALA A 1 151 ? -60.302 -30.061 82.311 1.00 47.31 151 ALA A CA 1
ATOM 1258 C C . ALA A 1 151 ? -59.437 -29.365 83.373 1.00 47.31 151 ALA A C 1
ATOM 1260 O O . ALA A 1 151 ? -58.251 -29.667 83.494 1.00 47.31 151 ALA A O 1
ATOM 1261 N N . GLN A 1 152 ? -60.003 -28.455 84.183 1.00 42.22 152 GLN A N 1
ATOM 1262 C CA . GLN A 1 152 ? -59.295 -27.977 85.382 1.00 42.22 152 GLN A CA 1
ATOM 1263 C C . GLN A 1 152 ? -60.179 -27.382 86.496 1.00 42.22 152 GLN A C 1
ATOM 1265 O O . GLN A 1 152 ? -60.588 -26.225 86.434 1.00 42.22 152 GLN A O 1
ATOM 1270 N N . LYS A 1 153 ? -60.381 -28.178 87.567 1.00 35.75 153 LYS A N 1
ATOM 1271 C CA . LYS A 1 153 ? -60.254 -27.856 89.021 1.00 35.75 153 LYS A CA 1
ATOM 1272 C C . LYS A 1 153 ? -60.887 -28.977 89.886 1.00 35.75 153 LYS A C 1
ATOM 1274 O O . LYS A 1 153 ? -61.847 -29.586 89.434 1.00 35.75 153 LYS A O 1
ATOM 1279 N N . PRO A 1 154 ? -60.531 -29.143 91.181 1.00 51.47 154 PRO A N 1
ATOM 1280 C CA . PRO A 1 154 ? -59.212 -29.029 91.823 1.00 51.47 154 PRO A CA 1
ATOM 1281 C C . PRO A 1 154 ? -58.925 -30.205 92.801 1.00 51.47 154 PRO A C 1
ATOM 1283 O O . PRO A 1 154 ? -59.845 -30.797 93.358 1.00 51.47 154 PRO A O 1
ATOM 1286 N N . LEU A 1 155 ? -57.655 -30.497 93.113 1.00 29.66 155 LEU A N 1
ATOM 1287 C CA . LEU A 1 155 ? -57.314 -31.326 94.281 1.00 29.66 155 LEU A CA 1
ATOM 1288 C C . LEU A 1 155 ? -56.307 -30.596 95.171 1.00 29.66 155 LEU A C 1
ATOM 1290 O O . LEU A 1 155 ? -55.118 -30.501 94.877 1.00 29.66 155 LEU A O 1
ATOM 1294 N N . ALA A 1 156 ? -56.838 -30.040 96.256 1.00 37.50 156 ALA A N 1
ATOM 1295 C CA . ALA A 1 156 ? -56.103 -29.437 97.349 1.00 37.50 156 ALA A CA 1
ATOM 1296 C C . ALA A 1 156 ? -56.001 -30.456 98.487 1.00 37.50 156 ALA A C 1
ATOM 1298 O O . ALA A 1 156 ? -56.993 -30.702 99.162 1.00 37.50 156 ALA A O 1
ATOM 1299 N N . GLN A 1 157 ? -54.817 -31.031 98.698 1.00 41.50 157 GLN A N 1
ATOM 1300 C CA . GLN A 1 157 ? -54.375 -31.628 99.967 1.00 41.50 157 GLN A CA 1
ATOM 1301 C C . GLN A 1 157 ? -52.947 -32.145 99.777 1.00 41.50 157 GLN A C 1
ATOM 1303 O O . GL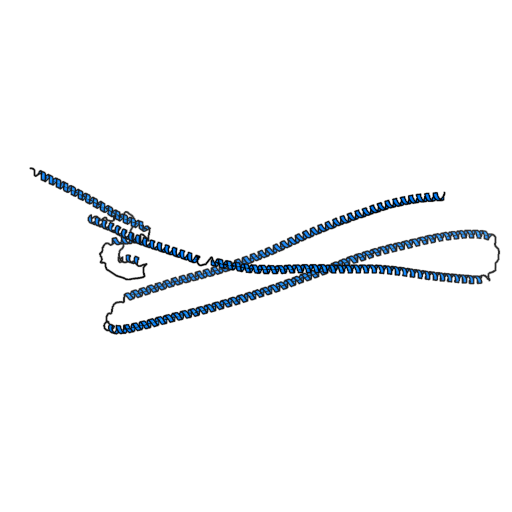N A 1 157 ? -52.781 -33.198 99.192 1.00 41.50 157 GLN A O 1
ATOM 1308 N N . TYR A 1 158 ? -51.932 -31.388 100.209 1.00 39.16 158 TYR A N 1
ATOM 1309 C CA . TYR A 1 158 ? -50.622 -31.889 100.681 1.00 39.16 158 TYR A CA 1
ATOM 1310 C C . TYR A 1 158 ? -49.742 -30.694 101.099 1.00 39.16 158 TYR A C 1
ATOM 1312 O O . TYR A 1 158 ? -48.687 -30.422 100.537 1.00 39.16 158 TYR A O 1
ATOM 1320 N N . ASN A 1 159 ? -50.212 -29.909 102.074 1.00 40.94 159 ASN A N 1
ATOM 1321 C CA . ASN A 1 159 ? -49.569 -28.649 102.479 1.00 40.94 159 ASN A CA 1
ATOM 1322 C C . ASN A 1 159 ? -49.143 -28.625 103.953 1.00 40.94 159 ASN A C 1
ATOM 1324 O O . ASN A 1 159 ? -49.288 -27.616 104.633 1.00 40.94 159 ASN A O 1
ATOM 1328 N N . SER A 1 160 ? -48.584 -29.726 104.457 1.00 42.97 160 SER A N 1
ATOM 1329 C CA . SER A 1 160 ? -48.037 -29.739 105.823 1.00 42.97 160 SER A CA 1
ATOM 1330 C C . SER A 1 160 ? -46.647 -30.368 105.966 1.00 42.97 160 SER A C 1
ATOM 1332 O O . SER A 1 160 ? -46.010 -30.140 106.988 1.00 42.97 160 SER A O 1
ATOM 1334 N N . GLU A 1 161 ? -46.103 -31.039 104.946 1.00 46.41 161 GLU A N 1
ATOM 1335 C CA . GLU A 1 161 ? -44.688 -31.472 104.935 1.00 46.41 161 GLU A CA 1
ATOM 1336 C C . GLU A 1 161 ? -43.811 -30.634 103.984 1.00 46.41 161 GLU A C 1
ATOM 1338 O O . GLU A 1 161 ? -42.580 -30.705 104.027 1.00 46.41 161 GLU A O 1
ATOM 1343 N N . LEU A 1 162 ? -44.441 -29.765 103.181 1.00 50.06 162 LEU A N 1
ATOM 1344 C CA . LEU A 1 162 ? -43.815 -28.954 102.134 1.00 50.06 162 LEU A CA 1
ATOM 1345 C C . LEU A 1 162 ? -42.919 -27.832 102.673 1.00 50.06 162 LEU A C 1
ATOM 1347 O O . LEU A 1 162 ? -42.186 -27.251 101.899 1.00 50.06 162 LEU A O 1
ATOM 1351 N N . SER A 1 163 ? -42.966 -27.476 103.961 1.00 48.50 163 SER A N 1
ATOM 1352 C CA . SER A 1 163 ? -42.271 -26.286 104.495 1.00 48.50 163 SER A CA 1
ATOM 1353 C C . SER A 1 163 ? -40.802 -26.538 104.877 1.00 48.50 163 SER A C 1
ATOM 1355 O O . SER A 1 163 ? -39.961 -25.665 104.657 1.00 48.50 163 SER A O 1
ATOM 1357 N N . SER A 1 164 ? -40.478 -27.728 105.392 1.00 49.22 164 SER A N 1
ATOM 1358 C CA . SER A 1 164 ? -39.101 -28.110 105.763 1.00 49.22 164 SER A CA 1
ATOM 1359 C C . SER A 1 164 ? -38.368 -28.777 104.592 1.00 49.22 164 SER A C 1
ATOM 1361 O O . SER A 1 164 ? -37.183 -28.544 104.347 1.00 49.22 164 SER A O 1
ATOM 1363 N N . THR A 1 165 ? -39.112 -29.521 103.767 1.00 54.16 165 THR A N 1
ATOM 1364 C CA . THR A 1 165 ? -38.635 -29.962 102.453 1.00 54.16 165 THR A CA 1
ATOM 1365 C C . THR A 1 165 ? -38.543 -28.804 101.459 1.00 54.16 165 THR A C 1
ATOM 1367 O O . THR A 1 165 ? -37.634 -28.856 100.639 1.00 54.16 165 THR A O 1
ATOM 1370 N N . LYS A 1 166 ? -39.353 -27.729 101.574 1.00 57.19 166 LYS A N 1
ATOM 1371 C CA . LYS A 1 166 ? -39.183 -26.480 100.797 1.00 57.19 166 LYS A CA 1
ATOM 1372 C C . LYS A 1 166 ? -37.801 -25.912 100.962 1.00 57.19 166 LYS A C 1
ATOM 1374 O O . LYS A 1 166 ? -37.128 -25.739 99.979 1.00 57.19 166 LYS A O 1
ATOM 1379 N N . THR A 1 167 ? -37.325 -25.659 102.174 1.00 59.59 167 THR A N 1
ATOM 1380 C CA . THR A 1 167 ? -36.060 -24.925 102.344 1.00 59.59 167 THR A CA 1
ATOM 1381 C C . THR A 1 167 ? -34.839 -25.728 101.877 1.00 59.59 167 THR A C 1
ATOM 1383 O O . THR A 1 167 ? -33.866 -25.151 101.384 1.00 59.59 167 THR A O 1
ATOM 1386 N N . LEU A 1 168 ? -34.881 -27.064 101.978 1.00 64.31 168 LEU A N 1
ATOM 1387 C CA . LEU A 1 168 ? -33.845 -27.952 101.437 1.00 64.31 168 LEU A CA 1
ATOM 1388 C C . LEU A 1 168 ? -33.989 -28.170 99.919 1.00 64.31 168 LEU A C 1
ATOM 1390 O O . LEU A 1 168 ? -32.976 -28.197 99.218 1.00 64.31 168 LEU A O 1
ATOM 1394 N N . MET A 1 169 ? -35.216 -28.306 99.404 1.00 64.88 169 MET A N 1
ATOM 1395 C CA . MET A 1 169 ? -35.483 -28.352 97.965 1.00 64.88 169 MET A CA 1
ATOM 1396 C C . MET A 1 169 ? -35.171 -27.022 97.310 1.00 64.88 169 MET A C 1
ATOM 1398 O O . MET A 1 169 ? -34.516 -27.059 96.298 1.00 64.88 169 MET A O 1
ATOM 1402 N N . ASP A 1 170 ? -35.516 -25.879 97.883 1.00 69.50 170 ASP A N 1
ATOM 1403 C CA . ASP A 1 170 ? -35.232 -24.535 97.378 1.00 69.50 170 ASP A CA 1
ATOM 1404 C C . ASP A 1 170 ? -33.718 -24.338 97.261 1.00 69.50 170 ASP A C 1
ATOM 1406 O O . ASP A 1 170 ? -33.235 -23.910 96.220 1.00 69.50 170 ASP A O 1
ATOM 1410 N N . LYS A 1 171 ? -32.925 -24.773 98.254 1.00 73.19 171 LYS A N 1
ATOM 1411 C CA . LYS A 1 171 ? -31.452 -24.779 98.143 1.00 73.19 171 LYS A CA 1
ATOM 1412 C C . LYS A 1 171 ? -30.918 -25.747 97.080 1.00 73.19 171 LYS A C 1
ATOM 1414 O O . LYS A 1 171 ? -29.929 -25.430 96.421 1.00 73.19 171 LYS A O 1
ATOM 1419 N N . LYS A 1 172 ? -31.507 -26.939 96.929 1.00 76.31 172 LYS A N 1
ATOM 1420 C CA . LYS A 1 172 ? -31.102 -27.920 95.900 1.00 76.31 172 LYS A CA 1
ATOM 1421 C C . LYS A 1 172 ? -31.564 -27.521 94.497 1.00 76.31 172 LYS A C 1
ATOM 1423 O O . LYS A 1 172 ? -30.838 -27.761 93.546 1.00 76.31 172 LYS A O 1
ATOM 1428 N N . LEU A 1 173 ? -32.727 -26.898 94.387 1.00 79.94 173 LEU A N 1
ATOM 1429 C CA . LEU A 1 173 ? -33.363 -26.371 93.190 1.00 79.94 173 LEU A CA 1
ATOM 1430 C C . LEU A 1 173 ? -32.592 -25.151 92.714 1.00 79.94 173 LEU A C 1
ATOM 1432 O O . LEU A 1 173 ? -32.346 -25.042 91.528 1.00 79.94 173 LEU A O 1
ATOM 1436 N N . GLU A 1 174 ? -32.137 -24.289 93.621 1.00 80.38 174 GLU A N 1
ATOM 1437 C CA . GLU A 1 174 ? -31.301 -23.149 93.255 1.00 80.38 174 GLU A CA 1
ATOM 1438 C C . GLU A 1 174 ? -29.916 -23.596 92.776 1.00 80.38 174 GLU A C 1
ATOM 1440 O O . GLU A 1 174 ? -29.445 -23.131 91.745 1.00 80.38 174 GLU A O 1
ATOM 1445 N N . LYS A 1 175 ? -29.304 -24.594 93.431 1.00 81.81 175 LYS A N 1
ATOM 1446 C CA . LYS A 1 175 ? -28.080 -25.232 92.914 1.00 81.81 175 LYS A CA 1
ATOM 1447 C C . LYS A 1 175 ? -28.307 -25.948 91.580 1.00 81.81 175 LYS A C 1
ATOM 1449 O O . LYS A 1 175 ? -27.456 -25.868 90.705 1.00 81.81 175 LYS A O 1
ATOM 1454 N N . ALA A 1 176 ? -29.435 -26.634 91.407 1.00 80.75 176 ALA A N 1
ATOM 1455 C CA . ALA A 1 176 ? -29.782 -27.300 90.154 1.00 80.75 176 ALA A CA 1
ATOM 1456 C C . ALA A 1 176 ? -30.074 -26.292 89.036 1.00 80.75 176 ALA A C 1
ATOM 1458 O O . ALA A 1 176 ? -29.670 -26.527 87.907 1.00 80.75 176 ALA A O 1
ATOM 1459 N N . LYS A 1 177 ? -30.709 -25.154 89.341 1.00 82.81 177 LYS A N 1
ATOM 1460 C CA . LYS A 1 177 ? -30.909 -24.036 88.411 1.00 82.81 177 LYS A CA 1
ATOM 1461 C C . LYS A 1 177 ? -29.583 -23.412 88.008 1.00 82.81 177 LYS A C 1
ATOM 1463 O O . LYS A 1 177 ? -29.387 -23.194 86.824 1.00 82.81 177 LYS A O 1
ATOM 1468 N N . GLN A 1 178 ? -28.671 -23.188 88.954 1.00 82.94 178 GLN A N 1
ATOM 1469 C CA . GLN A 1 178 ? -27.329 -22.682 88.660 1.00 82.94 178 GLN A CA 1
ATOM 1470 C C . GLN A 1 178 ? -26.539 -23.659 87.782 1.00 82.94 178 GLN A C 1
ATOM 1472 O O . GLN A 1 178 ? -26.013 -23.246 86.758 1.00 82.94 178 GLN A O 1
ATOM 1477 N N . LEU A 1 179 ? -26.533 -24.955 88.113 1.00 86.19 179 LEU A N 1
ATOM 1478 C CA . LEU A 1 179 ? -25.888 -25.989 87.292 1.00 86.19 179 LEU A CA 1
ATOM 1479 C C . LEU A 1 179 ? -26.516 -26.104 85.898 1.00 86.19 179 LEU A C 1
ATOM 1481 O O . LEU A 1 179 ? -25.804 -26.240 84.910 1.00 86.19 179 LEU A O 1
ATOM 1485 N N . LEU A 1 180 ? -27.843 -26.018 85.807 1.00 86.44 180 LEU A N 1
ATOM 1486 C CA . LEU A 1 180 ? -28.567 -26.047 84.543 1.00 86.44 180 LEU A CA 1
ATOM 1487 C C . LEU A 1 180 ? -28.280 -24.786 83.712 1.00 86.44 180 LEU A C 1
ATOM 1489 O O . LEU A 1 180 ? -28.092 -24.875 82.505 1.00 86.44 180 LEU A O 1
ATOM 1493 N N . GLU A 1 181 ? -28.206 -23.613 84.339 1.00 88.25 181 GLU A N 1
ATOM 1494 C CA . GLU A 1 181 ? -27.850 -22.351 83.687 1.00 88.25 181 GLU A CA 1
ATOM 1495 C C . GLU A 1 181 ? -26.386 -22.353 83.216 1.00 88.25 181 GLU A C 1
ATOM 1497 O O . GLU A 1 181 ? -26.087 -21.875 82.121 1.00 88.25 181 GLU A O 1
ATOM 1502 N N . GLU A 1 182 ? -25.475 -22.935 83.999 1.00 88.31 182 GLU A N 1
ATOM 1503 C CA . GLU A 1 182 ? -24.084 -23.181 83.614 1.00 88.31 182 GLU A CA 1
ATOM 1504 C C . GLU A 1 182 ? -23.987 -24.170 82.443 1.00 88.31 182 GLU A C 1
ATOM 1506 O O . GLU A 1 182 ? -23.284 -23.878 81.474 1.00 88.31 182 GLU A O 1
ATOM 1511 N N . GLU A 1 183 ? -24.740 -25.277 82.458 1.00 88.12 183 GLU A N 1
ATOM 1512 C CA . GLU A 1 183 ? -24.834 -26.218 81.333 1.00 88.12 183 GLU A CA 1
ATOM 1513 C C . GLU A 1 183 ? -25.430 -25.569 80.078 1.00 88.12 183 GLU A C 1
ATOM 1515 O O . GLU A 1 183 ? -24.917 -25.784 78.979 1.00 88.12 183 GLU A O 1
ATOM 1520 N N . TYR A 1 184 ? -26.479 -24.751 80.207 1.00 85.50 184 TYR A N 1
ATOM 1521 C CA . TYR A 1 184 ? -27.060 -24.015 79.080 1.00 85.50 184 TYR A CA 1
ATOM 1522 C C . TYR A 1 184 ? -26.068 -23.004 78.506 1.00 85.50 184 TYR A C 1
ATOM 1524 O O . TYR A 1 184 ? -25.909 -22.932 77.287 1.00 85.50 184 TYR A O 1
ATOM 1532 N N . LYS A 1 185 ? -25.349 -22.258 79.354 1.00 90.38 185 LYS A N 1
ATOM 1533 C CA . LYS A 1 185 ? -24.289 -21.336 78.915 1.00 90.38 185 LYS A CA 1
ATOM 1534 C C . LYS A 1 185 ? -23.133 -22.084 78.252 1.00 90.38 185 LYS A C 1
ATOM 1536 O O . LYS A 1 185 ? -22.607 -21.602 77.248 1.00 90.38 185 LYS A O 1
ATOM 1541 N N . ALA A 1 186 ? -22.750 -23.250 78.773 1.00 90.00 186 ALA A N 1
ATOM 1542 C CA . ALA A 1 186 ? -21.716 -24.097 78.189 1.00 90.00 186 ALA A CA 1
ATOM 1543 C C . ALA A 1 186 ? -22.143 -24.640 76.815 1.00 90.00 186 ALA A C 1
ATOM 1545 O O . ALA A 1 186 ? -21.420 -24.437 75.840 1.00 90.00 186 ALA A O 1
ATOM 1546 N N . LYS A 1 187 ? -23.346 -25.221 76.701 1.00 91.31 187 LYS A N 1
ATOM 1547 C CA . LYS A 1 187 ? -23.911 -25.706 75.428 1.00 91.31 187 LYS A CA 1
ATOM 1548 C C . LYS A 1 187 ? -24.101 -24.588 74.408 1.00 91.31 187 LYS A C 1
ATOM 1550 O O . LYS A 1 187 ? -23.827 -24.792 73.230 1.00 91.31 187 LYS A O 1
ATOM 1555 N N . TYR A 1 188 ? -24.522 -23.399 74.841 1.00 91.12 188 TYR A N 1
ATOM 1556 C CA . TYR A 1 188 ? -24.633 -22.234 73.964 1.00 91.12 188 TYR A CA 1
ATOM 1557 C C . TYR A 1 188 ? -23.266 -21.808 73.415 1.00 91.12 188 TYR A C 1
ATOM 1559 O O . TYR A 1 188 ? -23.118 -21.633 72.207 1.00 91.12 188 TYR A O 1
ATOM 1567 N N . LYS A 1 189 ? -22.242 -21.698 74.274 1.00 92.00 189 LYS A N 1
ATOM 1568 C CA . LYS A 1 189 ? -20.871 -21.386 73.834 1.00 92.00 189 LYS A CA 1
ATOM 1569 C C . LYS A 1 189 ? -20.302 -22.461 72.912 1.00 92.00 189 LYS A C 1
ATOM 1571 O O . LYS A 1 189 ? -19.606 -22.131 71.953 1.00 92.00 189 LYS A O 1
ATOM 1576 N N . GLU A 1 190 ? -20.598 -23.728 73.174 1.00 92.88 190 GLU A N 1
ATOM 1577 C CA . GLU A 1 190 ? -20.186 -24.841 72.323 1.00 92.88 190 GLU A CA 1
ATOM 1578 C C . GLU A 1 190 ? -20.870 -24.783 70.948 1.00 92.88 190 GLU A C 1
ATOM 1580 O O . GLU A 1 190 ? -20.187 -24.842 69.928 1.00 92.88 190 GLU A O 1
ATOM 1585 N N . ALA A 1 191 ? -22.190 -24.579 70.898 1.00 91.38 191 ALA A N 1
ATOM 1586 C CA . ALA A 1 191 ? -22.937 -24.413 69.651 1.00 91.38 191 ALA A CA 1
ATOM 1587 C C . ALA A 1 191 ? -22.454 -23.191 68.851 1.00 91.38 191 ALA A C 1
ATOM 1589 O O . ALA A 1 191 ? -22.235 -23.286 67.644 1.00 91.38 191 ALA A O 1
ATOM 1590 N N . GLN A 1 192 ? -22.203 -22.068 69.530 1.00 92.56 192 GLN A N 1
ATOM 1591 C CA . GLN A 1 192 ? -21.624 -20.869 68.925 1.00 92.56 192 GLN A CA 1
ATOM 1592 C C . GLN A 1 192 ? -20.220 -21.139 68.361 1.00 92.56 192 GLN A C 1
ATOM 1594 O O . GLN A 1 192 ? -19.899 -20.689 67.261 1.00 92.56 192 GLN A O 1
ATOM 1599 N N . SER A 1 193 ? -19.387 -21.898 69.080 1.00 91.31 193 SER A N 1
ATOM 1600 C CA . SER A 1 193 ? -18.037 -22.259 68.630 1.00 91.31 193 SER A CA 1
ATOM 1601 C C . SER A 1 193 ? -18.072 -23.189 67.415 1.00 91.31 193 SER A C 1
ATOM 1603 O O . SER A 1 193 ? -17.344 -22.946 66.454 1.00 91.31 193 SER A O 1
ATOM 1605 N N . ARG A 1 194 ? -18.960 -24.194 67.408 1.00 93.12 194 ARG A N 1
ATOM 1606 C CA . ARG A 1 194 ? -19.170 -25.088 66.255 1.00 93.12 194 ARG A CA 1
ATOM 1607 C C . ARG A 1 194 ? -19.652 -24.321 65.026 1.00 93.12 194 ARG A C 1
ATOM 1609 O O . ARG A 1 194 ? -19.087 -24.493 63.955 1.00 93.12 194 ARG A O 1
ATOM 1616 N N . PHE A 1 195 ? -20.615 -23.412 65.187 1.00 92.31 195 PHE A N 1
ATOM 1617 C CA . PHE A 1 195 ? -21.089 -22.558 64.093 1.00 92.31 195 PHE A CA 1
ATOM 1618 C C . PHE A 1 195 ? -19.972 -21.674 63.515 1.00 92.31 195 PHE A C 1
ATOM 1620 O O . PHE A 1 195 ? -19.856 -21.516 62.299 1.00 92.31 195 PHE A O 1
ATOM 1627 N N . LEU A 1 196 ? -19.115 -21.105 64.370 1.00 93.94 196 LEU A N 1
ATOM 1628 C CA . LEU A 1 196 ? -17.966 -20.316 63.921 1.00 93.94 196 LEU A CA 1
ATOM 1629 C C . LEU A 1 196 ? -16.917 -21.167 63.193 1.00 93.94 196 LEU A C 1
ATOM 1631 O O . LEU A 1 196 ? -16.345 -20.699 62.208 1.00 93.94 196 LEU A O 1
ATOM 1635 N N . GLU A 1 197 ? -16.647 -22.389 63.654 1.00 92.94 197 GLU A N 1
ATOM 1636 C CA . GLU A 1 197 ? -15.759 -23.320 62.950 1.00 92.94 197 GLU A CA 1
ATOM 1637 C C . GLU A 1 197 ? -16.324 -23.757 61.600 1.00 92.94 197 GLU A C 1
ATOM 1639 O O . GLU A 1 197 ? -15.598 -23.733 60.607 1.00 92.94 197 GLU A O 1
ATOM 1644 N N . GLU A 1 198 ? -17.610 -24.090 61.537 1.00 92.38 198 GLU A N 1
ATOM 1645 C CA . GLU A 1 198 ? -18.277 -24.499 60.302 1.00 92.38 198 GLU A CA 1
ATOM 1646 C C . GLU A 1 198 ? -18.303 -23.357 59.283 1.00 92.38 198 GLU A C 1
ATOM 1648 O O . GLU A 1 198 ? -17.908 -23.542 58.135 1.00 92.38 198 GLU A O 1
ATOM 1653 N N . ASN A 1 199 ? -18.589 -22.127 59.715 1.00 89.81 199 ASN A N 1
ATOM 1654 C CA . ASN A 1 199 ? -18.459 -20.951 58.853 1.00 89.81 199 ASN A CA 1
ATOM 1655 C C . ASN A 1 199 ? -17.019 -20.698 58.392 1.00 89.81 199 ASN A C 1
ATOM 1657 O O . ASN A 1 199 ? -16.800 -20.293 57.249 1.00 89.81 199 ASN A O 1
ATOM 1661 N N . LYS A 1 200 ? -16.016 -20.926 59.252 1.00 93.69 200 LYS A N 1
ATOM 1662 C CA . LYS A 1 200 ? -14.603 -20.844 58.845 1.00 93.69 200 LYS A CA 1
ATOM 1663 C C . LYS A 1 200 ? -14.264 -21.918 57.813 1.00 93.69 200 LYS A C 1
ATOM 1665 O O . LYS A 1 200 ? -13.536 -21.618 56.870 1.00 93.69 200 LYS A O 1
ATOM 1670 N N . LYS A 1 201 ? -14.770 -23.141 57.978 1.00 94.25 201 LYS A N 1
ATOM 1671 C CA . LYS A 1 201 ? -14.580 -24.249 57.037 1.00 94.25 201 LYS A CA 1
ATOM 1672 C C . LYS A 1 201 ? -15.236 -23.939 55.689 1.00 94.25 201 LYS A C 1
ATOM 1674 O O . LYS A 1 201 ? -14.530 -23.941 54.687 1.00 94.25 201 LYS A O 1
ATOM 1679 N N . ASN A 1 202 ? -16.506 -23.538 55.684 1.00 91.56 202 ASN A N 1
ATOM 1680 C CA . ASN A 1 202 ? -17.239 -23.152 54.475 1.00 91.56 202 ASN A CA 1
ATOM 1681 C C . ASN A 1 202 ? -16.540 -21.998 53.744 1.00 91.56 202 ASN A C 1
ATOM 1683 O O . ASN A 1 202 ? -16.364 -22.041 52.530 1.00 91.56 202 ASN A O 1
ATOM 1687 N N . ARG A 1 203 ? -16.042 -20.989 54.476 1.00 92.75 203 ARG A N 1
ATOM 1688 C CA . ARG A 1 203 ? -15.267 -19.892 53.876 1.00 92.75 203 ARG A CA 1
ATOM 1689 C C . ARG A 1 203 ? -13.994 -20.393 53.185 1.00 92.75 203 ARG A C 1
ATOM 1691 O O . ARG A 1 203 ? -13.715 -19.957 52.076 1.00 92.75 203 ARG A O 1
ATOM 1698 N N . ARG A 1 204 ? -13.243 -21.315 53.802 1.00 94.31 204 ARG A N 1
ATOM 1699 C CA . ARG A 1 204 ? -12.049 -21.919 53.176 1.00 94.31 204 ARG A CA 1
ATOM 1700 C C . ARG A 1 204 ? -12.409 -22.743 51.943 1.00 94.31 204 ARG A C 1
ATOM 1702 O O . ARG A 1 204 ? -11.690 -22.680 50.956 1.00 94.31 204 ARG A O 1
ATOM 1709 N N . GLU A 1 205 ? -13.499 -23.504 51.987 1.00 94.25 205 GLU A N 1
ATOM 1710 C CA . GLU A 1 205 ? -13.963 -24.291 50.840 1.00 94.25 205 GLU A CA 1
ATOM 1711 C C . GLU A 1 205 ? -14.354 -23.389 49.663 1.00 94.25 205 GLU A C 1
ATOM 1713 O O . GLU A 1 205 ? -13.922 -23.640 48.537 1.00 94.25 205 GLU A O 1
ATOM 1718 N N . HIS A 1 206 ? -15.068 -22.289 49.922 1.00 92.38 206 HIS A N 1
ATOM 1719 C CA . HIS A 1 206 ? -15.362 -21.278 48.905 1.00 92.38 206 HIS A CA 1
ATOM 1720 C C . HIS A 1 206 ? -14.096 -20.605 48.360 1.00 92.38 206 HIS A C 1
ATOM 1722 O O . HIS A 1 206 ? -13.984 -20.431 47.149 1.00 92.38 206 HIS A O 1
ATOM 1728 N N . GLU A 1 207 ? -13.125 -20.273 49.216 1.00 95.69 207 GLU A N 1
ATOM 1729 C CA . GLU A 1 207 ? -11.832 -19.706 48.804 1.00 95.69 207 GLU A CA 1
ATOM 1730 C C . GLU A 1 207 ? -11.071 -20.666 47.873 1.00 95.69 207 GLU A C 1
ATOM 1732 O O . GLU A 1 207 ? -10.590 -20.263 46.816 1.00 95.69 207 GLU A O 1
ATOM 1737 N N . ILE A 1 208 ? -11.023 -21.960 48.213 1.00 96.56 208 ILE A N 1
ATOM 1738 C CA . ILE A 1 208 ? -10.390 -22.999 47.385 1.00 96.56 208 ILE A CA 1
ATOM 1739 C C . ILE A 1 208 ? -11.106 -23.131 46.039 1.00 96.56 208 ILE A C 1
ATOM 1741 O O . ILE A 1 208 ? -10.460 -23.286 45.002 1.00 96.56 208 ILE A O 1
ATOM 1745 N N . LEU A 1 209 ? -12.438 -23.086 46.036 1.00 96.25 209 LEU A N 1
ATOM 1746 C CA . LEU A 1 209 ? -13.226 -23.219 44.815 1.00 96.25 209 LEU A CA 1
ATOM 1747 C C . LEU A 1 209 ? -13.039 -22.003 43.895 1.00 96.25 209 LEU A C 1
ATOM 1749 O O . LEU A 1 209 ? -12.855 -22.174 42.691 1.00 96.25 209 LEU A O 1
ATOM 1753 N N . LEU A 1 210 ? -12.987 -20.796 44.466 1.00 95.00 210 LEU A N 1
ATOM 1754 C CA . LEU A 1 210 ? -12.649 -19.562 43.753 1.00 95.00 210 LEU A CA 1
ATOM 1755 C C . LEU A 1 210 ? -11.230 -19.601 43.183 1.00 95.00 210 LEU A C 1
ATOM 1757 O O . LEU A 1 210 ? -11.027 -19.207 42.036 1.00 95.00 210 LEU A O 1
ATOM 1761 N N . GLN A 1 211 ? -10.259 -20.098 43.949 1.00 96.00 211 GLN A N 1
ATOM 1762 C CA . GLN A 1 211 ? -8.878 -20.229 43.495 1.00 96.00 211 GLN A CA 1
ATOM 1763 C C . GLN A 1 211 ? -8.768 -21.195 42.307 1.00 96.00 211 GLN A C 1
ATOM 1765 O O . GLN A 1 211 ? -8.192 -20.835 41.284 1.00 96.00 211 GLN A O 1
ATOM 1770 N N . LYS A 1 212 ? -9.413 -22.366 42.384 1.00 96.38 212 LYS A N 1
ATOM 1771 C CA . LYS A 1 212 ? -9.478 -23.323 41.266 1.00 96.38 212 LYS A CA 1
ATOM 1772 C C . LYS A 1 212 ? -10.151 -22.736 40.025 1.00 96.38 212 LYS A C 1
ATOM 1774 O O . LYS A 1 212 ? -9.742 -23.034 38.907 1.00 96.38 212 LYS A O 1
ATOM 1779 N N . LEU A 1 213 ? -11.195 -21.924 40.207 1.00 95.88 213 LEU A N 1
ATOM 1780 C CA . LEU A 1 213 ? -11.870 -21.259 39.092 1.00 95.88 213 LEU A CA 1
ATOM 1781 C C . LEU A 1 213 ? -10.944 -20.230 38.421 1.00 95.88 213 LEU A C 1
ATOM 1783 O O . LEU A 1 213 ? -10.870 -20.179 37.196 1.00 95.88 213 LEU A O 1
ATOM 1787 N N . ARG A 1 214 ? -10.200 -19.451 39.220 1.00 95.50 214 ARG A N 1
ATOM 1788 C CA . ARG A 1 214 ? -9.199 -18.494 38.721 1.00 95.50 214 ARG A CA 1
ATOM 1789 C C . ARG A 1 214 ? -8.085 -19.195 37.953 1.00 95.50 214 ARG A C 1
ATOM 1791 O O . ARG A 1 214 ? -7.765 -18.748 36.860 1.00 95.50 214 ARG A O 1
ATOM 1798 N N . GLU A 1 215 ? -7.552 -20.291 38.489 1.00 96.69 215 GLU A N 1
ATOM 1799 C CA . GLU A 1 215 ? -6.506 -21.093 37.839 1.00 96.69 215 GLU A CA 1
ATOM 1800 C C . GLU A 1 215 ? -6.969 -21.619 36.475 1.00 96.69 215 GLU A C 1
ATOM 1802 O O . GLU A 1 215 ? -6.293 -21.402 35.470 1.00 96.69 215 GLU A O 1
ATOM 1807 N N . LYS A 1 216 ? -8.181 -22.183 36.396 1.00 96.25 216 LYS A N 1
ATOM 1808 C CA . LYS A 1 216 ? -8.760 -22.612 35.114 1.00 96.25 216 LYS A CA 1
ATOM 1809 C C . LYS A 1 216 ? -8.898 -21.471 34.112 1.00 96.25 216 LYS A C 1
ATOM 1811 O O . LYS A 1 216 ? -8.518 -21.631 32.958 1.00 96.25 216 LYS A O 1
ATOM 1816 N N . HIS A 1 217 ? -9.410 -20.316 34.540 1.00 95.31 217 HIS A N 1
ATOM 1817 C CA . HIS A 1 217 ? -9.528 -19.156 33.653 1.00 95.31 217 HIS A CA 1
ATOM 1818 C C . HIS A 1 217 ? -8.155 -18.675 33.164 1.00 95.31 217 HIS A C 1
ATOM 1820 O O . HIS A 1 217 ? -8.021 -18.297 32.003 1.00 95.31 217 HIS A O 1
ATOM 1826 N N . THR A 1 218 ? -7.125 -18.697 34.017 1.00 96.12 218 THR A N 1
ATOM 1827 C CA . THR A 1 218 ? -5.763 -18.338 33.596 1.00 96.12 218 THR A CA 1
ATOM 1828 C C . THR A 1 218 ? -5.179 -19.340 32.603 1.00 96.12 218 THR A C 1
ATOM 1830 O O . THR A 1 218 ? -4.593 -18.920 31.609 1.00 96.12 218 THR A O 1
ATOM 1833 N N . GLU A 1 219 ? -5.390 -20.641 32.811 1.00 96.25 219 GLU A N 1
ATOM 1834 C CA . GLU A 1 219 ? -4.950 -21.693 31.886 1.00 96.25 219 GLU A CA 1
ATOM 1835 C C . GLU A 1 219 ? -5.649 -21.581 30.522 1.00 96.25 219 GLU A C 1
ATOM 1837 O O . GLU A 1 219 ? -5.005 -21.698 29.478 1.00 96.25 219 GLU A O 1
ATOM 1842 N N . GLU A 1 220 ? -6.955 -21.303 30.514 1.00 96.25 220 GLU A N 1
ATOM 1843 C CA . GLU A 1 220 ? -7.744 -21.138 29.291 1.00 96.25 220 GLU A CA 1
ATOM 1844 C C . GLU A 1 220 ? -7.330 -19.880 28.508 1.00 96.25 220 GLU A C 1
ATOM 1846 O O . GLU A 1 220 ? -7.162 -19.936 27.287 1.00 96.25 220 GLU A O 1
ATOM 1851 N N . LEU A 1 221 ? -7.059 -18.768 29.204 1.00 95.38 221 LEU A N 1
ATOM 1852 C CA . LEU A 1 221 ? -6.500 -17.556 28.594 1.00 95.38 221 LEU A CA 1
ATOM 1853 C C . LEU A 1 221 ? -5.100 -17.793 28.016 1.00 95.38 221 LEU A C 1
ATOM 1855 O O . LEU A 1 221 ? -4.800 -17.323 26.917 1.00 95.38 221 LEU A O 1
ATOM 1859 N N . GLU A 1 222 ? -4.236 -18.531 28.717 1.00 96.19 222 GLU A N 1
ATOM 1860 C CA . GLU A 1 222 ? -2.922 -18.901 28.188 1.00 96.19 222 GLU A CA 1
ATOM 1861 C C . GLU A 1 222 ? -3.026 -19.781 26.940 1.00 96.19 222 GLU A C 1
ATOM 1863 O O . GLU A 1 222 ? -2.256 -19.593 25.993 1.00 96.19 222 GLU A O 1
ATOM 1868 N N . LEU A 1 223 ? -3.964 -20.731 26.924 1.00 97.12 223 LEU A N 1
ATOM 1869 C CA . LEU A 1 223 ? -4.200 -21.600 25.776 1.00 97.12 223 LEU A CA 1
ATOM 1870 C C . LEU A 1 223 ? -4.671 -20.791 24.563 1.00 97.12 223 LEU A C 1
ATOM 1872 O O . LEU A 1 223 ? -4.085 -20.919 23.488 1.00 97.12 223 LEU A O 1
ATOM 1876 N N . GLN A 1 224 ? -5.657 -19.907 24.746 1.00 95.62 224 GLN A N 1
ATOM 1877 C CA . GLN A 1 224 ? -6.133 -19.018 23.682 1.00 95.62 224 GLN A CA 1
ATOM 1878 C C . GLN A 1 224 ? -5.018 -18.112 23.155 1.00 95.62 224 GLN A C 1
ATOM 1880 O O . GLN A 1 224 ? -4.887 -17.927 21.944 1.00 95.62 224 GLN A O 1
ATOM 1885 N N . ASN A 1 225 ? -4.174 -17.574 24.039 1.00 93.00 225 ASN A N 1
ATOM 1886 C CA . ASN A 1 225 ? -3.068 -16.716 23.628 1.00 93.00 225 ASN A CA 1
ATOM 1887 C C . ASN A 1 225 ? -2.013 -17.493 22.816 1.00 93.00 225 ASN A C 1
ATOM 1889 O O . ASN A 1 225 ? -1.533 -17.002 21.792 1.00 93.00 225 ASN A O 1
ATOM 1893 N N . LYS A 1 226 ? -1.700 -18.736 23.215 1.00 96.06 226 LYS A N 1
ATOM 1894 C CA . LYS A 1 226 ? -0.815 -19.641 22.458 1.00 96.06 226 LYS A CA 1
ATOM 1895 C C . LYS A 1 226 ? -1.395 -19.983 21.085 1.00 96.06 226 LYS A C 1
ATOM 1897 O O . LYS A 1 226 ? -0.669 -19.920 20.096 1.00 96.06 226 LYS A O 1
ATOM 1902 N N . GLU A 1 227 ? -2.687 -20.299 21.007 1.00 96.06 227 GLU A N 1
ATOM 1903 C CA . GLU A 1 227 ? -3.362 -20.604 19.740 1.00 96.06 227 GLU A CA 1
ATOM 1904 C C . GLU A 1 227 ? -3.373 -19.390 18.801 1.00 96.06 227 GLU A C 1
ATOM 1906 O O . GLU A 1 227 ? -3.062 -19.512 17.616 1.00 96.06 227 GLU A O 1
ATOM 1911 N N . LEU A 1 228 ? -3.656 -18.197 19.330 1.00 96.00 228 LEU A N 1
ATOM 1912 C CA . LEU A 1 228 ? -3.632 -16.956 18.561 1.00 96.00 228 LEU A CA 1
ATOM 1913 C C . LEU A 1 228 ? -2.219 -16.627 18.063 1.00 96.00 228 LEU A C 1
ATOM 1915 O O . LEU A 1 228 ? -2.053 -16.258 16.901 1.00 96.00 228 LEU A O 1
ATOM 1919 N N . HIS A 1 229 ? -1.192 -16.808 18.899 1.00 92.69 229 HIS A N 1
ATOM 1920 C CA . HIS A 1 229 ? 0.204 -16.661 18.478 1.00 92.69 229 HIS A CA 1
ATOM 1921 C C . HIS A 1 229 ? 0.586 -17.657 17.381 1.00 92.69 229 HIS A C 1
ATOM 1923 O O . HIS A 1 229 ? 1.258 -17.276 16.422 1.00 92.69 229 HIS A O 1
ATOM 1929 N N . GLN A 1 230 ? 0.142 -18.910 17.486 1.00 96.38 230 GLN A N 1
ATOM 1930 C CA . GLN A 1 230 ? 0.399 -19.930 16.472 1.00 96.38 230 GLN A CA 1
ATOM 1931 C C . GLN A 1 230 ? -0.289 -19.587 15.144 1.00 96.38 230 GLN A C 1
ATOM 1933 O O . GLN A 1 230 ? 0.372 -19.583 14.108 1.00 96.38 230 GLN A O 1
ATOM 1938 N N . LYS A 1 231 ? -1.569 -19.194 15.173 1.00 95.69 231 LYS A N 1
ATOM 1939 C CA . LYS A 1 231 ? -2.306 -18.725 13.987 1.00 95.69 231 LYS A CA 1
ATOM 1940 C C . LYS A 1 231 ? -1.642 -17.511 13.343 1.00 95.69 231 LYS A C 1
ATOM 1942 O O . LYS A 1 231 ? -1.506 -17.457 12.125 1.00 95.69 231 LYS A O 1
ATOM 1947 N N . HIS A 1 232 ? -1.187 -16.550 14.145 1.00 94.00 232 HIS A N 1
ATOM 1948 C CA . HIS A 1 232 ? -0.479 -15.379 13.631 1.00 94.00 232 HIS A CA 1
ATOM 1949 C C . HIS A 1 232 ? 0.859 -15.779 12.990 1.00 94.00 232 HIS A C 1
ATOM 1951 O O . HIS A 1 232 ? 1.182 -15.324 11.894 1.00 94.00 232 HIS A O 1
ATOM 1957 N N . LYS A 1 233 ? 1.611 -16.691 13.615 1.00 96.00 233 LYS A N 1
ATOM 1958 C CA . LYS A 1 233 ? 2.853 -17.231 13.051 1.00 96.00 233 LYS A CA 1
ATOM 1959 C C . LYS A 1 233 ? 2.610 -17.945 11.718 1.00 96.00 233 LYS A C 1
ATOM 1961 O O . LYS A 1 233 ? 3.351 -17.713 10.768 1.00 96.00 233 LYS A O 1
ATOM 1966 N N . GLU A 1 234 ? 1.577 -18.776 11.630 1.00 95.44 234 GLU A N 1
ATOM 1967 C CA . GLU A 1 234 ? 1.183 -19.461 10.393 1.00 95.44 234 GLU A CA 1
ATOM 1968 C C . GLU A 1 234 ? 0.757 -18.471 9.306 1.00 95.44 234 GLU A C 1
ATOM 1970 O O . GLU A 1 234 ? 1.179 -18.604 8.159 1.00 95.44 234 GLU A O 1
ATOM 1975 N N . HIS A 1 235 ? 0.001 -17.431 9.667 1.00 95.00 235 HIS A N 1
ATOM 1976 C CA . HIS A 1 235 ? -0.389 -16.378 8.736 1.00 95.00 235 HIS A CA 1
ATOM 1977 C C . HIS A 1 235 ? 0.826 -15.620 8.185 1.00 95.00 235 HIS A C 1
ATOM 1979 O O . HIS A 1 235 ? 0.930 -15.445 6.973 1.00 95.00 235 HIS A O 1
ATOM 1985 N N . ILE A 1 236 ? 1.784 -15.245 9.042 1.00 94.62 236 ILE A N 1
ATOM 1986 C CA . ILE A 1 236 ? 3.037 -14.602 8.617 1.00 94.62 236 ILE A CA 1
ATOM 1987 C C . ILE A 1 236 ? 3.815 -15.521 7.669 1.00 94.62 236 ILE A C 1
ATOM 1989 O O . ILE A 1 236 ? 4.285 -15.061 6.629 1.00 94.62 236 ILE A O 1
ATOM 1993 N N . LEU A 1 237 ? 3.936 -16.815 7.985 1.00 96.06 237 LEU A N 1
ATOM 1994 C CA . LEU A 1 237 ? 4.645 -17.775 7.133 1.00 96.06 237 LEU A CA 1
ATOM 1995 C C . LEU A 1 237 ? 3.954 -17.955 5.774 1.00 96.06 237 LEU A C 1
ATOM 1997 O O . LEU A 1 237 ? 4.625 -17.934 4.744 1.00 96.06 237 LEU A O 1
ATOM 2001 N N . SER A 1 238 ? 2.624 -18.067 5.757 1.00 95.38 238 SER A N 1
ATOM 2002 C CA . SER A 1 238 ? 1.835 -18.159 4.525 1.00 95.38 238 SER A CA 1
ATOM 2003 C C . SER A 1 238 ? 1.973 -16.899 3.672 1.00 95.38 238 SER A C 1
ATOM 2005 O O . SER A 1 238 ? 2.169 -16.997 2.462 1.00 95.38 238 SER A O 1
ATOM 2007 N N . LEU A 1 239 ? 1.897 -15.717 4.288 1.00 94.12 239 LEU A N 1
ATOM 2008 C CA . LEU A 1 239 ? 2.026 -14.440 3.591 1.00 94.12 239 LEU A CA 1
ATOM 2009 C C . LEU A 1 239 ? 3.436 -14.273 3.014 1.00 94.12 239 LEU A C 1
ATOM 2011 O O . LEU A 1 239 ? 3.583 -13.929 1.845 1.00 94.12 239 LEU A O 1
ATOM 2015 N N . THR A 1 240 ? 4.466 -14.600 3.799 1.00 91.94 240 THR A N 1
ATOM 2016 C CA . THR A 1 240 ? 5.868 -14.538 3.358 1.00 91.94 240 THR A CA 1
ATOM 2017 C C . THR A 1 240 ? 6.120 -15.503 2.199 1.00 91.94 240 THR A C 1
ATOM 2019 O O . THR A 1 240 ? 6.756 -15.136 1.214 1.00 91.94 240 THR A O 1
ATOM 2022 N N . SER A 1 241 ? 5.581 -16.725 2.272 1.00 93.06 241 SER A N 1
ATOM 2023 C CA . SER A 1 241 ? 5.686 -17.700 1.180 1.00 93.06 241 SER A CA 1
ATOM 2024 C C . SER A 1 241 ? 4.974 -17.222 -0.086 1.00 93.06 241 SER A C 1
ATOM 2026 O O . SER A 1 241 ? 5.492 -17.417 -1.183 1.00 93.06 241 SER A O 1
ATOM 2028 N N . SER A 1 242 ? 3.800 -16.599 0.051 1.00 93.69 242 SER A N 1
ATOM 2029 C CA . SER A 1 242 ? 3.049 -16.042 -1.078 1.00 93.69 242 SER A CA 1
ATOM 2030 C C . SER A 1 242 ? 3.813 -14.902 -1.748 1.00 93.69 242 SER A C 1
ATOM 2032 O O . SER A 1 242 ? 3.957 -14.890 -2.967 1.00 93.69 242 SER A O 1
ATOM 2034 N N . GLN A 1 243 ? 4.348 -13.972 -0.954 1.00 93.44 243 GLN A N 1
ATOM 2035 C CA . GLN A 1 243 ? 5.157 -12.858 -1.451 1.00 93.44 243 GLN A CA 1
ATOM 2036 C C . GLN A 1 243 ? 6.418 -13.357 -2.163 1.00 93.44 243 GLN A C 1
ATOM 2038 O O . GLN A 1 243 ? 6.772 -12.850 -3.224 1.00 93.44 243 GLN A O 1
ATOM 2043 N N . GLN A 1 244 ? 7.072 -14.390 -1.626 1.00 94.19 244 GLN A N 1
ATOM 2044 C CA . GLN A 1 244 ? 8.245 -14.983 -2.260 1.00 94.19 244 GLN A CA 1
ATOM 2045 C C . GLN A 1 244 ? 7.913 -15.599 -3.628 1.00 94.19 244 GLN A C 1
ATOM 2047 O O . GLN A 1 244 ? 8.659 -15.395 -4.585 1.00 94.19 244 GLN A O 1
ATOM 2052 N N . ALA A 1 245 ? 6.784 -16.306 -3.738 1.00 94.12 245 ALA A N 1
ATOM 2053 C CA . ALA A 1 245 ? 6.326 -16.873 -5.004 1.00 94.12 245 ALA A CA 1
ATOM 2054 C C . ALA A 1 245 ? 5.991 -15.781 -6.037 1.00 94.12 245 ALA A C 1
ATOM 2056 O O . ALA A 1 245 ? 6.348 -15.902 -7.208 1.00 94.12 245 ALA A O 1
ATOM 2057 N N . GLU A 1 246 ? 5.356 -14.688 -5.609 1.00 94.50 246 GLU A N 1
ATOM 2058 C CA . GLU A 1 246 ? 5.045 -13.549 -6.477 1.00 94.50 246 GLU A CA 1
ATOM 2059 C C . GLU A 1 246 ? 6.314 -12.859 -6.999 1.00 94.50 246 GLU A C 1
ATOM 2061 O O . GLU A 1 246 ? 6.425 -12.587 -8.197 1.00 94.50 246 GLU A O 1
ATOM 2066 N N . ILE A 1 247 ? 7.319 -12.662 -6.137 1.00 93.81 247 ILE A N 1
ATOM 2067 C CA . ILE A 1 247 ? 8.633 -12.134 -6.533 1.00 93.81 247 ILE A CA 1
ATOM 2068 C C . ILE A 1 247 ? 9.283 -13.032 -7.592 1.00 93.81 247 ILE A C 1
ATOM 2070 O O . ILE A 1 247 ? 9.834 -12.532 -8.573 1.00 93.81 247 ILE A O 1
ATOM 2074 N N . GLU A 1 248 ? 9.214 -14.352 -7.430 1.00 95.94 248 GLU A N 1
ATOM 2075 C CA . GLU A 1 248 ? 9.796 -15.304 -8.379 1.00 95.94 248 GLU A CA 1
ATOM 2076 C C . GLU A 1 248 ? 9.060 -15.303 -9.733 1.00 95.94 248 GLU A C 1
ATOM 2078 O O . GLU A 1 248 ? 9.692 -15.316 -10.796 1.00 95.94 248 GLU A O 1
ATOM 2083 N N . ILE A 1 249 ? 7.730 -15.167 -9.721 1.00 96.06 249 ILE A N 1
ATOM 2084 C CA . ILE A 1 249 ? 6.919 -14.986 -10.934 1.00 96.06 249 ILE A CA 1
ATOM 2085 C C . ILE A 1 249 ? 7.288 -13.681 -11.649 1.00 96.06 249 ILE A C 1
ATOM 2087 O O . ILE A 1 249 ? 7.509 -13.687 -12.866 1.00 96.06 249 ILE A O 1
ATOM 2091 N N . LEU A 1 250 ? 7.395 -12.567 -10.920 1.00 95.62 250 LEU A N 1
ATOM 2092 C CA . LEU A 1 250 ? 7.779 -11.273 -11.488 1.00 95.62 250 LEU A CA 1
ATOM 2093 C C . LEU A 1 250 ? 9.193 -11.319 -12.068 1.00 95.62 250 LEU A C 1
ATOM 2095 O O . LEU A 1 250 ? 9.406 -10.873 -13.197 1.00 95.62 250 LEU A O 1
ATOM 2099 N N . LYS A 1 251 ? 10.139 -11.930 -11.347 1.00 96.56 251 LYS A N 1
ATOM 2100 C CA . LYS A 1 251 ? 11.519 -12.112 -11.802 1.00 96.56 251 LYS A CA 1
ATOM 2101 C C . LYS A 1 251 ? 11.581 -12.933 -13.090 1.00 96.56 251 LYS A C 1
ATOM 2103 O O . LYS A 1 251 ? 12.145 -12.463 -14.076 1.00 96.56 251 LYS A O 1
ATOM 2108 N N . SER A 1 252 ? 10.927 -14.096 -13.132 1.00 95.06 252 SER A N 1
ATOM 2109 C CA . SER A 1 252 ? 10.892 -14.935 -14.342 1.00 95.06 252 SER A CA 1
ATOM 2110 C C . SER A 1 252 ? 10.210 -14.233 -15.524 1.00 95.06 252 SER A C 1
ATOM 2112 O O . SER A 1 252 ? 10.571 -14.440 -16.683 1.00 95.06 252 SER A O 1
ATOM 2114 N N . THR A 1 253 ? 9.232 -13.367 -15.250 1.00 96.44 253 THR A N 1
ATOM 2115 C CA . THR A 1 253 ? 8.544 -12.581 -16.277 1.00 96.44 253 THR A CA 1
ATOM 2116 C C . THR A 1 253 ? 9.416 -11.460 -16.822 1.00 96.44 253 THR A C 1
ATOM 2118 O O . THR A 1 253 ? 9.437 -11.253 -18.036 1.00 96.44 253 THR A O 1
ATOM 2121 N N . LEU A 1 254 ? 10.170 -10.775 -15.963 1.00 95.06 254 LEU A N 1
ATOM 2122 C CA . LEU A 1 254 ? 11.143 -9.769 -16.375 1.00 95.06 254 LEU A CA 1
ATOM 2123 C C . LEU A 1 254 ? 12.270 -10.395 -17.206 1.00 95.06 254 LEU A C 1
ATOM 2125 O O . LEU A 1 254 ? 12.559 -9.905 -18.295 1.00 95.06 254 LEU A O 1
ATOM 2129 N N . GLU A 1 255 ? 12.839 -11.512 -16.748 1.00 96.06 255 GLU A N 1
ATOM 2130 C CA . GLU A 1 255 ? 13.879 -12.253 -17.475 1.00 96.06 255 GLU A CA 1
ATOM 2131 C C . GLU A 1 255 ? 13.385 -12.704 -18.856 1.00 96.06 255 GLU A C 1
ATOM 2133 O O . GLU A 1 255 ? 14.085 -12.543 -19.857 1.00 96.06 255 GLU A O 1
ATOM 2138 N N . ARG A 1 256 ? 12.140 -13.192 -18.948 1.00 96.25 256 ARG A N 1
ATOM 2139 C CA . ARG A 1 256 ? 11.511 -13.553 -20.228 1.00 96.25 256 ARG A CA 1
ATOM 2140 C C . ARG A 1 256 ? 11.344 -12.345 -21.148 1.00 96.25 256 ARG A C 1
ATOM 2142 O O . ARG A 1 256 ? 11.650 -12.444 -22.332 1.00 96.25 256 ARG A O 1
ATOM 2149 N N . LYS A 1 257 ? 10.883 -11.204 -20.623 1.00 95.81 257 LYS A N 1
ATOM 2150 C CA . LYS A 1 257 ? 10.757 -9.961 -21.405 1.00 95.81 257 LYS A CA 1
ATOM 2151 C C . LYS A 1 257 ? 12.116 -9.491 -21.922 1.00 95.81 257 LYS A C 1
ATOM 2153 O O . LYS A 1 257 ? 12.226 -9.169 -23.101 1.00 95.81 257 LYS A O 1
ATOM 2158 N N . GLN A 1 258 ? 13.144 -9.501 -21.075 1.00 94.31 258 GLN A N 1
ATOM 2159 C CA . GLN A 1 258 ? 14.500 -9.111 -21.458 1.00 94.31 258 GLN A CA 1
ATOM 2160 C C . GLN A 1 258 ? 15.072 -10.046 -22.528 1.00 94.31 258 GLN A C 1
ATOM 2162 O O . GLN A 1 258 ? 15.628 -9.573 -23.518 1.00 94.31 258 GLN A O 1
ATOM 2167 N N . LYS A 1 259 ? 14.886 -11.363 -22.373 1.00 96.50 259 LYS A N 1
ATOM 2168 C CA . LYS A 1 259 ? 15.298 -12.355 -23.370 1.00 96.50 259 LYS A CA 1
ATOM 2169 C C . LYS A 1 259 ? 14.608 -12.124 -24.717 1.00 96.50 259 LYS A C 1
ATOM 2171 O O . LYS A 1 259 ? 15.293 -12.020 -25.727 1.00 96.50 259 LYS A O 1
ATOM 2176 N N . ASN A 1 260 ? 13.284 -11.968 -24.726 1.00 96.25 260 ASN A N 1
ATOM 2177 C CA . ASN A 1 260 ? 12.525 -11.726 -25.956 1.00 96.25 260 ASN A CA 1
ATOM 2178 C C . ASN A 1 260 ? 12.937 -10.410 -26.636 1.00 96.25 260 ASN A C 1
ATOM 2180 O O . ASN A 1 260 ? 13.032 -10.349 -27.862 1.00 96.25 260 ASN A O 1
ATOM 2184 N N . TRP A 1 261 ? 13.189 -9.357 -25.852 1.00 96.81 261 TRP A N 1
ATOM 2185 C CA . TRP A 1 261 ? 13.658 -8.076 -26.378 1.00 96.81 261 TRP A CA 1
ATOM 2186 C C . TRP A 1 261 ? 15.036 -8.210 -27.034 1.00 96.81 261 TRP A C 1
ATOM 2188 O O . TRP A 1 261 ? 15.212 -7.764 -28.165 1.00 96.81 261 TRP A O 1
ATOM 2198 N N . LEU A 1 262 ? 15.984 -8.888 -26.374 1.00 95.75 262 LEU A N 1
ATOM 2199 C CA . LEU A 1 262 ? 17.313 -9.156 -26.932 1.00 95.75 262 LEU A CA 1
ATOM 2200 C C . LEU A 1 262 ? 17.235 -9.997 -28.211 1.00 95.75 262 LEU A C 1
ATOM 2202 O O . LEU A 1 262 ? 17.879 -9.654 -29.197 1.00 95.75 262 LEU A O 1
ATOM 2206 N N . GLU A 1 263 ? 16.430 -11.061 -28.223 1.00 96.81 263 GLU A N 1
ATOM 2207 C CA . GLU A 1 263 ? 16.232 -11.906 -29.408 1.00 96.81 263 GLU A CA 1
ATOM 2208 C C . GLU A 1 263 ? 15.648 -11.110 -30.583 1.00 96.81 263 GLU A C 1
ATOM 2210 O O . GLU A 1 263 ? 16.144 -11.217 -31.705 1.00 96.81 263 GLU A O 1
ATOM 2215 N N . THR A 1 264 ? 14.653 -10.258 -30.325 1.00 95.69 264 THR A N 1
ATOM 2216 C CA . THR A 1 264 ? 14.040 -9.401 -31.354 1.00 95.69 264 THR A CA 1
ATOM 2217 C C . THR A 1 264 ? 15.043 -8.378 -31.885 1.00 95.69 264 THR A C 1
ATOM 2219 O O . THR A 1 264 ? 15.216 -8.251 -33.094 1.00 95.69 264 THR A O 1
ATOM 2222 N N . HIS A 1 265 ? 15.771 -7.703 -30.994 1.00 94.19 265 HIS A N 1
ATOM 2223 C CA . HIS A 1 265 ? 16.774 -6.709 -31.369 1.00 94.19 265 HIS A CA 1
ATOM 2224 C C . HIS A 1 265 ? 17.923 -7.325 -32.185 1.00 94.19 265 HIS A C 1
ATOM 2226 O O . HIS A 1 265 ? 18.377 -6.746 -33.173 1.00 94.19 265 HIS A O 1
ATOM 2232 N N . VAL A 1 266 ? 18.379 -8.526 -31.814 1.00 96.81 266 VAL A N 1
ATOM 2233 C CA . VAL A 1 266 ? 19.381 -9.273 -32.589 1.00 96.81 266 VAL A CA 1
ATOM 2234 C C . VAL A 1 266 ? 18.834 -9.653 -33.964 1.00 96.81 266 VAL A C 1
ATOM 2236 O O . VAL A 1 266 ? 19.533 -9.448 -34.956 1.00 96.81 266 VAL A O 1
ATOM 2239 N N . ALA A 1 267 ? 17.597 -10.151 -34.050 1.00 95.88 267 ALA A N 1
ATOM 2240 C CA . ALA A 1 267 ? 16.969 -10.488 -35.326 1.00 95.88 267 ALA A CA 1
ATOM 2241 C C . ALA A 1 267 ? 16.811 -9.258 -36.239 1.00 95.88 267 ALA A C 1
ATOM 2243 O O . ALA A 1 267 ? 17.009 -9.360 -37.451 1.00 95.88 267 ALA A O 1
ATOM 2244 N N . ASP A 1 268 ? 16.512 -8.088 -35.674 1.00 95.94 268 ASP A N 1
ATOM 2245 C CA . ASP A 1 268 ? 16.396 -6.838 -36.425 1.00 95.94 268 ASP A CA 1
ATOM 2246 C C . ASP A 1 268 ? 17.746 -6.348 -36.954 1.00 95.94 268 ASP A C 1
ATOM 2248 O O . ASP A 1 268 ? 17.845 -6.009 -38.136 1.00 95.94 268 ASP A O 1
ATOM 2252 N N . ILE A 1 269 ? 18.807 -6.391 -36.139 1.00 94.81 269 ILE A N 1
ATOM 2253 C CA . ILE A 1 269 ? 20.171 -6.093 -36.604 1.00 94.81 269 ILE A CA 1
ATOM 2254 C C . ILE A 1 269 ? 20.590 -7.076 -37.700 1.00 94.81 269 ILE A C 1
ATOM 2256 O O . ILE A 1 269 ? 21.101 -6.657 -38.738 1.00 94.81 269 ILE A O 1
ATOM 2260 N N . GLN A 1 270 ? 20.353 -8.375 -37.505 1.00 96.56 270 GLN A N 1
ATOM 2261 C CA . GLN A 1 270 ? 20.671 -9.397 -38.504 1.00 96.56 270 GLN A CA 1
ATOM 2262 C C . GLN A 1 270 ? 19.926 -9.147 -39.818 1.00 96.56 270 GLN A C 1
ATOM 2264 O O . GLN A 1 270 ? 20.539 -9.194 -40.885 1.00 96.56 270 GLN A O 1
ATOM 2269 N N . ARG A 1 271 ? 18.631 -8.814 -39.756 1.00 96.38 271 ARG A N 1
ATOM 2270 C CA . ARG A 1 271 ? 17.833 -8.469 -40.938 1.00 96.38 271 ARG A CA 1
ATOM 2271 C C . ARG A 1 271 ? 18.377 -7.221 -41.632 1.00 96.38 271 ARG A C 1
ATOM 2273 O O . ARG A 1 271 ? 18.512 -7.230 -42.851 1.00 96.38 271 ARG A O 1
ATOM 2280 N N . ASN A 1 272 ? 18.708 -6.169 -40.884 1.00 96.12 272 ASN A N 1
ATOM 2281 C CA . ASN A 1 272 ? 19.244 -4.932 -41.452 1.00 96.12 272 ASN A CA 1
ATOM 2282 C C . ASN A 1 272 ? 20.596 -5.167 -42.142 1.00 96.12 272 ASN A C 1
ATOM 2284 O O . ASN A 1 272 ? 20.796 -4.744 -43.278 1.00 96.12 272 ASN A O 1
ATOM 2288 N N . ASN A 1 273 ? 21.489 -5.920 -41.498 1.00 95.19 273 ASN A N 1
ATOM 2289 C CA . ASN A 1 273 ? 22.775 -6.293 -42.079 1.00 95.19 273 ASN A CA 1
ATOM 2290 C C . ASN A 1 273 ? 22.587 -7.128 -43.351 1.00 95.19 273 ASN A C 1
ATOM 2292 O O . ASN A 1 273 ? 23.243 -6.860 -44.353 1.00 95.19 273 ASN A O 1
ATOM 2296 N N . GLN A 1 274 ? 21.650 -8.081 -43.360 1.00 96.88 274 GLN A N 1
ATOM 2297 C CA . GLN A 1 274 ? 21.339 -8.864 -44.557 1.00 96.88 274 GLN A CA 1
ATOM 2298 C C . GLN A 1 274 ? 20.820 -7.982 -45.704 1.00 96.88 274 GLN A C 1
ATOM 2300 O O . GLN A 1 274 ? 21.205 -8.167 -46.860 1.00 96.88 274 GLN A O 1
ATOM 2305 N N . VAL A 1 275 ? 19.976 -6.992 -45.402 1.00 96.12 275 VAL A N 1
ATOM 2306 C CA . VAL A 1 275 ? 19.499 -6.020 -46.397 1.00 96.12 275 VAL A CA 1
ATOM 2307 C C . VAL A 1 275 ? 20.660 -5.182 -46.941 1.00 96.12 275 VAL A C 1
ATOM 2309 O O . VAL A 1 275 ? 20.769 -5.023 -48.153 1.00 96.12 275 VAL A O 1
ATOM 2312 N N . GLN A 1 276 ? 21.573 -4.702 -46.095 1.00 95.50 276 GLN A N 1
ATOM 2313 C CA . GLN A 1 276 ? 22.747 -3.947 -46.552 1.00 95.50 276 GLN A CA 1
ATOM 2314 C C . GLN A 1 276 ? 23.693 -4.793 -47.409 1.00 95.50 276 GLN A C 1
ATOM 2316 O O . GLN A 1 276 ? 24.168 -4.318 -48.438 1.00 95.50 276 GLN A O 1
ATOM 2321 N N . ILE A 1 277 ? 23.930 -6.052 -47.026 1.00 95.19 277 ILE A N 1
ATOM 2322 C CA . ILE A 1 277 ? 24.740 -6.994 -47.807 1.00 95.19 277 ILE A CA 1
ATOM 2323 C C . ILE A 1 277 ? 24.118 -7.189 -49.190 1.00 95.19 277 ILE A C 1
ATOM 2325 O O . ILE A 1 277 ? 24.789 -6.966 -50.191 1.00 95.19 277 ILE A O 1
ATOM 2329 N N . THR A 1 278 ? 22.822 -7.499 -49.267 1.00 95.75 278 THR A N 1
ATOM 2330 C CA . THR A 1 278 ? 22.141 -7.694 -50.561 1.00 95.75 278 THR A CA 1
ATOM 2331 C C . THR A 1 278 ? 22.115 -6.420 -51.417 1.00 95.75 278 THR A C 1
ATOM 2333 O O . THR A 1 278 ? 22.264 -6.481 -52.639 1.00 95.75 278 THR A O 1
ATOM 2336 N N . GLN A 1 279 ? 21.991 -5.236 -50.810 1.00 96.56 279 GLN A N 1
ATOM 2337 C CA . GLN A 1 279 ? 22.120 -3.957 -51.520 1.00 96.56 279 GLN A CA 1
ATOM 2338 C C . GLN A 1 279 ? 23.535 -3.733 -52.072 1.00 96.56 279 GLN A C 1
ATOM 2340 O O . GLN A 1 279 ? 23.692 -3.281 -53.206 1.00 96.56 279 GLN A O 1
ATOM 2345 N N . LEU A 1 280 ? 24.573 -4.061 -51.301 1.00 96.12 280 LEU A N 1
ATOM 2346 C CA . LEU A 1 280 ? 25.958 -3.974 -51.765 1.00 96.12 280 LEU A CA 1
ATOM 2347 C C . LEU A 1 280 ? 26.243 -4.983 -52.879 1.00 96.12 280 LEU A C 1
ATOM 2349 O O . LEU A 1 280 ? 26.819 -4.612 -53.896 1.00 96.12 280 LEU A O 1
ATOM 2353 N N . GLU A 1 281 ? 25.787 -6.225 -52.733 1.00 96.69 281 GLU A N 1
ATOM 2354 C CA . GLU A 1 281 ? 25.914 -7.269 -53.753 1.00 96.69 281 GLU A CA 1
ATOM 2355 C C . GLU A 1 281 ? 25.233 -6.860 -55.063 1.00 96.69 281 GLU A C 1
ATOM 2357 O O . GLU A 1 281 ? 25.835 -6.964 -56.130 1.00 96.69 281 GLU A O 1
ATOM 2362 N N . THR A 1 282 ? 24.007 -6.330 -55.000 1.00 95.56 282 THR A N 1
ATOM 2363 C CA . THR A 1 282 ? 23.286 -5.851 -56.194 1.00 95.56 282 THR A CA 1
ATOM 2364 C C . THR A 1 282 ? 23.972 -4.653 -56.846 1.00 95.56 282 THR A C 1
ATOM 2366 O O . THR A 1 282 ? 24.055 -4.598 -58.076 1.00 95.56 282 THR A O 1
ATOM 2369 N N . LYS A 1 283 ? 24.524 -3.723 -56.056 1.00 96.00 283 LYS A N 1
ATOM 2370 C CA . LYS A 1 283 ? 25.313 -2.600 -56.575 1.00 96.00 283 LYS A CA 1
ATOM 2371 C C . LYS A 1 283 ? 26.594 -3.082 -57.257 1.00 96.00 283 LYS A C 1
ATOM 2373 O O . LYS A 1 283 ? 26.838 -2.709 -58.399 1.00 96.00 283 LYS A O 1
ATOM 2378 N N . HIS A 1 284 ? 27.365 -3.948 -56.603 1.00 95.88 284 HIS A N 1
ATOM 2379 C CA . HIS A 1 284 ? 28.586 -4.517 -57.175 1.00 95.88 284 HIS A CA 1
ATOM 2380 C C . HIS A 1 284 ? 28.298 -5.304 -58.457 1.00 95.88 284 HIS A C 1
ATOM 2382 O O . HIS A 1 284 ? 29.041 -5.180 -59.427 1.00 95.88 284 HIS A O 1
ATOM 2388 N N . LEU A 1 285 ? 27.198 -6.062 -58.501 1.00 97.19 285 LEU A N 1
ATOM 2389 C CA . LEU A 1 285 ? 26.781 -6.779 -59.704 1.00 97.19 285 LEU A CA 1
ATOM 2390 C C . LEU A 1 285 ? 26.423 -5.812 -60.845 1.00 97.19 285 LEU A C 1
ATOM 2392 O O . LEU A 1 285 ? 26.811 -6.033 -61.990 1.00 97.19 285 LEU A O 1
ATOM 2396 N N . SER A 1 286 ? 25.724 -4.715 -60.543 1.00 95.88 286 SER A N 1
ATOM 2397 C CA . SER A 1 286 ? 25.428 -3.657 -61.517 1.00 95.88 286 SER A CA 1
ATOM 2398 C C . SER A 1 286 ? 26.701 -2.983 -62.042 1.00 95.88 286 SER A C 1
ATOM 2400 O O . SER A 1 286 ? 26.841 -2.786 -63.251 1.00 95.88 286 SER A O 1
ATOM 2402 N N . ASP A 1 287 ? 27.639 -2.650 -61.154 1.00 95.81 287 ASP A N 1
ATOM 2403 C CA . ASP A 1 287 ? 28.917 -2.030 -61.515 1.00 95.81 287 ASP A CA 1
ATOM 2404 C C . ASP A 1 287 ? 29.757 -2.971 -62.394 1.00 95.81 287 ASP A C 1
ATOM 2406 O O . ASP A 1 287 ? 30.318 -2.539 -63.405 1.00 95.81 287 ASP A O 1
ATOM 2410 N N . LEU A 1 288 ? 29.771 -4.271 -62.075 1.00 97.06 288 LEU A N 1
ATOM 2411 C CA . LEU A 1 288 ? 30.449 -5.294 -62.869 1.00 97.06 288 LEU A CA 1
ATOM 2412 C C . LEU A 1 288 ? 29.831 -5.434 -64.268 1.00 97.06 288 LEU A C 1
ATOM 2414 O O . LEU A 1 288 ? 30.560 -5.404 -65.257 1.00 97.06 288 LEU A O 1
ATOM 2418 N N . ASN A 1 289 ? 28.501 -5.496 -64.371 1.00 95.56 289 ASN A N 1
ATOM 2419 C CA . ASN A 1 289 ? 27.796 -5.556 -65.657 1.00 95.56 289 ASN A CA 1
ATOM 2420 C C . ASN A 1 289 ? 28.043 -4.299 -66.511 1.00 95.56 289 ASN A C 1
ATOM 2422 O O . ASN A 1 289 ? 28.190 -4.374 -67.735 1.00 95.56 289 ASN A O 1
ATOM 2426 N N . SER A 1 290 ? 28.108 -3.125 -65.876 1.00 95.50 290 SER A N 1
ATOM 2427 C CA . SER A 1 290 ? 28.445 -1.860 -66.539 1.00 95.50 290 SER A CA 1
ATOM 2428 C C . SER A 1 290 ? 29.875 -1.880 -67.087 1.00 95.50 290 SER A C 1
ATOM 2430 O O . SER A 1 290 ? 30.119 -1.510 -68.242 1.00 95.50 290 SER A O 1
ATOM 2432 N N . LEU A 1 291 ? 30.824 -2.375 -66.288 1.00 95.81 291 LEU A N 1
ATOM 2433 C CA . LEU A 1 291 ? 32.218 -2.530 -66.685 1.00 95.81 291 LEU A CA 1
ATOM 2434 C C . LEU A 1 291 ? 32.372 -3.534 -67.837 1.00 95.81 291 LEU A C 1
ATOM 2436 O O . LEU A 1 291 ? 33.044 -3.229 -68.824 1.00 95.81 291 LEU A O 1
ATOM 2440 N N . GLU A 1 292 ? 31.706 -4.686 -67.754 1.00 96.19 292 GLU A N 1
ATOM 2441 C CA . GLU A 1 292 ? 31.664 -5.687 -68.822 1.00 96.19 292 GLU A CA 1
ATOM 2442 C C . GLU A 1 292 ? 31.108 -5.078 -70.116 1.00 96.19 292 GLU A C 1
ATOM 2444 O O . GLU A 1 292 ? 31.731 -5.179 -71.174 1.00 96.19 292 GLU A O 1
ATOM 2449 N N . THR A 1 293 ? 30.000 -4.337 -70.032 1.00 94.94 293 THR A N 1
ATOM 2450 C CA . THR A 1 293 ? 29.402 -3.644 -71.184 1.00 94.94 293 THR A CA 1
ATOM 2451 C C . THR A 1 293 ? 30.370 -2.634 -71.809 1.00 94.94 293 THR A C 1
ATOM 2453 O O . THR A 1 293 ? 30.462 -2.532 -73.040 1.00 94.94 293 THR A O 1
ATOM 2456 N N . ARG A 1 294 ? 31.139 -1.901 -70.990 1.00 95.25 294 ARG A N 1
ATOM 2457 C CA . ARG A 1 294 ? 32.168 -0.962 -71.464 1.00 95.25 294 ARG A CA 1
ATOM 2458 C C . ARG A 1 294 ? 33.307 -1.695 -72.178 1.00 95.25 294 ARG A C 1
ATOM 2460 O O . ARG A 1 294 ? 33.698 -1.267 -73.266 1.00 95.25 294 ARG A O 1
ATOM 2467 N N . TYR A 1 295 ? 33.809 -2.797 -71.619 1.00 95.69 295 TYR A N 1
ATOM 2468 C CA . TYR A 1 295 ? 34.850 -3.608 -72.260 1.00 95.69 295 TYR A CA 1
ATOM 2469 C C . TYR A 1 295 ? 34.367 -4.226 -73.572 1.00 95.69 295 TYR A C 1
ATOM 2471 O O . TYR A 1 295 ? 35.054 -4.102 -74.584 1.00 95.69 295 TYR A O 1
ATOM 2479 N N . LEU A 1 296 ? 33.162 -4.798 -73.602 1.00 96.81 296 LEU A N 1
ATOM 2480 C CA . LEU A 1 296 ? 32.561 -5.337 -74.824 1.00 96.81 296 LEU A CA 1
ATOM 2481 C C . LEU A 1 296 ? 32.406 -4.261 -75.904 1.00 96.81 296 LEU A C 1
ATOM 2483 O O . LEU A 1 296 ? 32.710 -4.503 -77.072 1.00 96.81 296 LEU A O 1
ATOM 2487 N N . SER A 1 297 ? 31.988 -3.053 -75.521 1.00 93.88 297 SER A N 1
ATOM 2488 C CA . SER A 1 297 ? 31.891 -1.917 -76.444 1.00 93.88 297 SER A CA 1
ATOM 2489 C C . SER A 1 297 ? 33.265 -1.497 -76.975 1.00 93.88 297 SER A C 1
ATOM 2491 O O . SER A 1 297 ? 33.406 -1.232 -78.168 1.00 93.88 297 SER A O 1
ATOM 2493 N N . LYS A 1 298 ? 34.300 -1.491 -76.124 1.00 95.56 298 LYS A N 1
ATOM 2494 C CA . LYS A 1 298 ? 35.676 -1.180 -76.536 1.00 95.56 298 LYS A CA 1
ATOM 2495 C C . LYS A 1 298 ? 36.249 -2.242 -77.473 1.00 95.56 298 LYS A C 1
ATOM 2497 O O . LYS A 1 298 ? 36.881 -1.880 -78.461 1.00 95.56 298 LYS A O 1
ATOM 2502 N N . ILE A 1 299 ? 36.000 -3.523 -77.203 1.00 94.00 299 ILE A N 1
ATOM 2503 C CA . ILE A 1 299 ? 36.402 -4.627 -78.084 1.00 94.00 299 ILE A CA 1
ATOM 2504 C C . ILE A 1 299 ? 35.736 -4.470 -79.453 1.00 94.00 299 ILE A C 1
ATOM 2506 O O . ILE A 1 299 ? 36.434 -4.499 -80.463 1.00 94.00 299 ILE A O 1
ATOM 2510 N N . LYS A 1 300 ? 34.418 -4.227 -79.501 1.00 95.38 300 LYS A N 1
ATOM 2511 C CA . LYS A 1 300 ? 33.697 -3.981 -80.764 1.00 95.38 300 LYS A CA 1
ATOM 2512 C C . LYS A 1 300 ? 34.264 -2.784 -81.526 1.00 95.38 300 LYS A C 1
ATOM 2514 O O . LYS A 1 300 ? 34.484 -2.876 -82.728 1.00 95.38 300 LYS A O 1
ATOM 2519 N N . PHE A 1 301 ? 34.550 -1.686 -80.826 1.00 95.31 301 PHE A N 1
ATOM 2520 C CA . PHE A 1 301 ? 35.172 -0.505 -81.422 1.00 95.31 301 PHE A CA 1
ATOM 2521 C C . PHE A 1 301 ? 36.537 -0.826 -82.048 1.00 95.31 301 PHE A C 1
ATOM 2523 O O . PHE A 1 301 ? 36.771 -0.485 -83.203 1.00 95.31 301 PHE A O 1
ATOM 2530 N N . LEU A 1 302 ? 37.413 -1.528 -81.318 1.00 94.75 302 LEU A N 1
ATOM 2531 C CA . LEU A 1 302 ? 38.729 -1.934 -81.824 1.00 94.75 302 LEU A CA 1
ATOM 2532 C C . LEU A 1 302 ? 38.611 -2.891 -83.017 1.00 94.75 302 LEU A C 1
ATOM 2534 O O . LEU A 1 302 ? 39.343 -2.749 -83.989 1.00 94.75 302 LEU A O 1
ATOM 2538 N N . GLN A 1 303 ? 37.666 -3.835 -82.982 1.00 95.44 303 GLN A N 1
ATOM 2539 C CA . GLN A 1 303 ? 37.388 -4.725 -84.113 1.00 95.44 303 GLN A CA 1
ATOM 2540 C C . GLN A 1 303 ? 36.948 -3.945 -85.359 1.00 95.44 303 GLN A C 1
ATOM 2542 O O . GLN A 1 303 ? 37.368 -4.270 -86.469 1.00 95.44 303 GLN A O 1
ATOM 2547 N N . GLU A 1 304 ? 36.131 -2.906 -85.195 1.00 95.12 304 GLU A N 1
ATOM 2548 C CA . GLU A 1 304 ? 35.677 -2.066 -86.303 1.00 95.12 304 GLU A CA 1
ATOM 2549 C C . GLU A 1 304 ? 36.783 -1.144 -86.838 1.00 95.12 304 GLU A C 1
ATOM 2551 O O . GLU A 1 304 ? 36.905 -0.979 -88.052 1.00 95.12 304 GLU A O 1
ATOM 2556 N N . GLU A 1 305 ? 37.646 -0.603 -85.973 1.00 94.44 305 GLU A N 1
ATOM 2557 C CA . GLU A 1 305 ? 38.868 0.091 -86.403 1.00 94.44 305 GLU A CA 1
ATOM 2558 C C . GLU A 1 305 ? 39.816 -0.842 -87.160 1.00 94.44 305 GLU A C 1
ATOM 2560 O O . GLU A 1 305 ? 40.286 -0.485 -88.240 1.00 94.44 305 GLU A O 1
ATOM 2565 N N . HIS A 1 306 ? 40.049 -2.054 -86.648 1.00 93.94 306 HIS A N 1
ATOM 2566 C CA . HIS A 1 306 ? 40.858 -3.067 -87.326 1.00 93.94 306 HIS A CA 1
ATOM 2567 C C . HIS A 1 306 ? 40.273 -3.415 -88.697 1.00 93.94 306 HIS A C 1
ATOM 2569 O O . HIS A 1 306 ? 41.014 -3.492 -89.674 1.00 93.94 306 HIS A O 1
ATOM 2575 N N . LYS A 1 307 ? 38.947 -3.568 -88.799 1.00 94.88 307 LYS A N 1
ATOM 2576 C CA . LYS A 1 307 ? 38.262 -3.797 -90.076 1.00 94.88 307 LYS A CA 1
ATOM 2577 C C . LYS A 1 307 ? 38.488 -2.639 -91.052 1.00 94.88 307 LYS A C 1
ATOM 2579 O O . LYS A 1 307 ? 38.898 -2.881 -92.180 1.00 94.88 307 LYS A O 1
ATOM 2584 N N . LYS A 1 308 ? 38.315 -1.388 -90.613 1.00 93.31 308 LYS A N 1
ATOM 2585 C CA . LYS A 1 308 ? 38.582 -0.198 -91.445 1.00 93.31 308 LYS A CA 1
ATOM 2586 C C . LYS A 1 308 ? 40.042 -0.117 -91.896 1.00 93.31 308 LYS A C 1
ATOM 2588 O O . LYS A 1 308 ? 40.309 0.237 -93.043 1.00 93.31 308 LYS A O 1
ATOM 2593 N N . ALA A 1 309 ? 40.988 -0.439 -91.014 1.00 92.81 309 ALA A N 1
ATOM 2594 C CA . ALA A 1 309 ? 42.409 -0.467 -91.343 1.00 92.81 309 ALA A CA 1
ATOM 2595 C C . ALA A 1 309 ? 42.729 -1.558 -92.377 1.00 92.81 309 ALA A C 1
ATOM 2597 O O . ALA A 1 309 ? 43.456 -1.291 -93.335 1.00 92.81 309 ALA A O 1
ATOM 2598 N N . LEU A 1 310 ? 42.144 -2.753 -92.230 1.00 93.69 310 LEU A N 1
ATOM 2599 C CA . LEU A 1 310 ? 42.252 -3.838 -93.208 1.00 93.69 310 LEU A CA 1
ATOM 2600 C C . LEU A 1 310 ? 41.652 -3.446 -94.560 1.00 93.69 310 LEU A C 1
ATOM 2602 O O . LEU A 1 310 ? 42.314 -3.633 -95.577 1.00 93.69 310 LEU A O 1
ATOM 2606 N N . ASP A 1 311 ? 40.463 -2.842 -94.580 1.00 92.56 311 ASP A N 1
ATOM 2607 C CA . ASP A 1 311 ? 39.827 -2.355 -95.810 1.00 92.56 311 ASP A CA 1
ATOM 2608 C C . ASP A 1 311 ? 40.708 -1.291 -96.497 1.00 92.56 311 ASP A C 1
ATOM 2610 O O . ASP A 1 311 ? 40.924 -1.337 -97.709 1.00 92.56 311 ASP A O 1
ATOM 2614 N N . SER A 1 312 ? 41.300 -0.369 -95.726 1.00 91.12 312 SER A N 1
ATOM 2615 C CA . SER A 1 312 ? 42.243 0.639 -96.233 1.00 91.12 312 SER A CA 1
ATOM 2616 C C . SER A 1 312 ? 43.508 0.014 -96.830 1.00 91.12 312 SER A C 1
ATOM 2618 O O . SER A 1 312 ? 43.943 0.408 -97.915 1.00 91.12 312 SER A O 1
ATOM 2620 N N . LEU A 1 313 ? 44.092 -0.982 -96.156 1.00 91.75 313 LEU A N 1
ATOM 2621 C CA . LEU A 1 313 ? 45.237 -1.734 -96.672 1.00 91.75 313 LEU A CA 1
ATOM 2622 C C . LEU A 1 313 ? 44.871 -2.524 -97.931 1.00 91.75 313 LEU A C 1
ATOM 2624 O O . LEU A 1 313 ? 45.662 -2.564 -98.870 1.00 91.75 313 LEU A O 1
ATOM 2628 N N . GLN A 1 314 ? 43.672 -3.106 -97.988 1.00 92.88 314 GLN A N 1
ATOM 2629 C CA . GLN A 1 314 ? 43.195 -3.835 -99.159 1.00 92.88 314 GLN A CA 1
ATOM 2630 C C . GLN A 1 314 ? 43.002 -2.907 -100.366 1.00 92.88 314 GLN A C 1
ATOM 2632 O O . GLN A 1 314 ? 43.345 -3.290 -101.486 1.00 92.88 314 GLN A O 1
ATOM 2637 N N . ILE A 1 315 ? 42.500 -1.685 -100.156 1.00 90.75 315 ILE A N 1
ATOM 2638 C CA . ILE A 1 315 ? 42.425 -0.648 -101.197 1.00 90.75 315 ILE A CA 1
ATOM 2639 C C . ILE A 1 315 ? 43.832 -0.274 -101.670 1.00 90.75 315 ILE A C 1
ATOM 2641 O O . ILE A 1 315 ? 44.097 -0.356 -102.867 1.00 90.75 315 ILE A O 1
ATOM 2645 N N . LYS A 1 316 ? 44.758 0.033 -100.750 1.00 90.56 316 LYS A N 1
ATOM 2646 C CA . LYS A 1 316 ? 46.155 0.352 -101.097 1.00 90.56 316 LYS A CA 1
ATOM 2647 C C . LYS A 1 316 ? 46.836 -0.774 -101.872 1.00 90.56 316 LYS A C 1
ATOM 2649 O O . LYS A 1 316 ? 47.560 -0.503 -102.822 1.00 90.56 316 LYS A O 1
ATOM 2654 N N . LEU A 1 317 ? 46.602 -2.033 -101.499 1.00 89.31 317 LEU A N 1
ATOM 2655 C CA . LEU A 1 317 ? 47.149 -3.185 -102.214 1.00 89.31 317 LEU A CA 1
ATOM 2656 C C . LEU A 1 317 ? 46.569 -3.293 -103.632 1.00 89.31 317 LEU A C 1
ATOM 2658 O O . LEU A 1 317 ? 47.317 -3.543 -104.572 1.00 89.31 317 LEU A O 1
ATOM 2662 N N . LYS A 1 318 ? 45.259 -3.071 -103.810 1.00 88.69 318 LYS A N 1
ATOM 2663 C CA . LYS A 1 318 ? 44.628 -3.029 -105.142 1.00 88.69 318 LYS A CA 1
ATOM 2664 C C . LYS A 1 318 ? 45.174 -1.887 -106.001 1.00 88.69 318 LYS A C 1
ATOM 2666 O O . LYS A 1 318 ? 45.407 -2.089 -107.188 1.00 88.69 318 LYS A O 1
ATOM 2671 N N . GLU A 1 319 ? 45.402 -0.714 -105.416 1.00 87.06 319 GLU A N 1
ATOM 2672 C CA . GLU A 1 319 ? 46.035 0.423 -106.094 1.00 87.06 319 GLU A CA 1
ATOM 2673 C C . GLU A 1 319 ? 47.480 0.104 -106.492 1.00 87.06 319 GLU A C 1
ATOM 2675 O O . GLU A 1 319 ? 47.857 0.337 -107.638 1.00 87.06 319 GLU A O 1
ATOM 2680 N N . GLN A 1 320 ? 48.271 -0.484 -105.586 1.00 85.81 320 GLN A N 1
ATOM 2681 C CA . GLN A 1 320 ? 49.639 -0.923 -105.871 1.00 85.81 320 GLN A CA 1
ATOM 2682 C C . GLN A 1 320 ? 49.689 -1.983 -106.973 1.00 85.81 320 GLN A C 1
ATOM 2684 O O . GLN A 1 320 ? 50.545 -1.891 -107.847 1.00 85.81 320 GLN A O 1
ATOM 2689 N N . LEU A 1 321 ? 48.774 -2.957 -106.963 1.00 85.50 321 LEU A N 1
ATOM 2690 C CA . LEU A 1 321 ? 48.665 -3.960 -108.023 1.00 85.50 321 LEU A CA 1
ATOM 2691 C C . LEU A 1 321 ? 48.279 -3.320 -109.358 1.00 85.50 321 LEU A C 1
ATOM 2693 O O . LEU A 1 321 ? 48.953 -3.568 -110.344 1.00 85.50 321 LEU A O 1
ATOM 2697 N N . SER A 1 322 ? 47.294 -2.418 -109.394 1.00 82.12 322 SER A N 1
ATOM 2698 C CA . SER A 1 322 ? 46.937 -1.698 -110.627 1.00 82.12 322 SER A CA 1
ATOM 2699 C C . SER A 1 322 ? 48.080 -0.822 -111.150 1.00 82.12 322 SER A C 1
ATOM 2701 O O . SER A 1 322 ? 48.277 -0.716 -112.359 1.00 82.12 322 SER A O 1
ATOM 2703 N N . GLN A 1 323 ? 48.850 -0.196 -110.257 1.00 82.62 323 GLN A N 1
ATOM 2704 C CA . GLN A 1 323 ? 50.041 0.565 -110.624 1.00 82.62 323 GLN A CA 1
ATOM 2705 C C . GLN A 1 323 ? 51.131 -0.355 -111.184 1.00 82.62 323 GLN A C 1
ATOM 2707 O O . GLN A 1 323 ? 51.723 -0.036 -112.212 1.00 82.62 323 GLN A O 1
ATOM 2712 N N . LYS A 1 324 ? 51.349 -1.515 -110.553 1.00 82.19 324 LYS A N 1
ATOM 2713 C CA . LYS A 1 324 ? 52.263 -2.549 -111.045 1.00 82.19 324 LYS A CA 1
ATOM 2714 C C . LYS A 1 324 ? 51.822 -3.133 -112.379 1.00 82.19 324 LYS A C 1
ATOM 2716 O O . LYS A 1 324 ? 52.675 -3.355 -113.223 1.00 82.19 324 LYS A O 1
ATOM 2721 N N . ASP A 1 325 ? 50.529 -3.322 -112.605 1.00 81.88 325 ASP A N 1
ATOM 2722 C CA . ASP A 1 325 ? 49.998 -3.790 -113.884 1.00 81.88 325 ASP A CA 1
ATOM 2723 C C . ASP A 1 325 ? 50.208 -2.745 -114.985 1.00 81.88 325 ASP A C 1
ATOM 2725 O O . ASP A 1 325 ? 50.611 -3.109 -116.081 1.00 81.88 325 ASP A O 1
ATOM 2729 N N . LYS A 1 326 ? 50.070 -1.444 -114.691 1.00 78.62 326 LYS A N 1
ATOM 2730 C CA . LYS A 1 326 ? 50.438 -0.363 -115.629 1.00 78.62 326 LYS A CA 1
ATOM 2731 C C . LYS A 1 326 ? 51.941 -0.308 -115.906 1.00 78.62 326 LYS A C 1
ATOM 2733 O O . LYS A 1 326 ? 52.344 -0.080 -117.041 1.00 78.62 326 LYS A O 1
ATOM 2738 N N . GLU A 1 327 ? 52.775 -0.500 -114.882 1.00 78.31 327 GLU A N 1
ATOM 2739 C CA . GLU A 1 327 ? 54.234 -0.612 -115.038 1.00 78.31 327 GLU A CA 1
ATOM 2740 C C . GLU A 1 327 ? 54.610 -1.849 -115.862 1.00 78.31 327 GLU A C 1
ATOM 2742 O O . GLU A 1 327 ? 55.487 -1.765 -116.712 1.00 78.31 327 GLU A O 1
ATOM 2747 N N . ASN A 1 328 ? 53.925 -2.975 -115.657 1.00 74.94 328 ASN A N 1
ATOM 2748 C CA . ASN A 1 328 ? 54.127 -4.209 -116.408 1.00 74.94 328 ASN A CA 1
ATOM 2749 C C . ASN A 1 328 ? 53.598 -4.096 -117.842 1.00 74.94 328 ASN A C 1
ATOM 2751 O O . ASN A 1 328 ? 54.245 -4.609 -118.740 1.00 74.94 328 ASN A O 1
ATOM 2755 N N . GLU A 1 329 ? 52.490 -3.395 -118.097 1.00 71.50 329 GLU A N 1
ATOM 2756 C CA . GLU A 1 329 ? 52.034 -3.037 -119.450 1.00 71.50 329 GLU A CA 1
ATOM 2757 C C . GLU A 1 329 ? 53.034 -2.100 -120.146 1.00 71.50 329 GLU A C 1
ATOM 2759 O O . GLU A 1 329 ? 53.294 -2.252 -121.338 1.00 71.50 329 GLU A O 1
ATOM 2764 N N . MET A 1 330 ? 53.649 -1.170 -119.405 1.00 64.06 330 MET A N 1
ATOM 2765 C CA . MET A 1 330 ? 54.714 -0.292 -119.901 1.00 64.06 330 MET A CA 1
ATOM 2766 C C . MET A 1 330 ? 56.006 -1.070 -120.193 1.00 64.06 330 MET A C 1
ATOM 2768 O O . MET A 1 330 ? 56.644 -0.822 -121.214 1.00 64.06 330 MET A O 1
ATOM 2772 N N . LEU A 1 331 ? 56.356 -2.046 -119.349 1.00 63.78 331 LEU A N 1
ATOM 2773 C CA . LEU A 1 331 ? 57.479 -2.961 -119.555 1.00 63.78 331 LEU A CA 1
ATOM 2774 C C . LEU A 1 331 ? 57.212 -3.936 -120.707 1.00 63.78 331 LEU A C 1
ATOM 2776 O O . LEU A 1 331 ? 58.090 -4.104 -121.537 1.00 63.78 331 LEU A O 1
ATOM 2780 N N . LEU A 1 332 ? 55.998 -4.472 -120.862 1.00 58.69 332 LEU A N 1
ATOM 2781 C CA . LEU A 1 332 ? 55.583 -5.279 -122.021 1.00 58.69 332 LEU A CA 1
ATOM 2782 C C . LEU A 1 332 ? 55.585 -4.463 -123.323 1.00 58.69 332 LEU A C 1
ATOM 2784 O O . LEU A 1 332 ? 55.949 -4.988 -124.374 1.00 58.69 332 LEU A O 1
ATOM 2788 N N . ALA A 1 333 ? 55.243 -3.172 -123.269 1.00 54.25 333 ALA A N 1
ATOM 2789 C CA . ALA A 1 333 ? 55.375 -2.254 -124.403 1.00 54.25 333 ALA A CA 1
ATOM 2790 C C . ALA A 1 333 ? 56.844 -1.893 -124.715 1.00 54.25 333 ALA A C 1
ATOM 2792 O O . ALA A 1 333 ? 57.172 -1.586 -125.863 1.00 54.25 333 ALA A O 1
ATOM 2793 N N . GLN A 1 334 ? 57.732 -1.960 -123.719 1.00 52.25 334 GLN A N 1
ATOM 2794 C CA . GLN A 1 334 ? 59.174 -1.729 -123.844 1.00 52.25 334 GLN A CA 1
ATOM 2795 C C . GLN A 1 334 ? 59.949 -3.003 -124.250 1.00 52.25 334 GLN A C 1
ATOM 2797 O O . GLN A 1 334 ? 60.942 -2.909 -124.969 1.00 52.25 334 GLN A O 1
ATOM 2802 N N . GLU A 1 335 ? 59.475 -4.194 -123.874 1.00 46.59 335 GLU A N 1
ATOM 2803 C CA . GLU A 1 335 ? 60.091 -5.502 -124.150 1.00 46.59 335 GLU A CA 1
ATOM 2804 C C . GLU A 1 335 ? 59.701 -6.095 -125.514 1.00 46.59 335 GLU A C 1
ATOM 2806 O O . GLU A 1 335 ? 60.396 -6.978 -126.018 1.00 46.59 335 GLU A O 1
ATOM 2811 N N . LEU A 1 336 ? 58.675 -5.567 -126.194 1.00 45.50 336 LEU A N 1
ATOM 2812 C CA . LEU A 1 336 ? 58.308 -6.004 -127.551 1.00 45.50 336 LEU A CA 1
ATOM 2813 C C . LEU A 1 336 ? 59.235 -5.460 -128.662 1.00 45.50 336 LEU A C 1
ATOM 2815 O O . LEU A 1 336 ? 59.027 -5.777 -129.832 1.00 45.50 336 LEU A O 1
ATOM 2819 N N . ASN A 1 337 ? 60.269 -4.673 -128.320 1.00 44.34 337 ASN A N 1
ATOM 2820 C CA . ASN A 1 337 ? 61.172 -4.038 -129.291 1.00 44.34 337 ASN A CA 1
ATOM 2821 C C . ASN A 1 337 ? 62.632 -4.518 -129.277 1.00 44.34 337 ASN A C 1
ATOM 2823 O O . ASN A 1 337 ? 63.406 -4.060 -130.111 1.00 44.34 337 ASN A O 1
ATOM 2827 N N . THR A 1 338 ? 63.022 -5.473 -128.430 1.00 37.69 338 THR A N 1
ATOM 2828 C CA . THR A 1 338 ? 64.334 -6.139 -128.550 1.00 37.69 338 THR A CA 1
ATOM 2829 C C . THR A 1 338 ? 64.324 -7.502 -127.867 1.00 37.69 338 THR A C 1
ATOM 2831 O O . THR A 1 338 ? 64.477 -7.605 -126.655 1.00 37.69 338 THR A O 1
ATOM 2834 N N . MET A 1 339 ? 64.218 -8.559 -128.667 1.00 32.59 339 MET A N 1
ATOM 2835 C CA . MET A 1 339 ? 64.515 -9.931 -128.265 1.00 32.59 339 MET A CA 1
ATOM 2836 C C . MET A 1 339 ? 65.776 -10.373 -129.020 1.00 32.59 339 MET A C 1
ATOM 2838 O O . MET A 1 339 ? 65.791 -10.236 -130.245 1.00 32.59 339 MET A O 1
ATOM 2842 N N . LYS A 1 340 ? 66.803 -10.891 -128.320 1.00 31.45 340 LYS A N 1
ATOM 2843 C CA . LYS A 1 340 ? 67.607 -12.081 -128.705 1.00 31.45 340 LYS A CA 1
ATOM 2844 C C . LYS A 1 340 ? 68.845 -12.318 -127.811 1.00 31.45 340 LYS A C 1
ATOM 2846 O O . LYS A 1 340 ? 69.763 -11.512 -127.847 1.00 31.45 340 LYS A O 1
ATOM 2851 N N . PHE A 1 341 ? 68.844 -13.512 -127.190 1.00 32.09 341 PHE A N 1
ATOM 2852 C CA . PHE A 1 341 ? 69.950 -14.404 -126.755 1.00 32.09 341 PHE A CA 1
ATOM 2853 C C . PHE A 1 341 ? 70.999 -13.857 -125.762 1.00 32.09 341 PHE A C 1
ATOM 2855 O O . PHE A 1 341 ? 71.359 -12.694 -125.817 1.00 32.09 341 PHE A O 1
ATOM 2862 N N . ALA A 1 342 ? 71.566 -14.615 -124.818 1.00 31.16 342 ALA A N 1
ATOM 2863 C CA . ALA A 1 342 ? 71.708 -16.060 -124.586 1.00 31.16 342 ALA A CA 1
ATOM 2864 C C . ALA A 1 342 ? 71.714 -16.293 -123.053 1.00 31.16 342 ALA A C 1
ATOM 2866 O O . ALA A 1 342 ? 72.100 -15.402 -122.303 1.00 31.16 342 ALA A O 1
ATOM 2867 N N . GLU A 1 343 ? 71.106 -17.339 -122.497 1.00 34.41 343 GLU A N 1
ATOM 2868 C CA . GLU A 1 343 ? 71.605 -18.723 -122.427 1.00 34.41 343 GLU A CA 1
ATOM 2869 C C . GLU A 1 343 ? 73.068 -18.850 -121.952 1.00 34.41 343 GLU A C 1
ATOM 2871 O O . GLU A 1 343 ? 73.997 -18.437 -122.637 1.00 34.41 343 GLU A O 1
ATOM 2876 N N . GLU A 1 344 ? 73.199 -19.490 -120.779 1.00 33.91 344 GLU A N 1
ATOM 2877 C CA . GLU A 1 344 ? 74.393 -20.081 -120.146 1.00 33.91 344 GLU A CA 1
ATOM 2878 C C . GLU A 1 344 ? 75.190 -19.251 -119.117 1.00 33.91 344 GLU A C 1
ATOM 2880 O O . GLU A 1 344 ? 76.254 -18.706 -119.397 1.00 33.91 344 GLU A O 1
ATOM 2885 N N . LEU A 1 345 ? 74.742 -19.306 -117.848 1.00 44.75 345 LEU A N 1
ATOM 2886 C CA . LEU A 1 345 ? 75.633 -19.343 -116.669 1.00 44.75 345 LEU A CA 1
ATOM 2887 C C . LEU A 1 345 ? 74.960 -19.995 -115.434 1.00 44.75 345 LEU A C 1
ATOM 2889 O O . LEU A 1 345 ? 74.991 -19.482 -114.322 1.00 44.75 345 LEU A O 1
ATOM 2893 N N . GLN A 1 346 ? 74.372 -21.181 -115.633 1.00 51.56 346 GLN A N 1
ATOM 2894 C CA . GLN A 1 346 ? 73.606 -21.954 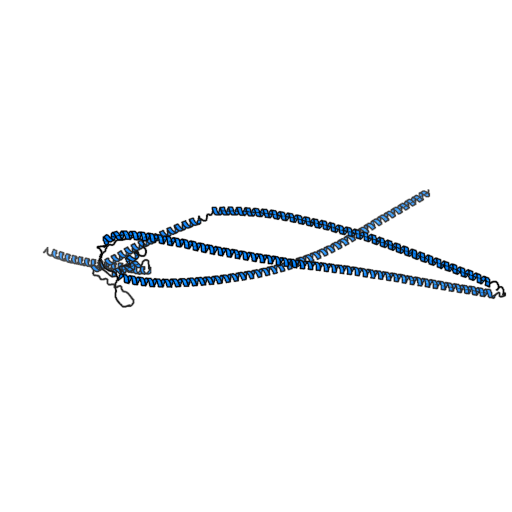-114.633 1.00 51.56 346 GLN A CA 1
ATOM 2895 C C . GLN A 1 346 ? 74.449 -23.007 -113.879 1.00 51.56 346 GLN A C 1
ATOM 2897 O O . GLN A 1 346 ? 73.967 -24.100 -113.611 1.00 51.56 346 GLN A O 1
ATOM 2902 N N . ILE A 1 347 ? 75.722 -22.747 -113.542 1.00 50.00 347 ILE A N 1
ATOM 2903 C CA . ILE A 1 347 ? 76.519 -23.695 -112.714 1.00 50.00 347 ILE A CA 1
ATOM 2904 C C . ILE A 1 347 ? 77.262 -23.020 -111.533 1.00 50.00 347 ILE A C 1
ATOM 2906 O O . ILE A 1 347 ? 77.820 -23.706 -110.683 1.00 50.00 347 ILE A O 1
ATOM 2910 N N . CYS A 1 348 ? 77.151 -21.695 -111.352 1.00 49.50 348 CYS A N 1
ATOM 2911 C CA . CYS A 1 348 ? 77.617 -21.006 -110.129 1.00 49.50 348 CYS A CA 1
ATOM 2912 C C . CYS A 1 348 ? 76.497 -20.349 -109.290 1.00 49.50 348 CYS A C 1
ATOM 2914 O O . CYS A 1 348 ? 76.771 -19.864 -108.193 1.00 49.50 348 CYS A O 1
ATOM 2916 N N . GLU A 1 349 ? 75.240 -20.346 -109.751 1.00 53.25 349 GLU A N 1
ATOM 2917 C CA . GLU A 1 349 ? 74.122 -19.664 -109.071 1.00 53.25 349 GLU A CA 1
ATOM 2918 C C . GLU A 1 349 ? 73.483 -20.512 -107.950 1.00 53.25 349 GLU A C 1
ATOM 2920 O O . GLU A 1 349 ? 73.093 -19.984 -106.906 1.00 53.25 349 GLU A O 1
ATOM 2925 N N . ASP A 1 350 ? 73.453 -21.840 -108.101 1.00 53.53 350 ASP A N 1
ATOM 2926 C CA . ASP A 1 350 ? 72.744 -22.730 -107.168 1.00 53.53 350 ASP A CA 1
ATOM 2927 C C . ASP A 1 350 ? 73.501 -22.964 -105.844 1.00 53.53 350 ASP A C 1
ATOM 2929 O O . ASP A 1 350 ? 72.876 -23.226 -104.816 1.00 53.53 350 ASP A O 1
ATOM 2933 N N . SER A 1 351 ? 74.827 -22.764 -105.809 1.00 55.97 351 SER A N 1
ATOM 2934 C CA . SER A 1 351 ? 75.611 -22.817 -104.559 1.00 55.97 351 SER A CA 1
ATOM 2935 C C . SER A 1 351 ? 75.458 -21.539 -103.720 1.00 55.97 351 SER A C 1
ATOM 2937 O O . SER A 1 351 ? 75.402 -21.612 -102.493 1.00 55.97 351 SER A O 1
ATOM 2939 N N . LEU A 1 352 ? 75.315 -20.373 -104.365 1.00 58.50 352 LEU A N 1
ATOM 2940 C CA . LEU A 1 352 ? 75.080 -19.087 -103.691 1.00 58.50 352 LEU A CA 1
ATOM 2941 C C . LEU A 1 352 ? 73.623 -18.931 -103.228 1.00 58.50 352 LEU A C 1
ATOM 2943 O O . LEU A 1 352 ? 73.375 -18.319 -102.192 1.00 58.50 352 LEU A O 1
ATOM 2947 N N . LYS A 1 353 ? 72.651 -19.533 -103.930 1.00 64.44 353 LYS A N 1
ATOM 2948 C CA . LYS A 1 353 ? 71.235 -19.566 -103.512 1.00 64.44 353 LYS A CA 1
ATOM 2949 C C . LYS A 1 353 ? 71.031 -20.358 -102.218 1.00 64.44 353 LYS A C 1
ATOM 2951 O O . LYS A 1 353 ? 70.267 -19.924 -101.361 1.00 64.44 353 LYS A O 1
ATOM 2956 N N . ILE A 1 354 ? 71.729 -21.484 -102.047 1.00 61.91 354 ILE A N 1
ATOM 2957 C CA . ILE A 1 354 ? 71.621 -22.322 -100.842 1.00 61.91 354 ILE A CA 1
ATOM 2958 C C . ILE A 1 354 ? 72.295 -21.651 -99.634 1.00 61.91 354 ILE A C 1
ATOM 2960 O O . ILE A 1 354 ? 71.719 -21.656 -98.544 1.00 61.91 354 ILE A O 1
ATOM 2964 N N . GLU A 1 355 ? 73.456 -21.007 -99.810 1.00 64.69 355 GLU A N 1
ATOM 2965 C CA . GLU A 1 355 ? 74.090 -20.220 -98.740 1.00 64.69 355 GLU A CA 1
ATOM 2966 C C . GLU A 1 355 ? 73.281 -18.966 -98.379 1.00 64.69 355 GLU A C 1
ATOM 2968 O O . GLU A 1 355 ? 73.074 -18.704 -97.196 1.00 64.69 355 GLU A O 1
ATOM 2973 N N . LEU A 1 356 ? 72.735 -18.231 -99.355 1.00 71.62 356 LEU A N 1
ATOM 2974 C CA . LEU A 1 356 ? 71.919 -17.041 -99.094 1.00 71.62 356 LEU A CA 1
ATOM 2975 C C . LEU A 1 356 ? 70.595 -17.389 -98.396 1.00 71.62 356 LEU A C 1
ATOM 2977 O O . LEU A 1 356 ? 70.203 -16.698 -97.456 1.00 71.62 356 LEU A O 1
ATOM 2981 N N . VAL A 1 357 ? 69.930 -18.481 -98.796 1.00 74.62 357 VAL A N 1
ATOM 2982 C CA . VAL A 1 357 ? 68.707 -18.969 -98.136 1.00 74.62 357 VAL A CA 1
ATOM 2983 C C . VAL A 1 357 ? 69.009 -19.482 -96.728 1.00 74.62 357 VAL A C 1
ATOM 2985 O O . VAL A 1 357 ? 68.226 -19.217 -95.819 1.00 74.62 357 VAL A O 1
ATOM 2988 N N . ASN A 1 358 ? 70.148 -20.147 -96.496 1.00 69.19 358 ASN A N 1
ATOM 2989 C CA . ASN A 1 358 ? 70.550 -20.550 -95.145 1.00 69.19 358 ASN A CA 1
ATOM 2990 C C . ASN A 1 358 ? 70.921 -19.348 -94.263 1.00 69.19 358 ASN A C 1
ATOM 2992 O O . ASN A 1 358 ? 70.480 -19.294 -93.118 1.00 69.19 358 ASN A O 1
ATOM 2996 N N . VAL A 1 359 ? 71.628 -18.341 -94.786 1.00 75.69 359 VAL A N 1
ATOM 2997 C CA . VAL A 1 359 ? 71.928 -17.094 -94.057 1.00 75.69 359 VAL A CA 1
ATOM 2998 C C . VAL A 1 359 ? 70.647 -16.316 -93.742 1.00 75.69 359 VAL A C 1
ATOM 3000 O O . VAL A 1 359 ? 70.481 -15.825 -92.628 1.00 75.69 359 VAL A O 1
ATOM 3003 N N . GLN A 1 360 ? 69.693 -16.239 -94.673 1.00 76.56 360 GLN A N 1
ATOM 3004 C CA . GLN A 1 360 ? 68.394 -15.603 -94.434 1.00 76.56 360 GLN A CA 1
ATOM 3005 C C . GLN A 1 360 ? 67.528 -16.402 -93.454 1.00 76.56 360 GLN A C 1
ATOM 3007 O O . GLN A 1 360 ? 66.859 -15.808 -92.612 1.00 76.56 360 GLN A O 1
ATOM 3012 N N . LYS A 1 361 ? 67.538 -17.737 -93.520 1.00 76.69 361 LYS A N 1
ATOM 3013 C CA . LYS A 1 361 ? 66.807 -18.610 -92.592 1.00 76.69 361 LYS A CA 1
ATOM 3014 C C . LYS A 1 361 ? 67.361 -18.515 -91.173 1.00 76.69 361 LYS A C 1
ATOM 3016 O O . LYS A 1 361 ? 66.578 -18.390 -90.236 1.00 76.69 361 LYS A O 1
ATOM 3021 N N . GLU A 1 362 ? 68.682 -18.524 -91.009 1.00 76.94 362 GLU A N 1
ATOM 3022 C CA . GLU A 1 362 ? 69.317 -18.347 -89.700 1.00 76.94 362 GLU A CA 1
ATOM 3023 C C . GLU A 1 362 ? 69.155 -16.909 -89.178 1.00 76.94 362 GLU A C 1
ATOM 3025 O O . GLU A 1 362 ? 68.870 -16.727 -87.998 1.00 76.94 362 GLU A O 1
ATOM 3030 N N . LYS A 1 363 ? 69.170 -15.883 -90.042 1.00 79.56 363 LYS A N 1
ATOM 3031 C CA . LYS A 1 363 ? 68.831 -14.501 -89.651 1.00 79.56 363 LYS A CA 1
ATOM 3032 C C . LYS A 1 363 ? 67.384 -14.367 -89.164 1.00 79.56 363 LYS A C 1
ATOM 3034 O O . LYS A 1 363 ? 67.147 -13.733 -88.142 1.00 79.56 363 LYS A O 1
ATOM 3039 N N . HIS A 1 364 ? 66.410 -14.957 -89.861 1.00 79.44 364 HIS A N 1
ATOM 3040 C CA . HIS A 1 364 ? 65.011 -14.930 -89.420 1.00 79.44 364 HIS A CA 1
ATOM 3041 C C . HIS A 1 364 ? 64.785 -15.753 -88.149 1.00 79.44 364 HIS A C 1
ATOM 3043 O O . HIS A 1 364 ? 63.990 -15.341 -87.313 1.00 79.44 364 HIS A O 1
ATOM 3049 N N . LYS A 1 365 ? 65.500 -16.871 -87.959 1.00 77.44 365 LYS A N 1
ATOM 3050 C CA . LYS A 1 365 ? 65.482 -17.608 -86.687 1.00 77.44 365 LYS A CA 1
ATOM 3051 C C . LYS A 1 365 ? 66.065 -16.792 -85.537 1.00 77.44 365 LYS A C 1
ATOM 3053 O O . LYS A 1 365 ? 65.473 -16.793 -84.466 1.00 77.44 365 LYS A O 1
ATOM 3058 N N . LEU A 1 366 ? 67.183 -16.096 -85.754 1.00 76.81 366 LEU A N 1
ATOM 3059 C CA . LEU A 1 366 ? 67.779 -15.217 -84.747 1.00 76.81 366 LEU A CA 1
ATOM 3060 C C . LEU A 1 366 ? 66.836 -14.062 -84.397 1.00 76.81 366 LEU A C 1
ATOM 3062 O O . LEU A 1 366 ? 66.574 -13.854 -83.222 1.00 76.81 366 LEU A O 1
ATOM 3066 N N . MET A 1 367 ? 66.240 -13.392 -85.390 1.00 80.44 367 MET A N 1
ATOM 3067 C CA . MET A 1 367 ? 65.255 -12.330 -85.138 1.00 80.44 367 MET A CA 1
ATOM 3068 C C . MET A 1 367 ? 63.985 -12.860 -84.457 1.00 80.44 367 MET A C 1
ATOM 3070 O O . MET A 1 367 ? 63.445 -12.193 -83.585 1.00 80.44 367 MET A O 1
ATOM 3074 N N . ALA A 1 368 ? 63.503 -14.057 -84.804 1.00 78.19 368 ALA A N 1
ATOM 3075 C CA . ALA A 1 368 ? 62.352 -14.665 -84.134 1.00 78.19 368 ALA A CA 1
ATOM 3076 C C . ALA A 1 368 ? 62.662 -15.034 -82.674 1.00 78.19 368 ALA A C 1
ATOM 3078 O O . ALA A 1 368 ? 61.838 -14.779 -81.801 1.00 78.19 368 ALA A O 1
ATOM 3079 N N . ALA A 1 369 ? 63.852 -15.578 -82.401 1.00 76.75 369 ALA A N 1
ATOM 3080 C CA . ALA A 1 369 ? 64.309 -15.868 -81.044 1.00 76.75 369 ALA A CA 1
ATOM 3081 C C . ALA A 1 369 ? 64.535 -14.584 -80.224 1.00 76.75 369 ALA A C 1
ATOM 3083 O O . ALA A 1 369 ? 64.223 -14.555 -79.036 1.00 76.75 369 ALA A O 1
ATOM 3084 N N . GLU A 1 370 ? 65.024 -13.514 -80.855 1.00 77.81 370 GLU A N 1
ATOM 3085 C CA . GLU A 1 370 ? 65.189 -12.194 -80.239 1.00 77.81 370 GLU A CA 1
ATOM 3086 C C . GLU A 1 370 ? 63.828 -11.550 -79.929 1.00 77.81 370 GLU A C 1
ATOM 3088 O O . GLU A 1 370 ? 63.611 -11.111 -78.805 1.00 77.81 370 GLU A O 1
ATOM 3093 N N . HIS A 1 371 ? 62.861 -11.594 -80.853 1.00 79.00 371 HIS A N 1
ATOM 3094 C CA . HIS A 1 371 ? 61.488 -11.138 -80.601 1.00 79.00 371 HIS A CA 1
ATOM 3095 C C . HIS A 1 371 ? 60.772 -11.966 -79.522 1.00 79.00 371 HIS A C 1
ATOM 3097 O O . HIS A 1 371 ? 60.065 -11.402 -78.691 1.00 79.00 371 HIS A O 1
ATOM 3103 N N . GLU A 1 372 ? 60.958 -13.288 -79.489 1.00 81.25 372 GLU A N 1
ATOM 3104 C CA . GLU A 1 372 ? 60.410 -14.141 -78.428 1.00 81.25 372 GLU A CA 1
ATOM 3105 C C . GLU A 1 372 ? 61.054 -13.832 -77.065 1.00 81.25 372 GLU A C 1
ATOM 3107 O O . GLU A 1 372 ? 60.358 -13.807 -76.050 1.00 81.25 372 GLU A O 1
ATOM 3112 N N . GLY A 1 373 ? 62.363 -13.556 -77.042 1.00 78.38 373 GLY A N 1
ATOM 3113 C CA . GLY A 1 373 ? 63.084 -13.099 -75.854 1.00 78.38 373 GLY A CA 1
ATOM 3114 C C . GLY A 1 373 ? 62.569 -11.753 -75.347 1.00 78.38 373 GLY A C 1
ATOM 3115 O O . GLY A 1 373 ? 62.226 -11.643 -74.174 1.00 78.38 373 GLY A O 1
ATOM 3116 N N . VAL A 1 374 ? 62.422 -10.767 -76.237 1.00 80.31 374 VAL A N 1
ATOM 3117 C CA . VAL A 1 374 ? 61.887 -9.435 -75.909 1.00 80.31 374 VAL A CA 1
ATOM 3118 C C . VAL A 1 374 ? 60.454 -9.528 -75.386 1.00 80.31 374 VAL A C 1
ATOM 3120 O O . VAL A 1 374 ? 60.156 -8.943 -74.353 1.00 80.31 374 VAL A O 1
ATOM 3123 N N . HIS A 1 375 ? 59.578 -10.317 -76.012 1.00 82.00 375 HIS A N 1
ATOM 3124 C CA . HIS A 1 375 ? 58.203 -10.473 -75.527 1.00 82.00 375 HIS A CA 1
ATOM 3125 C C . HIS A 1 375 ? 58.107 -11.216 -74.190 1.00 82.00 375 HIS A C 1
ATOM 3127 O O . HIS A 1 375 ? 57.236 -10.896 -73.381 1.00 82.00 375 HIS A O 1
ATOM 3133 N N . LYS A 1 376 ? 58.984 -12.195 -73.931 1.00 84.56 376 LYS A N 1
ATOM 3134 C CA . LYS A 1 376 ? 59.060 -12.849 -72.615 1.00 84.56 376 LYS A CA 1
ATOM 3135 C C . LYS A 1 376 ? 59.534 -11.870 -71.546 1.00 84.56 376 LYS A C 1
ATOM 3137 O O . LYS A 1 376 ? 58.908 -11.813 -70.492 1.00 84.56 376 LYS A O 1
ATOM 3142 N N . GLU A 1 377 ? 60.563 -11.079 -71.839 1.00 86.50 377 GLU A N 1
ATOM 3143 C CA . GLU A 1 377 ? 61.086 -10.050 -70.936 1.00 86.50 377 GLU A CA 1
ATOM 3144 C C . GLU A 1 377 ? 60.018 -8.975 -70.646 1.00 86.50 377 GLU A C 1
ATOM 3146 O O . GLU A 1 377 ? 59.703 -8.702 -69.488 1.00 86.50 377 GLU A O 1
ATOM 3151 N N . GLU A 1 378 ? 59.366 -8.430 -71.680 1.00 86.25 378 GLU A N 1
ATOM 3152 C CA . GLU A 1 378 ? 58.276 -7.449 -71.557 1.00 86.25 378 GLU A CA 1
ATOM 3153 C C . GLU A 1 378 ? 57.096 -7.993 -70.740 1.00 86.25 378 GLU A C 1
ATOM 3155 O O . GLU A 1 378 ? 56.555 -7.288 -69.886 1.00 86.25 378 GLU A O 1
ATOM 3160 N N . LEU A 1 379 ? 56.713 -9.257 -70.957 1.00 89.19 379 LEU A N 1
ATOM 3161 C CA . LEU A 1 379 ? 55.658 -9.913 -70.187 1.00 89.19 379 LEU A CA 1
ATOM 3162 C C . LEU A 1 379 ? 56.057 -10.083 -68.717 1.00 89.19 379 LEU A C 1
ATOM 3164 O O . LEU A 1 379 ? 55.238 -9.823 -67.835 1.00 89.19 379 LEU A O 1
ATOM 3168 N N . THR A 1 380 ? 57.301 -10.488 -68.437 1.00 89.06 380 THR A N 1
ATOM 3169 C CA . THR A 1 380 ? 57.790 -10.593 -67.056 1.00 89.06 380 THR A CA 1
ATOM 3170 C C . THR A 1 380 ? 57.800 -9.237 -66.362 1.00 89.06 380 THR A C 1
ATOM 3172 O O . THR A 1 380 ? 57.249 -9.125 -65.272 1.00 89.06 380 THR A O 1
ATOM 3175 N N . VAL A 1 381 ? 58.288 -8.181 -67.023 1.00 91.19 381 VAL A N 1
ATOM 3176 C CA . VAL A 1 381 ? 58.290 -6.812 -66.484 1.00 91.19 381 VAL A CA 1
ATOM 3177 C C . VAL A 1 381 ? 56.867 -6.305 -66.232 1.00 91.19 381 VAL A C 1
ATOM 3179 O O . VAL A 1 381 ? 56.607 -5.696 -65.192 1.00 91.19 381 VAL A O 1
ATOM 3182 N N . ALA A 1 382 ? 55.918 -6.574 -67.134 1.00 90.56 382 ALA A N 1
ATOM 3183 C CA . ALA A 1 382 ? 54.520 -6.186 -66.953 1.00 90.56 382 ALA A CA 1
ATOM 3184 C C . ALA A 1 382 ? 53.866 -6.898 -65.753 1.00 90.56 382 ALA A C 1
ATOM 3186 O O . ALA A 1 382 ? 53.177 -6.253 -64.961 1.00 90.56 382 ALA A O 1
ATOM 3187 N N . LEU A 1 383 ? 54.119 -8.201 -65.580 1.00 91.44 383 LEU A N 1
ATOM 3188 C CA . LEU A 1 383 ? 53.618 -8.973 -64.438 1.00 91.44 383 LEU A CA 1
ATOM 3189 C C . LEU A 1 383 ? 54.259 -8.530 -63.115 1.00 91.44 383 LEU A C 1
ATOM 3191 O O . LEU A 1 383 ? 53.556 -8.399 -62.114 1.00 91.44 383 LEU A O 1
ATOM 3195 N N . GLU A 1 384 ? 55.564 -8.249 -63.108 1.00 91.19 384 GLU A N 1
ATOM 3196 C CA . GLU A 1 384 ? 56.283 -7.704 -61.949 1.00 91.19 384 GLU A CA 1
ATOM 3197 C C . GLU A 1 384 ? 55.703 -6.337 -61.543 1.00 91.19 384 GLU A C 1
ATOM 3199 O O . GLU A 1 384 ? 55.431 -6.086 -60.369 1.00 91.19 384 GLU A O 1
ATOM 3204 N N . THR A 1 385 ? 55.430 -5.478 -62.532 1.00 92.19 385 THR A N 1
ATOM 3205 C CA . THR A 1 385 ? 54.821 -4.156 -62.324 1.00 92.19 385 THR A CA 1
ATOM 3206 C C . THR A 1 385 ? 53.406 -4.280 -61.758 1.00 92.19 385 THR A C 1
ATOM 3208 O O . THR A 1 385 ? 53.055 -3.579 -60.809 1.00 92.19 385 THR A O 1
ATOM 3211 N N . GLN A 1 386 ? 52.592 -5.196 -62.293 1.00 91.50 386 GLN A N 1
ATOM 3212 C CA . GLN A 1 386 ? 51.241 -5.447 -61.789 1.00 91.50 386 GLN A CA 1
ATOM 3213 C C . GLN A 1 386 ? 51.262 -6.006 -60.358 1.00 91.50 386 GLN A C 1
ATOM 3215 O O . GLN A 1 386 ? 50.444 -5.592 -59.535 1.00 91.50 386 GLN A O 1
ATOM 3220 N N . ARG A 1 387 ? 52.211 -6.898 -60.041 1.00 92.44 387 ARG A N 1
ATOM 3221 C CA . ARG A 1 387 ? 52.399 -7.425 -58.683 1.00 92.44 387 ARG A CA 1
ATOM 3222 C C . ARG A 1 387 ? 52.723 -6.303 -57.700 1.00 92.44 387 ARG A C 1
ATOM 3224 O O . ARG A 1 387 ? 52.071 -6.213 -56.666 1.00 92.44 387 ARG A O 1
ATOM 3231 N N . HIS A 1 388 ? 53.657 -5.418 -58.043 1.00 92.00 388 HIS A N 1
ATOM 3232 C CA . HIS A 1 388 ? 54.022 -4.292 -57.183 1.00 92.00 388 HIS A CA 1
ATOM 3233 C C . HIS A 1 388 ? 52.879 -3.296 -56.963 1.00 92.00 388 HIS A C 1
ATOM 3235 O O . HIS A 1 388 ? 52.708 -2.814 -55.847 1.00 92.00 388 HIS A O 1
ATOM 3241 N N . LEU A 1 389 ? 52.066 -3.011 -57.987 1.00 93.50 389 LEU A N 1
ATOM 3242 C CA . LEU A 1 389 ? 50.884 -2.155 -57.829 1.00 93.50 389 LEU A CA 1
ATOM 3243 C C . LEU A 1 389 ? 49.849 -2.783 -56.889 1.00 93.50 389 LEU A C 1
ATOM 3245 O O . LEU A 1 389 ? 49.341 -2.101 -56.004 1.00 93.50 389 LEU A O 1
ATOM 3249 N N . PHE A 1 390 ? 49.580 -4.084 -57.038 1.00 92.38 390 PHE A N 1
ATOM 3250 C CA . PHE A 1 390 ? 48.660 -4.796 -56.151 1.00 92.38 390 PHE A CA 1
ATOM 3251 C C . PHE A 1 390 ? 49.187 -4.864 -54.711 1.00 92.38 390 PHE A C 1
ATOM 3253 O O . PHE A 1 390 ? 48.430 -4.658 -53.765 1.00 92.38 390 PHE A O 1
ATOM 3260 N N . GLU A 1 391 ? 50.487 -5.116 -54.530 1.00 93.62 391 GLU A N 1
ATOM 3261 C CA . GLU A 1 391 ? 51.137 -5.073 -53.219 1.00 93.62 391 GLU A CA 1
ATOM 3262 C C . GLU A 1 391 ? 50.997 -3.681 -52.583 1.00 93.62 391 GLU A C 1
ATOM 3264 O O . GLU A 1 391 ? 50.603 -3.592 -51.423 1.00 93.62 391 GLU A O 1
ATOM 3269 N N . ASP A 1 392 ? 51.255 -2.596 -53.318 1.00 92.81 392 ASP A N 1
ATOM 3270 C CA . ASP A 1 392 ? 51.135 -1.217 -52.816 1.00 92.81 392 ASP A CA 1
ATOM 3271 C C . ASP A 1 392 ? 49.678 -0.847 -52.462 1.00 92.81 392 ASP A C 1
ATOM 3273 O O . ASP A 1 392 ? 49.411 -0.271 -51.405 1.00 92.81 392 ASP A O 1
ATOM 3277 N N . GLU A 1 393 ? 48.703 -1.232 -53.290 1.00 91.88 393 GLU A N 1
ATOM 3278 C CA . GLU A 1 393 ? 47.273 -1.060 -52.991 1.00 91.88 393 GLU A CA 1
ATOM 3279 C C . GLU A 1 393 ? 46.836 -1.862 -51.759 1.00 91.88 393 GLU A C 1
ATOM 3281 O O . GLU A 1 393 ? 46.122 -1.334 -50.902 1.00 91.88 393 GLU A O 1
ATOM 3286 N N . HIS A 1 394 ? 47.303 -3.106 -51.623 1.00 91.88 394 HIS A N 1
ATOM 3287 C CA . HIS A 1 394 ? 47.039 -3.936 -50.452 1.00 91.88 394 HIS A CA 1
ATOM 3288 C C . HIS A 1 394 ? 47.627 -3.309 -49.180 1.00 91.88 394 HIS A C 1
ATOM 3290 O O . HIS A 1 394 ? 46.927 -3.212 -48.173 1.00 91.88 394 HIS A O 1
ATOM 3296 N N . HIS A 1 395 ? 48.874 -2.823 -49.214 1.00 93.12 395 HIS A N 1
ATOM 3297 C CA . HIS A 1 395 ? 49.483 -2.139 -48.067 1.00 93.12 395 HIS A CA 1
ATOM 3298 C C . HIS A 1 395 ? 48.710 -0.871 -47.686 1.00 93.12 395 HIS A C 1
ATOM 3300 O O . HIS A 1 395 ? 48.420 -0.668 -46.510 1.00 93.12 395 HIS A O 1
ATOM 3306 N N . LYS A 1 396 ? 48.282 -0.057 -48.662 1.00 93.88 396 LYS A N 1
ATOM 3307 C CA . LYS A 1 396 ? 47.441 1.125 -48.397 1.00 93.88 396 LYS A CA 1
ATOM 3308 C C . LYS A 1 396 ? 46.096 0.754 -47.777 1.00 93.88 396 LYS A C 1
ATOM 3310 O O . LYS A 1 396 ? 45.651 1.429 -46.849 1.00 93.88 396 LYS A O 1
ATOM 3315 N N . ALA A 1 397 ? 45.445 -0.301 -48.266 1.00 93.00 397 ALA A N 1
ATOM 3316 C CA . ALA A 1 397 ? 44.185 -0.779 -47.707 1.00 93.00 397 ALA A CA 1
ATOM 3317 C C . ALA A 1 397 ? 44.361 -1.265 -46.258 1.00 93.00 397 ALA A C 1
ATOM 3319 O O . ALA A 1 397 ? 43.560 -0.911 -45.391 1.00 93.00 397 ALA A O 1
ATOM 3320 N N . VAL A 1 398 ? 45.436 -2.010 -45.980 1.00 93.50 398 VAL A N 1
ATOM 3321 C CA . VAL A 1 398 ? 45.785 -2.467 -44.627 1.00 93.50 398 VAL A CA 1
ATOM 3322 C C . VAL A 1 398 ? 46.073 -1.285 -43.699 1.00 93.50 398 VAL A C 1
ATOM 3324 O O . VAL A 1 398 ? 45.518 -1.242 -42.604 1.00 93.50 398 VAL A O 1
ATOM 3327 N N . ASP A 1 399 ? 46.841 -0.287 -44.138 1.00 94.38 399 ASP A N 1
ATOM 3328 C CA . ASP A 1 399 ? 47.135 0.918 -43.350 1.00 94.38 399 ASP A CA 1
ATOM 3329 C C . ASP A 1 399 ? 45.870 1.712 -42.996 1.00 94.38 399 ASP A C 1
ATOM 3331 O O . ASP A 1 399 ? 45.737 2.230 -41.883 1.00 94.38 399 ASP A O 1
ATOM 3335 N N . VAL A 1 400 ? 44.928 1.828 -43.939 1.00 94.75 400 VAL A N 1
ATOM 3336 C CA . VAL A 1 400 ? 43.634 2.483 -43.697 1.00 94.75 400 VAL A CA 1
ATOM 3337 C C . VAL A 1 400 ? 42.829 1.696 -42.667 1.00 94.75 400 VAL A C 1
ATOM 3339 O O . VAL A 1 400 ? 42.371 2.287 -41.690 1.00 94.75 400 VAL A O 1
ATOM 3342 N N . LEU A 1 401 ? 42.712 0.373 -42.828 1.00 93.44 401 LEU A N 1
ATOM 3343 C CA . LEU A 1 401 ? 42.011 -0.483 -41.868 1.00 93.44 401 LEU A CA 1
ATOM 3344 C C . LEU A 1 401 ? 42.642 -0.411 -40.475 1.00 93.44 401 LEU A C 1
ATOM 3346 O O . LEU A 1 401 ? 41.928 -0.282 -39.484 1.00 93.44 401 LEU A O 1
ATOM 3350 N N . GLN A 1 402 ? 43.971 -0.422 -40.388 1.00 95.25 402 GLN A N 1
ATOM 3351 C CA . GLN A 1 402 ? 44.691 -0.343 -39.121 1.00 95.25 402 GLN A CA 1
ATOM 3352 C C . GLN A 1 402 ? 44.458 1.003 -38.419 1.00 95.25 402 GLN A C 1
ATOM 3354 O O . GLN A 1 402 ? 44.230 1.035 -37.210 1.00 95.25 402 GLN A O 1
ATOM 3359 N N . LYS A 1 403 ? 44.425 2.115 -39.169 1.00 94.81 403 LYS A N 1
ATOM 3360 C CA . LYS A 1 403 ? 44.049 3.435 -38.629 1.00 94.81 403 LYS A CA 1
ATOM 3361 C C . LYS A 1 403 ? 42.601 3.469 -38.143 1.00 94.81 403 LYS A C 1
ATOM 3363 O O . LYS A 1 403 ? 42.345 4.024 -37.077 1.00 94.81 403 LYS A O 1
ATOM 3368 N N . THR A 1 404 ? 41.666 2.879 -38.887 1.00 93.94 404 THR A N 1
ATOM 3369 C CA . THR A 1 404 ? 40.253 2.814 -38.484 1.00 93.94 404 THR A CA 1
ATOM 3370 C C . THR A 1 404 ? 40.067 1.978 -37.218 1.00 93.94 404 THR A C 1
ATOM 3372 O O . THR A 1 404 ? 39.363 2.414 -36.310 1.00 93.94 404 THR A O 1
ATOM 3375 N N . ILE A 1 405 ? 40.739 0.828 -37.107 1.00 93.19 405 ILE A N 1
ATOM 3376 C CA . ILE A 1 405 ? 40.698 -0.015 -35.902 1.00 93.19 405 ILE A CA 1
ATOM 3377 C C . ILE A 1 405 ? 41.218 0.762 -34.687 1.00 93.19 405 ILE A C 1
ATOM 3379 O O . ILE A 1 405 ? 40.527 0.817 -33.674 1.00 93.19 405 ILE A O 1
ATOM 3383 N N . LEU A 1 406 ? 42.364 1.443 -34.803 1.00 95.88 406 LEU A N 1
ATOM 3384 C CA . LEU A 1 406 ? 42.910 2.261 -33.712 1.00 95.88 406 LEU A CA 1
ATOM 3385 C C . LEU A 1 406 ? 41.943 3.372 -33.272 1.00 95.88 406 LEU A C 1
ATOM 3387 O O . LEU A 1 406 ? 41.769 3.607 -32.078 1.00 95.88 406 LEU A O 1
ATOM 3391 N N . GLN A 1 407 ? 41.276 4.041 -34.217 1.00 94.94 407 GLN A N 1
ATOM 3392 C CA . GLN A 1 407 ? 40.270 5.059 -33.896 1.00 94.94 407 GLN A CA 1
ATOM 3393 C C . GLN A 1 407 ? 39.072 4.468 -33.142 1.00 94.94 407 GLN A C 1
ATOM 3395 O O . GLN A 1 407 ? 38.633 5.048 -32.146 1.00 94.94 407 GLN A O 1
ATOM 3400 N N . MET A 1 408 ? 38.575 3.308 -33.577 1.00 93.44 408 MET A N 1
ATOM 3401 C CA . MET A 1 408 ? 37.480 2.607 -32.903 1.00 93.44 408 MET A CA 1
ATOM 3402 C C . MET A 1 408 ? 37.878 2.133 -31.501 1.00 93.44 408 MET A C 1
ATOM 3404 O O . MET A 1 408 ? 37.088 2.261 -30.567 1.00 93.44 408 MET A O 1
ATOM 3408 N N . GLU A 1 409 ? 39.098 1.626 -31.321 1.00 92.81 409 GLU A N 1
ATOM 3409 C CA . GLU A 1 409 ? 39.626 1.226 -30.011 1.00 92.81 409 GLU A CA 1
ATOM 3410 C C . GLU A 1 409 ? 39.730 2.422 -29.053 1.00 92.81 409 GLU A C 1
ATOM 3412 O O . GLU A 1 409 ? 39.315 2.330 -27.894 1.00 92.81 409 GLU A O 1
ATOM 3417 N N . GLU A 1 410 ? 40.210 3.572 -29.534 1.00 95.31 410 GLU A N 1
ATOM 3418 C CA . GLU A 1 410 ? 40.292 4.815 -28.758 1.00 95.31 410 GLU A CA 1
ATOM 3419 C C . GLU A 1 410 ? 38.895 5.346 -28.384 1.00 95.31 410 GLU A C 1
ATOM 3421 O O . GLU A 1 410 ? 38.665 5.816 -27.266 1.00 95.31 410 GLU A O 1
ATOM 3426 N N . GLU A 1 411 ? 37.923 5.273 -29.298 1.00 92.88 411 GLU A N 1
ATOM 3427 C CA . GLU A 1 411 ? 36.524 5.620 -29.022 1.00 92.88 411 GLU A CA 1
ATOM 3428 C C . GLU A 1 411 ? 35.871 4.677 -28.017 1.00 92.88 411 GLU A C 1
ATOM 3430 O O . GLU A 1 411 ? 35.202 5.137 -27.085 1.00 92.88 411 GLU A O 1
ATOM 3435 N N . HIS A 1 412 ? 36.101 3.373 -28.148 1.00 92.88 412 HIS A N 1
ATOM 3436 C CA . HIS A 1 412 ? 35.601 2.383 -27.206 1.00 92.88 412 HIS A CA 1
ATOM 3437 C C . HIS A 1 412 ? 36.195 2.613 -25.814 1.00 92.88 412 HIS A C 1
ATOM 3439 O O . HIS A 1 412 ? 35.454 2.684 -24.833 1.00 92.88 412 HIS A O 1
ATOM 3445 N N . LYS A 1 413 ? 37.508 2.852 -25.720 1.00 95.19 413 LYS A N 1
ATOM 3446 C CA . LYS A 1 413 ? 38.184 3.190 -24.463 1.00 95.19 413 LYS A CA 1
ATOM 3447 C C . LYS A 1 413 ? 37.609 4.458 -23.827 1.00 95.19 413 LYS A C 1
ATOM 3449 O O . LYS A 1 413 ? 37.311 4.459 -22.635 1.00 95.19 413 LYS A O 1
ATOM 3454 N N . ARG A 1 414 ? 37.384 5.519 -24.614 1.00 95.44 414 ARG A N 1
ATOM 3455 C CA . ARG A 1 414 ? 36.729 6.753 -24.134 1.00 95.44 414 ARG A CA 1
ATOM 3456 C C . ARG A 1 414 ? 35.299 6.503 -23.656 1.00 95.44 414 ARG A C 1
ATOM 3458 O O . ARG A 1 414 ? 34.870 7.108 -22.679 1.00 95.44 414 ARG A O 1
ATOM 3465 N N . THR A 1 415 ? 34.566 5.622 -24.325 1.00 92.44 415 THR A N 1
ATOM 3466 C CA . THR A 1 415 ? 33.180 5.289 -23.976 1.00 92.44 415 THR A CA 1
ATOM 3467 C C . THR A 1 415 ? 33.118 4.490 -22.678 1.00 92.44 415 THR A C 1
ATOM 3469 O O . THR A 1 415 ? 32.352 4.849 -21.789 1.00 92.44 415 THR A O 1
ATOM 3472 N N . ILE A 1 416 ? 33.980 3.480 -22.518 1.00 92.69 416 ILE A N 1
ATOM 3473 C CA . ILE A 1 416 ? 34.131 2.729 -21.263 1.00 92.69 416 ILE A CA 1
ATOM 3474 C C . ILE A 1 416 ? 34.483 3.676 -20.114 1.00 92.69 416 ILE A C 1
ATOM 3476 O O . ILE A 1 416 ? 33.855 3.602 -19.062 1.00 92.69 416 ILE A O 1
ATOM 3480 N N . GLN A 1 417 ? 35.432 4.595 -20.320 1.00 94.94 417 GLN A N 1
ATOM 3481 C CA . GLN A 1 417 ? 35.804 5.569 -19.293 1.00 94.94 417 GLN A CA 1
ATOM 3482 C C . GLN A 1 417 ? 34.610 6.445 -18.888 1.00 94.94 417 GLN A C 1
ATOM 3484 O O . GLN A 1 417 ? 34.334 6.584 -17.703 1.00 94.94 417 GLN A O 1
ATOM 3489 N N . ARG A 1 418 ? 33.836 6.962 -19.853 1.00 94.62 418 ARG A N 1
ATOM 3490 C CA . ARG A 1 418 ? 32.618 7.738 -19.559 1.00 94.62 418 ARG A CA 1
ATOM 3491 C C . ARG A 1 418 ? 31.587 6.933 -18.771 1.00 94.62 418 ARG A C 1
ATOM 3493 O O . ARG A 1 418 ? 30.954 7.489 -17.882 1.00 94.62 418 ARG A O 1
ATOM 3500 N N . PHE A 1 419 ? 31.413 5.645 -19.076 1.00 90.88 419 PHE A N 1
ATOM 3501 C CA . PHE A 1 419 ? 30.522 4.773 -18.307 1.00 90.88 419 PHE A CA 1
ATOM 3502 C C . PHE A 1 419 ? 31.017 4.560 -16.873 1.00 90.88 419 PHE A C 1
ATOM 3504 O O . PHE A 1 419 ? 30.212 4.583 -15.946 1.00 90.88 419 PHE A O 1
ATOM 3511 N N . GLN A 1 420 ? 32.326 4.391 -16.676 1.00 94.00 420 GLN A N 1
ATOM 3512 C CA . GLN A 1 420 ? 32.920 4.279 -15.341 1.00 94.00 420 GLN A CA 1
ATOM 3513 C C . GLN A 1 420 ? 32.750 5.573 -14.538 1.00 94.00 420 GLN A C 1
ATOM 3515 O O . GLN A 1 420 ? 32.357 5.518 -13.374 1.00 94.00 420 GLN A O 1
ATOM 3520 N N . ASP A 1 421 ? 32.979 6.727 -15.167 1.00 93.81 421 ASP A N 1
ATOM 3521 C CA . ASP A 1 421 ? 32.800 8.039 -14.546 1.00 93.81 421 ASP A CA 1
ATOM 3522 C C . ASP A 1 421 ? 31.324 8.280 -14.178 1.00 93.81 421 ASP A C 1
ATOM 3524 O O . ASP A 1 421 ? 31.024 8.731 -13.072 1.00 93.81 421 ASP A O 1
ATOM 3528 N N . LEU A 1 422 ? 30.389 7.918 -15.066 1.00 94.81 422 LEU A N 1
ATOM 3529 C CA . LEU A 1 422 ? 28.950 8.005 -14.802 1.00 94.81 422 LEU A CA 1
ATOM 3530 C C . LEU A 1 422 ? 28.551 7.121 -13.613 1.00 94.81 422 LEU A C 1
ATOM 3532 O O . LEU A 1 422 ? 27.881 7.596 -12.699 1.00 94.81 422 LEU A O 1
ATOM 3536 N N . HIS A 1 423 ? 29.013 5.867 -13.593 1.00 91.56 423 HIS A N 1
ATOM 3537 C CA . HIS A 1 423 ? 28.748 4.937 -12.499 1.00 91.56 423 HIS A CA 1
ATOM 3538 C C . HIS A 1 423 ? 29.310 5.460 -11.169 1.00 91.56 423 HIS A C 1
ATOM 3540 O O . HIS A 1 423 ? 28.643 5.377 -10.139 1.00 91.56 423 HIS A O 1
ATOM 3546 N N . LEU A 1 424 ? 30.511 6.050 -11.166 1.00 94.94 424 LEU A N 1
ATOM 3547 C CA . LEU A 1 424 ? 31.067 6.694 -9.973 1.00 94.94 424 LEU A CA 1
ATOM 3548 C C . LEU A 1 424 ? 30.157 7.822 -9.470 1.00 94.94 424 LEU A C 1
ATOM 3550 O O . LEU A 1 424 ? 29.809 7.830 -8.292 1.00 94.94 424 LEU A O 1
ATOM 3554 N N . VAL A 1 425 ? 29.701 8.714 -10.352 1.00 95.12 425 VAL A N 1
ATOM 3555 C CA . VAL A 1 425 ? 28.785 9.808 -9.985 1.00 95.12 425 VAL A CA 1
ATOM 3556 C C . VAL A 1 425 ? 27.448 9.280 -9.452 1.00 95.12 425 VAL A C 1
ATOM 3558 O O . VAL A 1 425 ? 26.937 9.797 -8.458 1.00 95.12 425 VAL A O 1
ATOM 3561 N N . GLU A 1 426 ? 26.881 8.243 -10.069 1.00 89.00 426 GLU A N 1
ATOM 3562 C CA . GLU A 1 426 ? 25.631 7.624 -9.615 1.00 89.00 426 GLU A CA 1
ATOM 3563 C C . GLU A 1 426 ? 25.775 6.971 -8.241 1.00 89.00 426 GLU A C 1
ATOM 3565 O O . GLU A 1 426 ? 24.952 7.220 -7.358 1.00 89.00 426 GLU A O 1
ATOM 3570 N N . THR A 1 427 ? 26.856 6.217 -8.021 1.00 89.00 427 THR A N 1
ATOM 3571 C CA . THR A 1 427 ? 27.123 5.607 -6.713 1.00 89.00 427 THR A CA 1
ATOM 3572 C C . THR A 1 427 ? 27.357 6.648 -5.622 1.00 89.00 427 THR A C 1
ATOM 3574 O O . THR A 1 427 ? 26.895 6.460 -4.497 1.00 89.00 427 THR A O 1
ATOM 3577 N N . GLU A 1 428 ? 28.022 7.765 -5.926 1.00 93.81 428 GLU A N 1
ATOM 3578 C CA . GLU A 1 428 ? 28.226 8.846 -4.959 1.00 93.81 428 GLU A CA 1
ATOM 3579 C C . GLU A 1 428 ? 26.899 9.543 -4.625 1.00 93.81 428 GLU A C 1
ATOM 3581 O O . GLU A 1 428 ? 26.571 9.723 -3.453 1.00 93.81 428 GLU A O 1
ATOM 3586 N N . LYS A 1 429 ? 26.060 9.813 -5.634 1.00 93.69 429 LYS A N 1
ATOM 3587 C CA . LYS A 1 429 ? 24.711 10.368 -5.445 1.00 93.69 429 LYS A CA 1
ATOM 3588 C C . LYS A 1 429 ? 23.819 9.450 -4.606 1.00 93.69 429 LYS A C 1
ATOM 3590 O O . LYS A 1 429 ? 23.006 9.921 -3.809 1.00 93.69 429 LYS A O 1
ATOM 3595 N N . GLU A 1 430 ? 23.936 8.138 -4.780 1.00 88.19 430 GLU A N 1
ATOM 3596 C CA . GLU A 1 430 ? 23.179 7.164 -3.995 1.00 88.19 430 GLU A CA 1
ATOM 3597 C C . GLU A 1 430 ? 23.684 7.067 -2.549 1.00 88.19 430 GLU A C 1
ATOM 3599 O O . GLU A 1 430 ? 22.874 7.035 -1.618 1.00 88.19 430 GLU A O 1
ATOM 3604 N N . LYS A 1 431 ? 25.005 7.147 -2.329 1.00 92.31 431 LYS A N 1
ATOM 3605 C CA . LYS A 1 431 ? 25.586 7.283 -0.983 1.00 92.31 431 LYS A CA 1
ATOM 3606 C C . LYS A 1 431 ? 25.127 8.562 -0.284 1.00 92.31 431 LYS A C 1
ATOM 3608 O O . LYS A 1 431 ? 24.778 8.503 0.893 1.00 92.31 431 LYS A O 1
ATOM 3613 N N . GLU A 1 432 ? 25.095 9.700 -0.977 1.00 94.44 432 GLU A N 1
ATOM 3614 C CA . GLU A 1 432 ? 24.608 10.970 -0.421 1.00 94.44 432 GLU A CA 1
ATOM 3615 C C . GLU A 1 432 ? 23.137 10.871 0.003 1.00 94.44 432 GLU A C 1
ATOM 3617 O O . GLU A 1 432 ? 22.789 11.243 1.127 1.00 94.44 432 GLU A O 1
ATOM 3622 N N . LYS A 1 433 ? 22.279 10.291 -0.849 1.00 93.31 433 LYS A N 1
ATOM 3623 C CA . LYS A 1 433 ? 20.873 10.016 -0.505 1.00 93.31 433 LYS A CA 1
ATOM 3624 C C . LYS A 1 433 ? 20.757 9.112 0.719 1.00 93.31 433 LYS A C 1
ATOM 3626 O O . LYS A 1 433 ? 19.962 9.397 1.613 1.00 93.31 433 LYS A O 1
ATOM 3631 N N . PHE A 1 434 ? 21.554 8.046 0.785 1.00 89.62 434 PHE A N 1
ATOM 3632 C CA . PHE A 1 434 ? 21.560 7.140 1.931 1.00 89.62 434 PHE A CA 1
ATOM 3633 C C . PHE A 1 434 ? 21.977 7.858 3.223 1.00 89.62 434 PHE A C 1
ATOM 3635 O O . PHE A 1 434 ? 21.317 7.712 4.250 1.00 89.62 434 PHE A O 1
ATOM 3642 N N . GLN A 1 435 ? 23.013 8.700 3.172 1.00 94.38 435 GLN A N 1
ATOM 3643 C CA . GLN A 1 435 ? 23.434 9.516 4.315 1.00 94.38 435 GLN A CA 1
ATOM 3644 C C . GLN A 1 435 ? 22.354 10.515 4.748 1.00 94.38 435 GLN A C 1
ATOM 3646 O O . GLN A 1 435 ? 22.175 10.748 5.944 1.00 94.38 435 GLN A O 1
ATOM 3651 N N . GLN A 1 436 ? 21.623 11.110 3.802 1.00 94.12 436 GLN A N 1
ATOM 3652 C CA . GLN A 1 436 ? 20.519 12.015 4.114 1.00 94.12 436 GLN A CA 1
ATOM 3653 C C . GLN A 1 436 ? 19.368 11.280 4.812 1.00 94.12 436 GLN A C 1
ATOM 3655 O O . GLN A 1 436 ? 18.925 11.719 5.874 1.00 94.12 436 GLN A O 1
ATOM 3660 N N . LEU A 1 437 ? 18.955 10.124 4.285 1.00 93.31 437 LEU A N 1
ATOM 3661 C CA . LEU A 1 437 ? 17.943 9.272 4.917 1.00 93.31 437 LEU A CA 1
ATOM 3662 C C . LEU A 1 437 ? 18.379 8.809 6.312 1.00 93.31 437 LEU A C 1
ATOM 3664 O O . LEU A 1 437 ? 17.570 8.768 7.237 1.00 93.31 437 LEU A O 1
ATOM 3668 N N . GLN A 1 438 ? 19.665 8.508 6.498 1.00 93.31 438 GLN A N 1
ATOM 3669 C CA . GLN A 1 438 ? 20.206 8.140 7.803 1.00 93.31 438 GLN A CA 1
ATOM 3670 C C . GLN A 1 438 ? 20.100 9.292 8.815 1.00 93.31 438 GLN A C 1
ATOM 3672 O O . GLN A 1 438 ? 19.663 9.067 9.945 1.00 93.31 438 GLN A O 1
ATOM 3677 N N . LYS A 1 439 ? 20.416 10.530 8.407 1.00 94.12 439 LYS A N 1
ATOM 3678 C CA . LYS A 1 439 ? 20.243 11.729 9.250 1.00 94.12 439 LYS A CA 1
ATOM 3679 C C . LYS A 1 439 ? 18.775 11.980 9.599 1.00 94.12 439 LYS A C 1
ATOM 3681 O O . LYS A 1 439 ? 18.466 12.313 10.742 1.00 94.12 439 LYS A O 1
ATOM 3686 N N . GLU A 1 440 ? 17.862 11.810 8.644 1.00 93.94 440 GLU A N 1
ATOM 3687 C CA . GLU A 1 440 ? 16.419 11.929 8.891 1.00 93.94 440 GLU A CA 1
ATOM 3688 C C . GLU A 1 440 ? 15.930 10.870 9.885 1.00 93.94 440 GLU A C 1
ATOM 3690 O O . GLU A 1 440 ? 15.180 11.184 10.807 1.00 93.94 440 GLU A O 1
ATOM 3695 N N . LEU A 1 441 ? 16.415 9.633 9.766 1.00 94.19 441 LEU A N 1
ATOM 3696 C CA . LEU A 1 441 ? 16.074 8.545 10.677 1.00 94.19 441 LEU A CA 1
ATOM 3697 C C . LEU A 1 441 ? 16.604 8.787 12.100 1.00 94.19 441 LEU A C 1
ATOM 3699 O O . LEU A 1 441 ? 15.909 8.492 13.075 1.00 94.19 441 LEU A O 1
ATOM 3703 N N . GLU A 1 442 ? 17.805 9.350 12.245 1.00 93.88 442 GLU A N 1
ATOM 3704 C CA . GLU A 1 442 ? 18.340 9.786 13.542 1.00 93.88 442 GLU A CA 1
ATOM 3705 C C . GLU A 1 442 ? 17.522 10.932 14.147 1.00 93.88 442 GLU A C 1
ATOM 3707 O O . GLU A 1 442 ? 17.195 10.889 15.336 1.00 93.88 442 GLU A O 1
ATOM 3712 N N . LYS A 1 443 ? 17.113 11.909 13.330 1.00 96.00 443 LYS A N 1
ATOM 3713 C CA . LYS A 1 443 ? 16.229 12.996 13.764 1.00 96.00 443 LYS A CA 1
ATOM 3714 C C . LYS A 1 443 ? 14.882 12.461 14.254 1.00 96.00 443 LYS A C 1
ATOM 3716 O O . LYS A 1 443 ? 14.488 12.768 15.373 1.00 96.00 443 LYS A O 1
ATOM 3721 N N . ILE A 1 444 ? 14.228 11.588 13.483 1.00 94.25 444 ILE A N 1
ATOM 3722 C CA . ILE A 1 444 ? 12.954 10.956 13.868 1.00 94.25 444 ILE A CA 1
ATOM 3723 C C . ILE A 1 444 ? 13.101 10.182 15.185 1.00 94.25 444 ILE A C 1
ATOM 3725 O O . ILE A 1 444 ? 12.215 10.233 16.039 1.00 94.25 444 ILE A O 1
ATOM 3729 N N . LYS A 1 445 ? 14.223 9.480 15.392 1.00 94.38 445 LYS A N 1
ATOM 3730 C CA . LYS A 1 445 ? 14.502 8.798 16.666 1.00 94.38 445 LYS A CA 1
ATOM 3731 C C . LYS A 1 445 ? 14.624 9.780 17.833 1.00 94.38 445 LYS A C 1
ATOM 3733 O O . LYS A 1 445 ? 14.080 9.497 18.899 1.00 94.38 445 LYS A O 1
ATOM 3738 N N . SER A 1 446 ? 15.309 10.907 17.641 1.00 95.69 446 SER A N 1
ATOM 3739 C CA . SER A 1 446 ? 15.417 11.963 18.656 1.00 95.69 446 SER A CA 1
ATOM 3740 C C . SER A 1 446 ? 14.049 12.568 18.986 1.00 95.69 446 SER A C 1
ATOM 3742 O O . SER A 1 446 ? 13.683 12.652 20.159 1.00 95.69 446 SER A O 1
ATOM 3744 N N . ASP A 1 447 ? 13.260 12.908 17.964 1.00 94.00 447 ASP A N 1
ATOM 3745 C CA . ASP A 1 447 ? 11.917 13.479 18.118 1.00 94.00 447 ASP A CA 1
ATOM 3746 C C . ASP A 1 447 ? 10.987 12.502 18.856 1.00 94.00 447 ASP A C 1
ATOM 3748 O O . ASP A 1 447 ? 10.291 12.882 19.798 1.00 94.00 447 ASP A O 1
ATOM 3752 N N . LYS A 1 448 ? 11.043 11.205 18.515 1.00 93.50 448 LYS A N 1
ATOM 3753 C CA . LYS A 1 448 ? 10.305 10.152 19.227 1.00 93.50 448 LYS A CA 1
ATOM 3754 C C . LYS A 1 448 ? 10.678 10.097 20.712 1.00 93.50 448 LYS A C 1
ATOM 3756 O O . LYS A 1 448 ? 9.788 10.049 21.557 1.00 93.50 448 LYS A O 1
ATOM 3761 N N . GLN A 1 449 ? 11.969 10.122 21.045 1.00 94.06 449 GLN A N 1
ATOM 3762 C CA . GLN A 1 449 ? 12.416 10.113 22.444 1.00 94.06 449 GLN A CA 1
ATOM 3763 C C . GLN A 1 449 ? 11.967 11.367 23.206 1.00 94.06 449 GLN A C 1
ATOM 3765 O O . GLN A 1 449 ? 11.686 11.294 24.404 1.00 94.06 449 GLN A O 1
ATOM 3770 N N . GLN A 1 450 ? 11.908 12.521 22.540 1.00 94.69 450 GLN A N 1
ATOM 3771 C CA . GLN A 1 450 ? 11.396 13.752 23.137 1.00 94.69 450 GLN A CA 1
ATOM 3772 C C . GLN A 1 450 ? 9.890 13.655 23.416 1.00 94.69 450 GLN A C 1
ATOM 3774 O O . GLN A 1 450 ? 9.470 13.942 24.536 1.00 94.69 450 GLN A O 1
ATOM 3779 N N . LEU A 1 451 ? 9.103 13.167 22.454 1.00 94.94 451 LEU A N 1
ATOM 3780 C CA . LEU A 1 451 ? 7.664 12.949 22.624 1.00 94.94 451 LEU A CA 1
ATOM 3781 C C . LEU A 1 451 ? 7.361 11.932 23.732 1.00 94.94 451 LEU A C 1
ATOM 3783 O O . LEU A 1 451 ? 6.460 12.148 24.536 1.00 94.94 451 LEU A O 1
ATOM 3787 N N . GLU A 1 452 ? 8.135 10.850 23.839 1.00 95.31 452 GLU A N 1
ATOM 3788 C CA . GLU A 1 452 ? 7.990 9.880 24.934 1.00 95.31 452 GLU A CA 1
ATOM 3789 C C . GLU A 1 452 ? 8.216 10.531 26.309 1.00 95.31 452 GLU A C 1
ATOM 3791 O O . GLU A 1 452 ? 7.455 10.283 27.249 1.00 95.31 452 GLU A O 1
ATOM 3796 N N . LYS A 1 453 ? 9.219 11.412 26.434 1.00 95.44 453 LYS A N 1
ATOM 3797 C CA . LYS A 1 453 ? 9.453 12.181 27.669 1.00 95.44 453 LYS A CA 1
ATOM 3798 C C . LYS A 1 453 ? 8.287 13.120 27.979 1.00 95.44 453 LYS A C 1
ATOM 3800 O O . LYS A 1 453 ? 7.895 13.224 29.141 1.00 95.44 453 LYS A O 1
ATOM 3805 N N . GLU A 1 454 ? 7.726 13.770 26.965 1.00 95.19 454 GLU A N 1
ATOM 3806 C CA . GLU A 1 454 ? 6.589 14.682 27.109 1.00 95.19 454 GLU A CA 1
ATOM 3807 C C . GLU A 1 454 ? 5.306 13.942 27.509 1.00 95.19 454 GLU A C 1
ATOM 3809 O O . GLU A 1 454 ? 4.623 14.361 28.441 1.00 95.19 454 GLU A O 1
ATOM 3814 N N . ILE A 1 455 ? 5.039 12.769 26.926 1.00 95.00 455 ILE A N 1
ATOM 3815 C CA . ILE A 1 455 ? 3.936 11.888 27.340 1.00 95.00 455 ILE A CA 1
ATOM 3816 C C . ILE A 1 455 ? 4.087 11.492 28.814 1.00 95.00 455 ILE A C 1
ATOM 3818 O O . ILE A 1 455 ? 3.119 11.550 29.575 1.00 95.00 455 ILE A O 1
ATOM 3822 N N . ILE A 1 456 ? 5.293 11.108 29.248 1.00 95.88 456 ILE A N 1
ATOM 3823 C CA . ILE A 1 456 ? 5.550 10.762 30.655 1.00 95.88 456 ILE A CA 1
ATOM 3824 C C . ILE A 1 456 ? 5.319 11.974 31.568 1.00 95.88 456 ILE A C 1
ATOM 3826 O O . ILE A 1 456 ? 4.767 11.821 32.661 1.00 95.88 456 ILE A O 1
ATOM 3830 N N . PHE A 1 457 ? 5.731 13.169 31.141 1.00 96.56 457 PHE A N 1
ATOM 3831 C CA . PHE A 1 457 ? 5.505 14.407 31.882 1.00 96.56 457 PHE A CA 1
ATOM 3832 C C . PHE A 1 457 ? 4.009 14.725 32.015 1.00 96.56 457 PHE A C 1
ATOM 3834 O O . PHE A 1 457 ? 3.522 14.882 33.135 1.00 96.56 457 PHE A O 1
ATOM 3841 N N . LEU A 1 458 ? 3.266 14.718 30.906 1.00 95.62 458 LEU A N 1
ATOM 3842 C CA . LEU A 1 458 ? 1.824 14.974 30.883 1.00 95.62 458 LEU A CA 1
ATOM 3843 C C . LEU A 1 458 ? 1.045 13.943 31.701 1.00 95.62 458 LEU A C 1
ATOM 3845 O O . LEU A 1 458 ? 0.118 14.297 32.422 1.00 95.62 458 LEU A O 1
ATOM 3849 N N . LYS A 1 459 ? 1.451 12.670 31.666 1.00 95.50 459 LYS A N 1
ATOM 3850 C CA . LYS A 1 459 ? 0.842 11.629 32.501 1.00 95.50 459 LYS A CA 1
ATOM 3851 C C . LYS A 1 459 ? 1.024 11.918 33.994 1.00 95.50 459 LYS A C 1
ATOM 3853 O O . LYS A 1 459 ? 0.098 11.707 34.771 1.00 95.50 459 LYS A O 1
ATOM 3858 N N . LYS A 1 460 ? 2.193 12.425 34.404 1.00 95.12 460 LYS A N 1
ATOM 3859 C CA . LYS A 1 460 ? 2.438 12.840 35.796 1.00 95.12 460 LYS A CA 1
ATOM 3860 C C . LYS A 1 460 ? 1.628 14.078 36.179 1.00 95.12 460 LYS A C 1
ATOM 3862 O O . LYS A 1 460 ? 1.119 14.123 37.292 1.00 95.12 460 LYS A O 1
ATOM 3867 N N . GLU A 1 461 ? 1.519 15.067 35.295 1.00 95.25 461 GLU A N 1
ATOM 3868 C CA . GLU A 1 461 ? 0.666 16.251 35.494 1.00 95.25 461 GLU A CA 1
ATOM 3869 C C . GLU A 1 461 ? -0.805 15.859 35.662 1.00 95.25 461 GLU A C 1
ATOM 3871 O O . GLU A 1 461 ? -1.448 16.270 36.624 1.00 95.25 461 GLU A O 1
ATOM 3876 N N . MET A 1 462 ? -1.314 14.988 34.791 1.00 93.75 462 MET A N 1
ATOM 3877 C CA . MET A 1 462 ? -2.681 14.476 34.861 1.00 93.75 462 MET A CA 1
ATOM 3878 C C . MET A 1 462 ? -2.945 13.731 36.173 1.00 93.75 462 MET A C 1
ATOM 3880 O O . MET A 1 462 ? -3.972 13.953 36.804 1.00 93.75 462 MET A O 1
ATOM 3884 N N . GLU A 1 463 ? -2.009 12.889 36.621 1.00 94.25 463 GLU A N 1
ATOM 3885 C CA . GLU A 1 463 ? -2.134 12.189 37.903 1.00 94.25 463 GLU A CA 1
ATOM 3886 C C . GLU A 1 463 ? -2.169 13.173 39.081 1.00 94.25 463 GLU A C 1
ATOM 3888 O O . GLU A 1 463 ? -3.000 13.036 39.976 1.00 94.25 463 GLU A O 1
ATOM 3893 N N . LYS A 1 464 ? -1.323 14.213 39.072 1.00 92.94 464 LYS A N 1
ATOM 3894 C CA . LYS A 1 464 ? -1.370 15.271 40.096 1.00 92.94 464 LYS A CA 1
ATOM 3895 C C . LYS A 1 464 ? -2.712 15.998 40.093 1.00 92.94 464 LYS A C 1
ATOM 3897 O O . LYS A 1 464 ? -3.296 16.158 41.163 1.00 92.94 464 LYS A O 1
ATOM 3902 N N . ALA A 1 465 ? -3.203 16.397 38.919 1.00 89.75 465 ALA A N 1
ATOM 3903 C CA . ALA A 1 465 ? -4.496 17.057 38.774 1.00 89.75 465 ALA A CA 1
ATOM 3904 C C . ALA A 1 465 ? -5.638 16.155 39.261 1.00 89.75 465 ALA A C 1
ATOM 3906 O O . ALA A 1 465 ? -6.536 16.616 39.957 1.00 89.75 465 ALA A O 1
ATOM 3907 N N . ASN A 1 466 ? -5.576 14.853 38.978 1.00 87.06 466 ASN A N 1
ATOM 3908 C CA . ASN A 1 466 ? -6.555 13.879 39.450 1.00 87.06 466 ASN A CA 1
ATOM 3909 C C . ASN A 1 466 ? -6.517 13.718 40.981 1.00 87.06 466 ASN A C 1
ATOM 3911 O O . ASN A 1 466 ? -7.558 13.691 41.637 1.00 87.06 466 ASN A O 1
ATOM 3915 N N . ILE A 1 467 ? -5.320 13.680 41.578 1.00 89.88 467 ILE A N 1
ATOM 3916 C CA . ILE A 1 467 ? -5.147 13.683 43.039 1.00 89.88 467 ILE A CA 1
ATOM 3917 C C . ILE A 1 467 ? -5.716 14.972 43.650 1.00 89.88 467 ILE A C 1
ATOM 3919 O O . ILE A 1 467 ? -6.358 14.919 44.698 1.00 89.88 467 ILE A O 1
ATOM 3923 N N . GLU A 1 468 ? -5.493 16.126 43.025 1.00 88.12 468 GLU A N 1
ATOM 3924 C CA . GLU A 1 468 ? -6.015 17.417 43.479 1.00 88.12 468 GLU A CA 1
ATOM 3925 C C . GLU A 1 468 ? -7.543 17.497 43.363 1.00 88.12 468 GLU A C 1
ATOM 3927 O O . GLU A 1 468 ? -8.213 17.879 44.322 1.00 88.12 468 GLU A O 1
ATOM 3932 N N . LEU A 1 469 ? -8.115 17.017 42.258 1.00 84.44 469 LEU A N 1
ATOM 3933 C CA . LEU A 1 469 ? -9.560 16.912 42.057 1.00 84.44 469 LEU A CA 1
ATOM 3934 C C . LEU A 1 469 ? -10.189 15.994 43.113 1.00 84.44 469 LEU A C 1
ATOM 3936 O O . LEU A 1 469 ? -11.181 16.357 43.742 1.00 84.44 469 LEU A O 1
ATOM 3940 N N . LYS A 1 470 ? -9.543 14.863 43.416 1.00 81.44 470 LYS A N 1
ATOM 3941 C CA . LYS A 1 470 ? -9.962 13.952 44.489 1.00 81.44 470 LYS A CA 1
ATOM 3942 C C . LYS A 1 470 ? -9.876 14.582 45.887 1.00 81.44 470 LYS A C 1
ATOM 3944 O O . LYS A 1 470 ? -10.654 14.215 46.763 1.00 81.44 470 LYS A O 1
ATOM 3949 N N . LYS A 1 471 ? -8.961 15.534 46.116 1.00 78.12 471 LYS A N 1
ATOM 3950 C CA . LYS A 1 471 ? -8.903 16.319 47.366 1.00 78.12 471 LYS A CA 1
ATOM 3951 C C . LYS A 1 471 ? -10.021 17.361 47.450 1.00 78.12 471 LYS A C 1
ATOM 3953 O O . LYS A 1 471 ? -10.560 17.568 48.534 1.00 78.12 471 LYS A O 1
ATOM 3958 N N . LEU A 1 472 ? -10.354 18.022 46.341 1.00 75.69 472 LEU A N 1
ATOM 3959 C CA . LEU A 1 472 ? -11.399 19.053 46.293 1.00 75.69 472 LEU A CA 1
ATOM 3960 C C . LEU A 1 472 ? -12.814 18.458 46.333 1.00 75.69 472 LEU A C 1
ATOM 3962 O O . LEU A 1 472 ? -13.713 19.057 46.933 1.00 75.69 472 LEU A O 1
ATOM 3966 N N . TYR A 1 473 ? -12.982 17.258 45.774 1.00 61.81 473 TYR A N 1
ATOM 3967 C CA . TYR A 1 473 ? -14.237 16.514 45.713 1.00 61.81 473 TYR A CA 1
ATOM 3968 C C . TYR A 1 473 ? -14.186 15.243 46.588 1.00 61.81 473 TYR A C 1
ATOM 3970 O O . TYR A 1 473 ? -14.127 14.122 46.075 1.00 61.81 473 TYR A O 1
ATOM 3978 N N . PRO A 1 474 ? -14.171 15.370 47.931 1.00 61.16 474 PRO A N 1
ATOM 3979 C CA . PRO A 1 474 ? -14.280 14.214 48.802 1.00 61.16 474 PRO A CA 1
ATOM 3980 C C . PRO A 1 474 ? -15.683 13.619 48.651 1.00 61.16 474 PRO A C 1
ATOM 3982 O O . PRO A 1 474 ? -16.678 14.264 48.979 1.00 61.16 474 PRO A O 1
ATOM 3985 N N . GLN A 1 475 ? -15.736 12.362 48.218 1.00 60.41 475 GLN A N 1
ATOM 3986 C CA . GLN A 1 475 ? -16.913 11.505 47.993 1.00 60.41 475 GLN A CA 1
ATOM 3987 C C . GLN A 1 475 ? -17.832 11.310 49.230 1.00 60.41 475 GLN A C 1
ATOM 3989 O O . GLN A 1 475 ? -18.682 10.430 49.251 1.00 60.41 475 GLN A O 1
ATOM 3994 N N . GLY A 1 476 ? -17.645 12.096 50.295 1.00 58.03 476 GLY A N 1
ATOM 3995 C CA . GLY A 1 476 ? -18.433 12.078 51.525 1.00 58.03 476 GLY A CA 1
ATOM 3996 C C . GLY A 1 476 ? -19.210 13.365 51.819 1.00 58.03 476 GLY A C 1
ATOM 3997 O O . GLY A 1 476 ? -20.028 13.333 52.731 1.00 58.03 476 GLY A O 1
ATOM 3998 N N . ARG A 1 477 ? -18.992 14.476 51.090 1.00 63.06 477 ARG A N 1
ATOM 3999 C CA . ARG A 1 477 ? -19.779 15.709 51.307 1.00 63.06 477 ARG A CA 1
ATOM 4000 C C . ARG A 1 477 ? -21.220 15.563 50.823 1.00 63.06 477 ARG A C 1
ATOM 4002 O O . ARG A 1 477 ? -22.136 15.835 51.585 1.00 63.06 477 ARG A O 1
ATOM 4009 N N . GLU A 1 478 ? -21.405 15.025 49.624 1.00 60.16 478 GLU A N 1
ATOM 4010 C CA . GLU A 1 478 ? -22.730 14.761 49.051 1.00 60.16 478 GLU A CA 1
ATOM 4011 C C . GLU A 1 478 ? -23.513 13.743 49.896 1.00 60.16 478 GLU A C 1
ATOM 4013 O O . GLU A 1 478 ? -24.643 14.004 50.291 1.00 60.16 478 GLU A O 1
ATOM 4018 N N . ASN A 1 479 ? -22.857 12.662 50.331 1.00 65.25 479 ASN A N 1
ATOM 4019 C CA . ASN A 1 479 ? -23.469 11.680 51.231 1.00 65.25 479 ASN A CA 1
ATOM 4020 C C . ASN A 1 479 ? -23.844 12.281 52.600 1.00 65.25 479 ASN A C 1
ATOM 4022 O O . ASN A 1 479 ? -24.779 11.812 53.242 1.00 65.25 479 ASN A O 1
ATOM 4026 N N . GLN A 1 480 ? -23.118 13.285 53.105 1.00 68.25 480 GLN A N 1
ATOM 4027 C CA . GLN A 1 480 ? -23.482 13.959 54.357 1.00 68.25 480 GLN A CA 1
ATOM 4028 C C . GLN A 1 480 ? -24.675 14.896 54.173 1.00 68.25 480 GLN A C 1
ATOM 4030 O O . GLN A 1 480 ? -25.574 14.890 55.010 1.00 68.25 480 GLN A O 1
ATOM 4035 N N . GLU A 1 481 ? -24.708 15.660 53.085 1.00 72.44 481 GLU A N 1
ATOM 4036 C CA . GLU A 1 481 ? -25.817 16.561 52.759 1.00 72.44 481 GLU A CA 1
ATOM 4037 C C . GLU A 1 481 ? -27.108 15.780 52.460 1.00 72.44 481 GLU A C 1
ATOM 4039 O O . GLU A 1 481 ? -28.170 16.132 52.975 1.00 72.44 481 GLU A O 1
ATOM 4044 N N . GLU A 1 482 ? -27.011 14.653 51.749 1.00 76.50 482 GLU A N 1
ATOM 4045 C CA . GLU A 1 482 ? -28.123 13.725 51.517 1.00 76.50 482 GLU A CA 1
ATOM 4046 C C . GLU A 1 482 ? -28.659 13.146 52.837 1.00 76.50 482 GLU A C 1
ATOM 4048 O O . GLU A 1 482 ? -29.865 13.157 53.089 1.00 76.50 482 GLU A O 1
ATOM 4053 N N . ASN A 1 483 ? -27.772 12.708 53.736 1.00 77.94 483 ASN A N 1
ATOM 4054 C CA . ASN A 1 483 ? -28.175 12.181 55.042 1.00 77.94 483 ASN A CA 1
ATOM 4055 C C . ASN A 1 483 ? -28.841 13.242 55.936 1.00 77.94 483 ASN A C 1
ATOM 4057 O O . ASN A 1 483 ? -29.777 12.919 56.671 1.00 77.94 483 ASN A O 1
ATOM 4061 N N . ILE A 1 484 ? -28.392 14.501 55.872 1.00 83.50 484 ILE A N 1
ATOM 4062 C CA . ILE A 1 484 ? -29.023 15.619 56.590 1.00 83.50 484 ILE A CA 1
ATOM 4063 C C . ILE A 1 484 ? -30.430 15.874 56.039 1.00 83.50 484 ILE A C 1
ATOM 4065 O O . ILE A 1 484 ? -31.377 16.001 56.818 1.00 83.50 484 ILE A O 1
ATOM 4069 N N . LEU A 1 485 ? -30.591 15.882 54.713 1.00 87.19 485 LEU A N 1
ATOM 4070 C CA . LEU A 1 485 ? -31.889 16.088 54.072 1.00 87.19 485 LEU A CA 1
ATOM 4071 C C . LEU A 1 485 ? -32.876 14.959 54.408 1.00 87.19 485 LEU A C 1
ATOM 4073 O O . LEU A 1 485 ? -34.028 15.221 54.753 1.00 87.19 485 LEU A O 1
ATOM 4077 N N . ILE A 1 486 ? -32.418 13.705 54.391 1.00 84.19 486 ILE A N 1
ATOM 4078 C CA . ILE A 1 486 ? -33.225 12.543 54.791 1.00 84.19 486 ILE A CA 1
ATOM 4079 C C . ILE A 1 486 ? -33.656 12.647 56.262 1.00 84.19 486 ILE A C 1
ATOM 4081 O O . ILE A 1 486 ? -34.799 12.322 56.590 1.00 84.19 486 ILE A O 1
ATOM 4085 N N . ALA A 1 487 ? -32.772 13.099 57.157 1.00 89.00 487 ALA A N 1
ATOM 4086 C CA . ALA A 1 487 ? -33.105 13.285 58.568 1.00 89.00 487 ALA A CA 1
ATOM 4087 C C . ALA A 1 487 ? -34.173 14.374 58.777 1.00 89.00 487 ALA A C 1
ATOM 4089 O O . ALA A 1 487 ? -35.097 14.168 59.566 1.00 89.00 487 ALA A O 1
ATOM 4090 N N . MET A 1 488 ? -34.094 15.486 58.037 1.00 88.88 488 MET A N 1
ATOM 4091 C CA . MET A 1 488 ? -35.115 16.540 58.070 1.00 88.88 488 MET A CA 1
ATOM 4092 C C . MET A 1 488 ? -36.471 16.032 57.573 1.00 88.88 488 MET A C 1
ATOM 4094 O O . MET A 1 488 ? -37.463 16.157 58.283 1.00 88.88 488 MET A O 1
ATOM 4098 N N . LEU A 1 489 ? -36.505 15.361 56.416 1.00 90.44 489 LEU A N 1
ATOM 4099 C CA . LEU A 1 489 ? -37.750 14.826 55.853 1.00 90.44 489 LEU A CA 1
ATOM 4100 C C . LEU A 1 489 ? -38.427 13.808 56.781 1.00 90.44 489 LEU A C 1
ATOM 4102 O O . LEU A 1 489 ? -39.651 13.782 56.885 1.00 90.44 489 LEU A O 1
ATOM 4106 N N . ARG A 1 490 ? -37.651 12.978 57.490 1.00 92.44 490 ARG A N 1
ATOM 4107 C CA . ARG A 1 490 ? -38.200 12.059 58.500 1.00 92.44 490 ARG A CA 1
ATOM 4108 C C . ARG A 1 490 ? -38.825 12.808 59.676 1.00 92.44 490 ARG A C 1
ATOM 4110 O O . ARG A 1 490 ? -39.928 12.457 60.081 1.00 92.44 490 ARG A O 1
ATOM 4117 N N . SER A 1 491 ? -38.156 13.849 60.174 1.00 91.88 491 SER A N 1
ATOM 4118 C CA . SER A 1 491 ? -38.692 14.701 61.243 1.00 91.88 491 SER A CA 1
ATOM 4119 C C . SER A 1 491 ? -40.007 15.370 60.834 1.00 91.88 491 SER A C 1
ATOM 4121 O O . SER A 1 491 ? -40.943 15.411 61.630 1.00 91.88 491 SER A O 1
ATOM 4123 N N . ASP A 1 492 ? -40.103 15.854 59.595 1.00 90.69 492 ASP A N 1
ATOM 4124 C CA . ASP A 1 492 ? -41.321 16.486 59.082 1.00 90.69 492 ASP A CA 1
ATOM 4125 C C . ASP A 1 492 ? -42.471 15.476 58.970 1.00 90.69 492 ASP A C 1
ATOM 4127 O O . ASP A 1 492 ? -43.585 15.748 59.420 1.00 90.69 492 ASP A O 1
ATOM 4131 N N . ILE A 1 493 ? -42.198 14.268 58.460 1.00 89.44 493 ILE A N 1
ATOM 4132 C CA . ILE A 1 493 ? -43.185 13.178 58.391 1.00 89.44 493 ILE A CA 1
ATOM 4133 C C . ILE A 1 493 ? -43.692 12.798 59.789 1.00 89.44 493 ILE A C 1
ATOM 4135 O O . ILE A 1 493 ? -44.898 12.604 59.973 1.00 89.44 493 ILE A O 1
ATOM 4139 N N . ASP A 1 494 ? -42.800 12.697 60.774 1.00 91.00 494 ASP A N 1
ATOM 4140 C CA . ASP A 1 494 ? -43.170 12.376 62.154 1.00 91.00 494 ASP A CA 1
ATOM 4141 C C . ASP A 1 494 ? -43.978 13.511 62.803 1.00 91.00 494 ASP A C 1
ATOM 4143 O O . ASP A 1 494 ? -44.956 13.248 63.509 1.00 91.00 494 ASP A O 1
ATOM 4147 N N . SER A 1 495 ? -43.644 14.774 62.514 1.00 89.69 495 SER A N 1
ATOM 4148 C CA . SER A 1 495 ? -44.424 15.934 62.962 1.00 89.69 495 SER A CA 1
ATOM 4149 C C . SER A 1 495 ? -45.836 15.924 62.374 1.00 89.69 495 SER A C 1
ATOM 4151 O O . SER A 1 495 ? -46.812 15.995 63.123 1.00 89.69 495 SER A O 1
ATOM 4153 N N . CYS A 1 496 ? -45.969 15.735 61.057 1.00 84.31 496 CYS A N 1
ATOM 4154 C CA . CYS A 1 496 ? -47.270 15.634 60.393 1.00 84.31 496 CYS A CA 1
ATOM 4155 C C . CYS A 1 496 ? -48.102 14.459 60.927 1.00 84.31 496 CYS A C 1
ATOM 4157 O O . CYS A 1 496 ? -49.317 14.577 61.092 1.00 84.31 496 CYS A O 1
ATOM 4159 N N . ARG A 1 497 ? -47.466 13.320 61.230 1.00 88.06 497 ARG A N 1
ATOM 4160 C CA . ARG A 1 497 ? -48.145 12.167 61.836 1.00 88.06 497 ARG A CA 1
ATOM 4161 C C . ARG A 1 497 ? -48.683 12.506 63.225 1.00 88.06 497 ARG A C 1
ATOM 4163 O O . ARG A 1 497 ? -49.846 12.228 63.497 1.00 88.06 497 ARG A O 1
ATOM 4170 N N . ASN A 1 498 ? -47.873 13.148 64.064 1.00 87.75 498 ASN A N 1
ATOM 4171 C CA . ASN A 1 498 ? -48.284 13.567 65.404 1.00 87.75 498 ASN A CA 1
ATOM 4172 C C . ASN A 1 498 ? -49.426 14.592 65.367 1.00 87.75 498 ASN A C 1
ATOM 4174 O O . ASN A 1 498 ? -50.339 14.526 66.188 1.00 87.75 498 ASN A O 1
ATOM 4178 N N . GLU A 1 499 ? -49.398 15.541 64.430 1.00 86.81 499 GLU A N 1
ATOM 4179 C CA . GLU A 1 499 ? -50.490 16.503 64.240 1.00 86.81 499 GLU A CA 1
ATOM 4180 C C . GLU A 1 499 ? -51.782 15.824 63.793 1.00 86.81 499 GLU A C 1
ATOM 4182 O O . GLU A 1 499 ? -52.845 16.104 64.346 1.00 86.81 499 GLU A O 1
ATOM 4187 N N . ARG A 1 500 ? -51.694 14.883 62.848 1.00 85.31 500 ARG A N 1
ATOM 4188 C CA . ARG A 1 500 ? -52.843 14.087 62.413 1.00 85.31 500 ARG A CA 1
ATOM 4189 C C . ARG A 1 500 ? -53.434 13.277 63.567 1.00 85.31 500 ARG A C 1
ATOM 4191 O O . ARG A 1 500 ? -54.651 13.244 63.712 1.00 85.31 500 ARG A O 1
ATOM 4198 N N . ASP A 1 501 ? -52.597 12.656 64.392 1.00 82.19 501 ASP A N 1
ATOM 4199 C CA . ASP A 1 501 ? -53.061 11.858 65.527 1.00 82.19 501 ASP A CA 1
ATOM 4200 C C . ASP A 1 501 ? -53.741 12.756 66.590 1.00 82.19 501 ASP A C 1
ATOM 4202 O O . ASP A 1 501 ? -54.814 12.413 67.088 1.00 82.19 501 ASP A O 1
ATOM 4206 N N . LYS A 1 502 ? -53.207 13.961 66.855 1.00 86.50 502 LYS A N 1
ATOM 4207 C CA . LYS A 1 502 ? -53.866 14.976 67.708 1.00 86.50 502 LYS A CA 1
ATOM 4208 C C . LYS A 1 502 ? -55.199 15.456 67.131 1.00 86.50 502 LYS A C 1
ATOM 4210 O O . LYS A 1 502 ? -56.160 15.641 67.876 1.00 86.50 502 LYS A O 1
ATOM 4215 N N . LEU A 1 503 ? -55.266 15.675 65.818 1.00 85.62 503 LEU A N 1
ATOM 4216 C CA . LEU A 1 503 ? -56.500 16.078 65.144 1.00 85.62 503 LEU A CA 1
ATOM 4217 C C . LEU A 1 503 ? -57.553 14.971 65.239 1.00 85.62 503 LEU A C 1
ATOM 4219 O O . LEU A 1 503 ? -58.700 15.247 65.575 1.00 85.62 503 LEU A O 1
ATOM 4223 N N . GLN A 1 504 ? -57.152 13.718 65.020 1.00 77.81 504 GLN A N 1
ATOM 4224 C CA . GLN A 1 504 ? -58.026 12.559 65.170 1.00 77.81 504 GLN A CA 1
ATOM 4225 C C . GLN A 1 504 ? -58.562 12.445 66.605 1.00 77.81 504 GLN A C 1
ATOM 4227 O O . GLN A 1 504 ? -59.760 12.230 66.793 1.00 77.81 504 GLN A O 1
ATOM 4232 N N . GLU A 1 505 ? -57.713 12.647 67.615 1.00 79.12 505 GLU A N 1
ATOM 4233 C CA . GLU A 1 505 ? -58.135 12.667 69.019 1.00 79.12 505 GLU A CA 1
ATOM 4234 C C . GLU A 1 505 ? -59.127 13.810 69.300 1.00 79.12 505 GLU A C 1
ATOM 4236 O O . GLU A 1 505 ? -60.161 13.596 69.938 1.00 79.12 505 GLU A O 1
ATOM 4241 N N . SER A 1 506 ? -58.871 15.010 68.770 1.00 80.81 506 SER A N 1
ATOM 4242 C CA . SER A 1 506 ? -59.780 16.154 68.898 1.00 80.81 506 SER A CA 1
ATOM 4243 C C . SER A 1 506 ? -61.139 15.891 68.234 1.00 80.81 506 SER A C 1
ATOM 4245 O O . SER A 1 506 ? -62.179 16.150 68.842 1.00 80.81 506 SER A O 1
ATOM 4247 N N . CYS A 1 507 ? -61.156 15.296 67.037 1.00 72.25 507 CYS A N 1
ATOM 4248 C CA . CYS A 1 507 ? -62.387 14.890 66.357 1.00 72.25 507 CYS A CA 1
ATOM 4249 C C . CYS A 1 507 ? -63.170 13.840 67.157 1.00 72.25 507 CYS A C 1
ATOM 4251 O O . CYS A 1 507 ? -64.385 13.963 67.295 1.00 72.25 507 CYS A O 1
ATOM 4253 N N . GLN A 1 508 ? -62.495 12.842 67.737 1.00 74.31 508 GLN A N 1
ATOM 4254 C CA . GLN A 1 508 ? -63.141 11.847 68.602 1.00 74.31 508 GLN A CA 1
ATOM 4255 C C . GLN A 1 508 ? -63.757 12.485 69.855 1.00 74.31 508 GLN A C 1
ATOM 4257 O O . GLN A 1 508 ? -64.861 12.120 70.267 1.00 74.31 508 GLN A O 1
ATOM 4262 N N . GLN A 1 509 ? -63.078 13.462 70.460 1.00 78.31 509 GLN A N 1
ATOM 4263 C CA . GLN A 1 509 ? -63.623 14.207 71.596 1.00 78.31 509 GLN A CA 1
ATOM 4264 C C . GLN A 1 509 ? -64.852 15.037 71.200 1.00 78.31 509 GLN A C 1
ATOM 4266 O O . GLN A 1 509 ? -65.853 15.015 71.920 1.00 78.31 509 GLN A O 1
ATOM 4271 N N . ALA A 1 510 ? -64.808 15.722 70.054 1.00 77.88 510 ALA A N 1
ATOM 4272 C CA . ALA A 1 510 ? -65.938 16.487 69.530 1.00 77.88 510 ALA A CA 1
ATOM 4273 C C . ALA A 1 510 ? -67.153 15.588 69.248 1.00 77.88 510 ALA A C 1
ATOM 4275 O O . ALA A 1 510 ? -68.265 15.908 69.665 1.00 77.88 510 ALA A O 1
ATOM 4276 N N . LEU A 1 511 ? -66.929 14.420 68.639 1.00 74.56 511 LEU A N 1
ATOM 4277 C CA . LEU A 1 511 ? -67.952 13.395 68.423 1.00 74.56 511 LEU A CA 1
ATOM 4278 C C . LEU A 1 511 ? -68.608 12.940 69.727 1.00 74.56 511 LEU A C 1
ATOM 4280 O O . LEU A 1 511 ? -69.832 12.907 69.839 1.00 74.56 511 LEU A O 1
ATOM 4284 N N . LYS A 1 512 ? -67.800 12.655 70.752 1.00 75.31 512 LYS A N 1
ATOM 4285 C CA . LYS A 1 512 ? -68.303 12.254 72.070 1.00 75.31 512 LYS A CA 1
ATOM 4286 C C . LYS A 1 512 ? -69.165 13.341 72.720 1.00 75.31 512 LYS A C 1
ATOM 4288 O O . LYS A 1 512 ? -70.125 13.022 73.420 1.00 75.31 512 LYS A O 1
ATOM 4293 N N . LEU A 1 513 ? -68.821 14.615 72.527 1.00 81.25 513 LEU A N 1
ATOM 4294 C CA . LEU A 1 513 ? -69.623 15.742 73.011 1.00 81.25 513 LEU A CA 1
ATOM 4295 C C . LEU A 1 513 ? -70.935 15.881 72.234 1.00 81.25 513 LEU A C 1
ATOM 4297 O O . LEU A 1 513 ? -71.979 16.073 72.855 1.00 81.25 513 LEU A O 1
ATOM 4301 N N . LEU A 1 514 ? -70.896 15.734 70.909 1.00 78.94 514 LEU A N 1
ATOM 4302 C CA . LEU A 1 514 ? -72.083 15.783 70.060 1.00 78.94 514 LEU A CA 1
ATOM 4303 C C . LEU A 1 514 ? -73.069 14.660 70.409 1.00 78.94 514 LEU A C 1
ATOM 4305 O O . LEU A 1 514 ? -74.252 14.934 70.589 1.00 78.94 514 LEU A O 1
ATOM 4309 N N . LEU A 1 515 ? -72.584 13.433 70.622 1.00 77.06 515 LEU A N 1
ATOM 4310 C CA . LEU A 1 515 ? -73.420 12.312 71.060 1.00 77.06 515 LEU A CA 1
ATOM 4311 C C . LEU A 1 515 ? -74.112 12.607 72.399 1.00 77.06 515 LEU A C 1
ATOM 4313 O O . LEU A 1 515 ? -75.319 12.419 72.530 1.00 77.06 515 LEU A O 1
ATOM 4317 N N . LYS A 1 516 ? -73.374 13.143 73.383 1.00 78.00 516 LYS A N 1
ATOM 4318 C CA . LYS A 1 516 ? -73.957 13.559 74.671 1.00 78.00 516 LYS A CA 1
ATOM 4319 C C . LYS A 1 516 ? -75.033 14.632 74.506 1.00 78.00 516 LYS A C 1
ATOM 4321 O O . LYS A 1 516 ? -76.037 14.593 75.214 1.00 78.00 516 LYS A O 1
ATOM 4326 N N . MET A 1 517 ? -74.820 15.592 73.607 1.00 82.38 517 MET A N 1
ATOM 4327 C CA . MET A 1 517 ? -75.784 16.655 73.328 1.00 82.38 517 MET A CA 1
ATOM 4328 C C . MET A 1 517 ? -77.063 16.094 72.702 1.00 82.38 517 MET A C 1
ATOM 4330 O O . MET A 1 517 ? -78.152 16.421 73.170 1.00 82.38 517 MET A O 1
ATOM 4334 N N . VAL A 1 518 ? -76.944 15.232 71.687 1.00 76.69 518 VAL A N 1
ATOM 4335 C CA . VAL A 1 518 ? -78.096 14.599 71.025 1.00 76.69 518 VAL A CA 1
ATOM 4336 C C . VAL A 1 518 ? -78.887 13.753 72.023 1.00 76.69 518 VAL A C 1
ATOM 4338 O O . VAL A 1 518 ? -80.099 13.927 72.124 1.00 76.69 518 VAL A O 1
ATOM 4341 N N . GLN A 1 519 ? -78.206 12.941 72.838 1.00 79.00 519 GLN A N 1
ATOM 4342 C CA . GLN A 1 519 ? -78.855 12.159 73.894 1.00 79.00 519 GLN A CA 1
ATOM 4343 C C . GLN A 1 519 ? -79.601 13.054 74.889 1.00 79.00 519 GLN A C 1
ATOM 4345 O O . GLN A 1 519 ? -80.777 12.839 75.148 1.00 79.00 519 GLN A O 1
ATOM 4350 N N . SER A 1 520 ? -78.957 14.119 75.379 1.00 77.75 520 SER A N 1
ATOM 4351 C CA . SER A 1 520 ? -79.593 15.055 76.320 1.00 77.75 520 SER A CA 1
ATOM 4352 C C . SER A 1 520 ? -80.814 15.756 75.711 1.00 77.75 520 SER A C 1
ATOM 4354 O O . SER A 1 520 ? -81.771 16.063 76.417 1.00 77.75 520 SER A O 1
ATOM 4356 N N . THR A 1 521 ? -80.780 16.021 74.401 1.00 78.81 521 THR A N 1
ATOM 4357 C CA . THR A 1 521 ? -81.888 16.631 73.651 1.00 78.81 521 THR A CA 1
ATOM 4358 C C . THR A 1 521 ? -83.076 15.673 73.579 1.00 78.81 521 THR A C 1
ATOM 4360 O O . THR A 1 521 ? -84.202 16.084 73.854 1.00 78.81 521 THR A O 1
ATOM 4363 N N . LYS A 1 522 ? -82.821 14.391 73.288 1.00 78.62 522 LYS A N 1
ATOM 4364 C CA . LYS A 1 522 ? -83.852 13.348 73.257 1.00 78.62 522 LYS A CA 1
ATOM 4365 C C . LYS A 1 522 ? -84.423 13.055 74.647 1.00 78.62 522 LYS A C 1
ATOM 4367 O O . LYS A 1 522 ? -85.635 13.021 74.816 1.00 78.62 522 LYS A O 1
ATOM 4372 N N . ASP A 1 523 ? -83.575 12.967 75.670 1.00 76.56 523 ASP A N 1
ATOM 4373 C CA . ASP A 1 523 ? -84.021 12.785 77.057 1.00 76.56 523 ASP A CA 1
ATOM 4374 C C . ASP A 1 523 ? -84.928 13.942 77.516 1.00 76.56 523 ASP A C 1
ATOM 4376 O O . ASP A 1 523 ? -85.908 13.738 78.238 1.00 76.56 523 ASP A O 1
ATOM 4380 N N . MET A 1 524 ? -84.612 15.174 77.097 1.00 78.31 524 MET A N 1
ATOM 4381 C CA . MET A 1 524 ? -85.433 16.351 77.379 1.00 78.31 524 MET A CA 1
ATOM 4382 C C . MET A 1 524 ? -86.775 16.297 76.648 1.00 78.31 524 MET A C 1
ATOM 4384 O O . MET A 1 524 ? -87.798 16.593 77.263 1.00 78.31 524 MET A O 1
ATOM 4388 N N . GLU A 1 525 ? -86.781 15.895 75.376 1.00 81.06 525 GLU A N 1
ATOM 4389 C CA . GLU A 1 525 ? -88.004 15.655 74.602 1.00 81.06 525 GLU A CA 1
ATOM 4390 C C . GLU A 1 525 ? -88.897 14.638 75.322 1.00 81.06 525 GLU A C 1
ATOM 4392 O O . GLU A 1 525 ? -90.038 14.953 75.658 1.00 81.06 525 GLU A O 1
ATOM 4397 N N . ASP A 1 526 ? -88.358 13.468 75.665 1.00 76.25 526 ASP A N 1
ATOM 4398 C CA . ASP A 1 526 ? -89.103 12.389 76.314 1.00 76.25 526 ASP A CA 1
ATOM 4399 C C . ASP A 1 526 ? -89.624 12.796 77.700 1.00 76.25 526 ASP A C 1
ATOM 4401 O O . ASP A 1 526 ? -90.740 12.437 78.089 1.00 76.25 526 ASP A O 1
ATOM 4405 N N . LEU A 1 527 ? -88.847 13.573 78.464 1.00 81.38 527 LEU A N 1
ATOM 4406 C CA . LEU A 1 527 ? -89.275 14.109 79.757 1.00 81.38 527 LEU A CA 1
ATOM 4407 C C . LEU A 1 527 ? -90.442 15.093 79.609 1.00 81.38 527 LEU A C 1
ATOM 4409 O O . LEU A 1 527 ? -91.369 15.072 80.425 1.00 81.38 527 LEU A O 1
ATOM 4413 N N . ILE A 1 528 ? -90.399 15.960 78.595 1.00 79.56 528 ILE A N 1
ATOM 4414 C CA . ILE A 1 528 ? -91.478 16.904 78.304 1.00 79.56 528 ILE A CA 1
ATOM 4415 C C . ILE A 1 528 ? -92.718 16.132 77.827 1.00 79.56 528 ILE A C 1
ATOM 4417 O O . ILE A 1 528 ? -93.794 16.327 78.394 1.00 79.56 528 ILE A O 1
ATOM 4421 N N . CYS A 1 529 ? -92.571 15.191 76.890 1.00 77.75 529 CYS A N 1
ATOM 4422 C CA . CYS A 1 529 ? -93.638 14.299 76.425 1.00 77.75 529 CYS A CA 1
ATOM 4423 C C . CYS A 1 529 ? -94.322 13.568 77.592 1.00 77.75 529 CYS A C 1
ATOM 4425 O O . CYS A 1 529 ? -95.547 13.633 77.731 1.00 77.75 529 CYS A O 1
ATOM 4427 N N . LYS A 1 530 ? -93.540 12.976 78.511 1.00 77.31 530 LYS A N 1
ATOM 4428 C CA . LYS A 1 530 ? -94.046 12.327 79.737 1.00 77.31 530 LYS A CA 1
ATOM 4429 C C . LYS A 1 530 ? -94.832 13.278 80.642 1.00 77.31 530 LYS A C 1
ATOM 4431 O O . LYS A 1 530 ? -95.824 12.860 81.232 1.00 77.31 530 LYS A O 1
ATOM 4436 N N . LYS A 1 531 ? -94.408 14.539 80.781 1.00 76.06 531 LYS A N 1
ATOM 4437 C CA . LYS A 1 531 ? -95.090 15.533 81.634 1.00 76.06 531 LYS A CA 1
ATOM 4438 C C . LYS A 1 531 ? -96.386 16.073 81.033 1.00 76.06 531 LYS A C 1
ATOM 4440 O O . LYS A 1 531 ? -97.301 16.395 81.783 1.00 76.06 531 LYS A O 1
ATOM 4445 N N . ILE A 1 532 ? -96.449 16.195 79.711 1.00 74.94 532 ILE A N 1
ATOM 4446 C CA . ILE A 1 532 ? -97.627 16.678 78.973 1.00 74.94 532 ILE A CA 1
ATOM 4447 C C . ILE A 1 532 ? -98.624 15.531 78.721 1.00 74.94 532 ILE A C 1
ATOM 4449 O O . ILE A 1 532 ? -99.800 15.776 78.477 1.00 74.94 532 ILE A O 1
ATOM 4453 N N . GLY A 1 533 ? -98.182 14.272 78.820 1.00 61.88 533 GLY A N 1
ATOM 4454 C CA . GLY A 1 533 ? -99.001 13.103 78.495 1.00 61.88 533 GLY A CA 1
ATOM 4455 C C . GLY A 1 533 ? -99.164 12.893 76.986 1.00 61.88 533 GLY A C 1
ATOM 4456 O O . GLY A 1 533 ? -100.149 12.298 76.556 1.00 61.88 533 GLY A O 1
ATOM 4457 N N . LEU A 1 534 ? -98.219 13.393 76.182 1.00 61.22 534 LEU A N 1
ATOM 4458 C CA . LEU A 1 534 ? -98.185 13.178 74.737 1.00 61.22 534 LEU A CA 1
ATOM 4459 C C . LEU A 1 534 ? -97.276 11.987 74.417 1.00 61.22 534 LEU A C 1
ATOM 4461 O O . LEU A 1 534 ? -96.068 12.066 74.618 1.00 61.22 534 LEU A O 1
ATOM 4465 N N . CYS A 1 535 ? -97.846 10.915 73.866 1.00 54.50 535 CYS A N 1
ATOM 4466 C CA . CYS A 1 535 ? -97.097 9.995 73.013 1.00 54.50 535 CYS A CA 1
ATOM 4467 C C . CYS A 1 535 ? -97.087 10.603 71.609 1.00 54.50 535 CYS A C 1
ATOM 4469 O O . CYS A 1 535 ? -98.110 10.597 70.923 1.00 54.50 535 CYS A O 1
ATOM 4471 N N . LEU A 1 536 ? -95.959 11.187 71.200 1.00 58.19 536 LEU A N 1
ATOM 4472 C CA . LEU A 1 536 ? -95.706 11.418 69.782 1.00 58.19 536 LEU A CA 1
ATOM 4473 C C . LEU A 1 536 ? -95.383 10.046 69.175 1.00 58.19 536 LEU A C 1
ATOM 4475 O O . LEU A 1 536 ? -94.229 9.639 69.157 1.00 58.19 536 LEU A O 1
ATOM 4479 N N . ASP A 1 537 ? -96.418 9.306 68.771 1.00 46.62 537 ASP A N 1
ATOM 4480 C CA . ASP A 1 537 ? -96.247 8.114 67.937 1.00 46.62 537 ASP A CA 1
ATOM 4481 C C . ASP A 1 537 ? -95.604 8.531 66.610 1.00 46.62 537 ASP A C 1
ATOM 4483 O O . ASP A 1 537 ? -96.056 9.503 65.991 1.00 46.62 537 ASP A O 1
ATOM 4487 N N . ASP A 1 538 ? -94.586 7.772 66.186 1.00 46.81 538 ASP A N 1
ATOM 4488 C CA . ASP A 1 538 ? -93.849 7.832 64.913 1.00 46.81 538 ASP A CA 1
ATOM 4489 C C . ASP A 1 538 ? -94.777 7.742 63.686 1.00 46.81 538 ASP A C 1
ATOM 4491 O O . ASP A 1 538 ? -94.818 6.777 62.924 1.00 46.81 538 ASP A O 1
ATOM 4495 N N . SER A 1 539 ? -95.554 8.795 63.474 1.00 40.66 539 SER A N 1
ATOM 4496 C CA . SER A 1 539 ? -96.521 8.937 62.393 1.00 40.66 539 SER A CA 1
ATOM 4497 C C . SER A 1 539 ? -96.126 10.105 61.497 1.00 40.66 539 SER A C 1
ATOM 4499 O O . SER A 1 539 ? -96.889 11.027 61.225 1.00 40.66 539 SER A O 1
ATOM 4501 N N . LEU A 1 540 ? -94.895 10.014 60.991 1.00 41.50 540 LEU A N 1
ATOM 4502 C CA . LEU A 1 540 ? -94.504 10.567 59.696 1.00 41.50 540 LEU A CA 1
ATOM 4503 C C . LEU A 1 540 ? -93.966 9.436 58.805 1.00 41.50 540 LEU A C 1
ATOM 4505 O O . LEU A 1 540 ? -92.893 9.530 58.217 1.00 41.50 540 LEU A O 1
ATOM 4509 N N . THR A 1 541 ? -94.735 8.350 58.694 1.00 38.22 541 THR A N 1
ATOM 4510 C CA . THR A 1 541 ? -94.628 7.404 57.580 1.00 38.22 541 THR A CA 1
ATOM 4511 C C . THR A 1 541 ? -95.417 7.950 56.389 1.00 38.22 541 THR A C 1
ATOM 4513 O O . THR A 1 541 ? -96.634 7.833 56.285 1.00 38.22 541 THR A O 1
ATOM 4516 N N . SER A 1 542 ? -94.694 8.589 55.475 1.00 33.81 542 SER A N 1
ATOM 4517 C CA . SER A 1 542 ? -95.128 8.910 54.114 1.00 33.81 542 SER A CA 1
ATOM 4518 C C . SER A 1 542 ? -93.864 8.875 53.252 1.00 33.81 542 SER A C 1
ATOM 4520 O O . SER A 1 542 ? -93.047 9.780 53.358 1.00 33.81 542 SER A O 1
ATOM 4522 N N . GLY A 1 543 ? -93.587 7.863 52.437 1.00 29.70 543 GLY A N 1
ATOM 4523 C CA . GLY A 1 543 ? -94.376 6.703 52.055 1.00 29.70 543 GLY A CA 1
ATOM 4524 C C . GLY A 1 543 ? -93.517 5.703 51.271 1.00 29.70 543 GLY A C 1
ATOM 4525 O O . GLY A 1 543 ? -92.326 5.919 51.086 1.00 29.70 543 GLY A O 1
ATOM 4526 N N . GLU A 1 544 ? -94.177 4.627 50.838 1.00 30.88 544 GLU A N 1
ATOM 4527 C CA . GLU A 1 544 ? -93.744 3.641 49.834 1.00 30.88 544 GLU A CA 1
ATOM 4528 C C . GLU A 1 544 ? -92.391 2.940 50.048 1.00 30.88 544 GLU A C 1
ATOM 4530 O O . GLU A 1 544 ? -91.369 3.383 49.548 1.00 30.88 544 GLU A O 1
ATOM 4535 N N . SER A 1 545 ? -92.424 1.741 50.644 1.00 31.80 545 SER A N 1
ATOM 4536 C CA . SER A 1 545 ? -92.053 0.505 49.927 1.00 31.80 545 SER A CA 1
ATOM 4537 C C . SER A 1 545 ? -92.139 -0.726 50.837 1.00 31.80 545 SER A C 1
ATOM 4539 O O . SER A 1 545 ? -91.378 -0.865 51.786 1.00 31.80 545 SER A O 1
ATOM 4541 N N . GLN A 1 546 ? -93.098 -1.587 50.495 1.00 30.50 546 GLN A N 1
ATOM 4542 C CA . GLN A 1 546 ? -93.041 -3.051 50.446 1.00 30.50 546 GLN A CA 1
ATOM 4543 C C . GLN A 1 546 ? -92.377 -3.845 51.592 1.00 30.50 546 GLN A C 1
ATOM 4545 O O . GLN A 1 546 ? -91.163 -3.865 51.756 1.00 30.50 546 GLN A O 1
ATOM 4550 N N . GLU A 1 547 ? -93.236 -4.601 52.283 1.00 27.27 547 GLU A N 1
ATOM 4551 C CA . GLU A 1 547 ? -93.036 -5.971 52.781 1.00 27.27 547 GLU A CA 1
ATOM 4552 C C . GLU A 1 547 ? -91.644 -6.591 52.565 1.00 27.27 547 GLU A C 1
ATOM 4554 O O . GLU A 1 547 ? -91.326 -6.960 51.438 1.00 27.27 547 GLU A O 1
ATOM 4559 N N . ILE A 1 548 ? -90.927 -6.899 53.655 1.00 33.56 548 ILE A N 1
ATOM 4560 C CA . ILE A 1 548 ? -90.552 -8.291 53.954 1.00 33.56 548 ILE A CA 1
ATOM 4561 C C . ILE A 1 548 ? -90.770 -8.554 55.452 1.00 33.56 548 ILE A C 1
ATOM 4563 O O . ILE A 1 548 ? -90.220 -7.904 56.334 1.00 33.56 548 ILE A O 1
ATOM 4567 N N . ILE A 1 549 ? -91.653 -9.519 55.657 1.00 30.98 549 ILE A N 1
ATOM 4568 C CA . ILE A 1 549 ? -92.114 -10.213 56.857 1.00 30.98 549 ILE A CA 1
ATOM 4569 C C . ILE A 1 549 ? -90.957 -10.877 57.627 1.00 30.98 549 ILE A C 1
ATOM 4571 O O . ILE A 1 549 ? -90.118 -11.502 56.989 1.00 30.98 549 ILE A O 1
ATOM 4575 N N . SER A 1 550 ? -91.020 -10.753 58.965 1.00 29.55 550 SER A N 1
ATOM 4576 C CA . SER A 1 550 ? -90.706 -11.716 60.051 1.00 29.55 550 SER A CA 1
ATOM 4577 C C . SER A 1 550 ? -89.410 -12.546 59.973 1.00 29.55 550 SER A C 1
ATOM 4579 O O . SER A 1 550 ? -88.995 -13.009 58.926 1.00 29.55 550 SER A O 1
ATOM 4581 N N . GLU A 1 551 ? -88.692 -12.878 61.041 1.00 26.06 551 GLU A N 1
ATOM 4582 C CA . GLU A 1 551 ? -89.053 -13.224 62.420 1.00 26.06 551 GLU A CA 1
ATOM 4583 C C . GLU A 1 551 ? -87.683 -13.320 63.137 1.00 26.06 551 GLU A C 1
ATOM 4585 O O . GLU A 1 551 ? -86.730 -13.880 62.603 1.00 26.06 551 GLU A O 1
ATOM 4590 N N . GLU A 1 552 ? -87.448 -12.538 64.184 1.00 27.09 552 GLU A N 1
ATOM 4591 C CA . GLU A 1 552 ? -87.577 -12.978 65.577 1.00 27.09 552 GLU A CA 1
ATOM 4592 C C . GLU A 1 552 ? -86.336 -13.711 66.139 1.00 27.09 552 GLU A C 1
ATOM 4594 O O . GLU A 1 552 ? -86.088 -14.884 65.886 1.00 27.09 552 GLU A O 1
ATOM 4599 N N . THR A 1 553 ? -85.651 -12.994 67.045 1.00 25.80 553 THR A N 1
ATOM 4600 C CA . THR A 1 553 ? -84.862 -13.475 68.205 1.00 25.80 553 THR A CA 1
ATOM 4601 C C . THR A 1 553 ? -83.569 -14.253 67.899 1.00 25.80 553 THR A C 1
ATOM 4603 O O . THR A 1 553 ? -83.548 -15.262 67.219 1.00 25.80 553 THR A O 1
ATOM 4606 N N . VAL A 1 554 ? -82.398 -13.862 68.402 1.00 26.98 554 VAL A N 1
ATOM 4607 C CA . VAL A 1 554 ? -82.043 -13.849 69.820 1.00 26.98 554 VAL A CA 1
ATOM 4608 C C . VAL A 1 554 ? -80.881 -12.877 70.036 1.00 26.98 554 VAL A C 1
ATOM 4610 O O . VAL A 1 554 ? -79.808 -12.988 69.446 1.00 26.98 554 VAL A O 1
ATOM 4613 N N . LEU A 1 555 ? -81.123 -11.949 70.951 1.00 32.91 555 LEU A N 1
ATOM 4614 C CA . LEU A 1 555 ? -80.149 -11.101 71.617 1.00 32.91 555 LEU A CA 1
ATOM 4615 C C . LEU A 1 555 ? -79.162 -11.938 72.439 1.00 32.91 555 LEU A C 1
ATOM 4617 O O . LEU A 1 555 ? -79.596 -12.679 73.316 1.00 32.91 555 LEU A O 1
ATOM 4621 N N . ALA A 1 556 ? -77.856 -11.736 72.238 1.00 25.20 556 ALA A N 1
ATOM 4622 C CA . ALA A 1 556 ? -76.864 -11.721 73.320 1.00 25.20 556 ALA A CA 1
ATOM 4623 C C . ALA A 1 556 ? -75.470 -11.311 72.804 1.00 25.20 556 ALA A C 1
ATOM 4625 O O . ALA A 1 556 ? -74.717 -12.163 72.348 1.00 25.20 556 ALA A O 1
ATOM 4626 N N . HIS A 1 557 ? -75.131 -10.023 72.970 1.00 30.59 557 HIS A N 1
ATOM 4627 C CA . HIS A 1 557 ? -73.818 -9.451 73.351 1.00 30.59 557 HIS A CA 1
ATOM 4628 C C . HIS A 1 557 ? -73.458 -8.173 72.568 1.00 30.59 557 HIS A C 1
ATOM 4630 O O . HIS A 1 557 ? -72.800 -8.258 71.534 1.00 30.59 557 HIS A O 1
ATOM 4636 N N . PRO A 1 558 ? -73.698 -6.988 73.160 1.00 37.53 558 PRO A N 1
ATOM 4637 C CA . PRO A 1 558 ? -72.835 -5.843 72.904 1.00 37.53 558 PRO A CA 1
ATOM 4638 C C . PRO A 1 558 ? -72.405 -5.213 74.235 1.00 37.53 558 PRO A C 1
ATOM 4640 O O . PRO A 1 558 ? -73.017 -4.280 74.740 1.00 37.53 558 PRO A O 1
ATOM 4643 N N . LEU A 1 559 ? -71.338 -5.745 74.840 1.00 33.47 559 LEU A N 1
ATOM 4644 C CA . LEU A 1 559 ? -70.655 -5.062 75.951 1.00 33.47 559 LEU A CA 1
ATOM 4645 C C . LEU A 1 559 ? -69.121 -5.073 75.821 1.00 33.47 559 LEU A C 1
ATOM 4647 O O . LEU A 1 559 ? -68.421 -4.773 76.779 1.00 33.47 559 LEU A O 1
ATOM 4651 N N . LYS A 1 560 ? -68.566 -5.418 74.647 1.00 33.97 560 LYS A N 1
ATOM 4652 C CA . LYS A 1 560 ? -67.102 -5.529 74.443 1.00 33.97 560 LYS A CA 1
ATOM 4653 C C . LYS A 1 560 ? -66.506 -4.629 73.352 1.00 33.97 560 LYS A C 1
ATOM 4655 O O . LYS A 1 560 ? -65.286 -4.604 73.202 1.00 33.97 560 LYS A O 1
ATOM 4660 N N . THR A 1 561 ? -67.309 -3.862 72.618 1.00 37.41 561 THR A N 1
ATOM 4661 C CA . THR A 1 561 ? -66.824 -3.187 71.400 1.00 37.41 561 THR A CA 1
ATOM 4662 C C . THR A 1 561 ? -66.088 -1.871 71.684 1.00 37.41 561 THR A C 1
ATOM 4664 O O . THR A 1 561 ? -65.119 -1.555 71.000 1.00 37.41 561 THR A O 1
ATOM 4667 N N . ILE A 1 562 ? -66.429 -1.142 72.754 1.00 39.50 562 ILE A N 1
ATOM 4668 C CA . ILE A 1 562 ? -65.801 0.165 73.052 1.00 39.50 562 ILE A CA 1
ATOM 4669 C C . ILE A 1 562 ? -64.374 0.022 73.631 1.00 39.50 562 ILE A C 1
ATOM 4671 O O . ILE A 1 562 ? -63.531 0.896 73.421 1.00 39.50 562 ILE A O 1
ATOM 4675 N N . GLU A 1 563 ? -64.038 -1.098 74.281 1.00 36.28 563 GLU A N 1
ATOM 4676 C CA . GLU A 1 563 ? -62.672 -1.350 74.780 1.00 36.28 563 GLU A CA 1
ATOM 4677 C C . GLU A 1 563 ? -61.713 -1.894 73.701 1.00 36.28 563 GLU A C 1
ATOM 4679 O O . GLU A 1 563 ? -60.495 -1.729 73.812 1.00 36.28 563 GLU A O 1
ATOM 4684 N N . GLN A 1 564 ? -62.223 -2.465 72.601 1.00 32.97 564 GLN A N 1
ATOM 4685 C CA . GLN A 1 564 ? -61.384 -3.018 71.525 1.00 32.97 564 GLN A CA 1
ATOM 4686 C C . GLN A 1 564 ? -60.688 -1.958 70.660 1.00 32.97 564 GLN A C 1
ATOM 4688 O O . GLN A 1 564 ? -59.613 -2.226 70.115 1.00 32.97 564 GLN A O 1
ATOM 4693 N N . TRP A 1 565 ? -61.219 -0.735 70.588 1.00 35.31 565 TRP A N 1
ATOM 4694 C CA . TRP A 1 565 ? -60.618 0.335 69.782 1.00 35.31 565 TRP A CA 1
ATOM 4695 C C . TRP A 1 565 ? -59.312 0.874 70.382 1.00 35.31 565 TRP A C 1
ATOM 4697 O O . TRP A 1 565 ? -58.469 1.401 69.657 1.00 35.31 565 TRP A O 1
ATOM 4707 N N . LYS A 1 566 ? -59.081 0.675 71.688 1.00 35.91 566 LYS A N 1
ATOM 4708 C CA . LYS A 1 566 ? -57.821 1.053 72.354 1.00 35.91 566 LYS A CA 1
ATOM 4709 C C . LYS A 1 566 ? -56.760 -0.052 72.359 1.00 35.91 566 LYS A C 1
ATOM 4711 O O . LYS A 1 566 ? -55.596 0.244 72.624 1.00 35.91 566 LYS A O 1
ATOM 4716 N N . LEU A 1 567 ? -57.114 -1.299 72.033 1.00 34.22 567 LEU A N 1
ATOM 4717 C CA . LEU A 1 567 ? -56.213 -2.446 72.211 1.00 34.22 567 LEU A CA 1
ATOM 4718 C C . LEU A 1 567 ? -55.491 -2.905 70.932 1.00 34.22 567 LEU A C 1
ATOM 4720 O O . LEU A 1 567 ? -54.502 -3.629 71.022 1.00 34.22 567 LEU A O 1
ATOM 4724 N N . LYS A 1 568 ? -55.898 -2.462 69.733 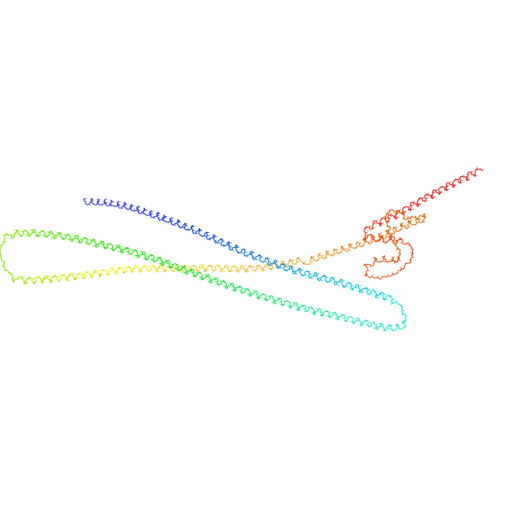1.00 33.28 568 LYS A N 1
ATOM 4725 C CA . LYS A 1 568 ? -55.295 -2.951 68.472 1.00 33.28 568 LYS A CA 1
ATOM 4726 C C . LYS A 1 568 ? -54.082 -2.158 67.962 1.00 33.28 568 LYS A C 1
ATOM 4728 O O . LYS A 1 568 ? -53.653 -2.382 66.832 1.00 33.28 568 LYS A O 1
ATOM 4733 N N . LYS A 1 569 ? -53.488 -1.273 68.778 1.00 37.50 569 LYS A N 1
ATOM 4734 C CA . LYS A 1 569 ? -52.213 -0.598 68.443 1.00 37.50 569 LYS A CA 1
ATOM 4735 C C . LYS A 1 569 ? -51.224 -0.368 69.588 1.00 37.50 569 LYS A C 1
ATOM 4737 O O . LYS A 1 569 ? -50.209 0.264 69.344 1.00 37.50 569 LYS A O 1
ATOM 4742 N N . ASN A 1 570 ? -51.437 -0.929 70.780 1.00 34.66 570 ASN A N 1
ATOM 4743 C CA . ASN A 1 570 ? -50.469 -0.823 71.875 1.00 34.66 570 ASN A CA 1
ATOM 4744 C C . ASN A 1 570 ? -50.289 -2.167 72.585 1.00 34.66 570 ASN A C 1
ATOM 4746 O O . ASN A 1 570 ? -51.018 -2.490 73.513 1.00 34.66 570 ASN A O 1
ATOM 4750 N N . ASN A 1 571 ? -49.271 -2.926 72.179 1.00 28.23 571 ASN A N 1
ATOM 4751 C CA . ASN A 1 571 ? -48.668 -3.952 73.024 1.00 28.23 571 ASN A CA 1
ATOM 4752 C C . ASN A 1 571 ? -47.165 -3.686 73.129 1.00 28.23 571 ASN A C 1
ATOM 4754 O O . ASN A 1 571 ? -46.370 -4.211 72.351 1.00 28.23 571 ASN A O 1
ATOM 4758 N N . ARG A 1 572 ? -46.801 -2.859 74.115 1.00 32.94 572 ARG A N 1
ATOM 4759 C CA . ARG A 1 572 ? -45.656 -3.055 75.015 1.00 32.94 572 ARG A CA 1
ATOM 4760 C C . ARG A 1 572 ? -45.833 -2.151 76.246 1.00 32.94 572 ARG A C 1
ATOM 4762 O O . ARG A 1 572 ? -45.828 -0.936 76.112 1.00 32.94 572 ARG A O 1
ATOM 4769 N N . ILE A 1 573 ? -45.866 -2.808 77.414 1.00 30.89 573 ILE A N 1
ATOM 4770 C CA . ILE A 1 573 ? -45.627 -2.312 78.788 1.00 30.89 573 ILE A CA 1
ATOM 4771 C C . ILE A 1 573 ? -46.872 -1.915 79.616 1.00 30.89 573 ILE A C 1
ATOM 4773 O O . ILE A 1 573 ? -47.431 -0.843 79.439 1.00 30.89 573 ILE A O 1
ATOM 4777 N N . GLY A 1 574 ? -47.167 -2.752 80.628 1.00 28.12 574 GLY A N 1
ATOM 4778 C CA . GLY A 1 574 ? -47.346 -2.309 82.024 1.00 28.12 574 GLY A CA 1
ATOM 4779 C C . GLY A 1 574 ? -48.763 -2.265 82.618 1.00 28.12 574 GLY A C 1
ATOM 4780 O O . GLY A 1 574 ? -49.535 -1.395 82.257 1.00 28.12 574 GLY A O 1
ATOM 4781 N N . GLN A 1 575 ? -49.022 -3.194 83.559 1.00 30.48 575 GLN A N 1
ATOM 4782 C CA . GLN A 1 575 ? -49.849 -3.142 84.798 1.00 30.48 575 GLN A CA 1
ATOM 4783 C C . GLN A 1 575 ? -50.650 -1.847 85.068 1.00 30.48 575 GLN A C 1
ATOM 4785 O O . GLN A 1 575 ? -50.110 -0.763 84.917 1.00 30.48 575 GLN A O 1
ATOM 4790 N N . GLY A 1 576 ? -51.871 -1.824 85.597 1.00 28.81 576 GLY A N 1
ATOM 4791 C CA . GLY A 1 576 ? -52.724 -2.765 86.320 1.00 28.81 576 GLY A CA 1
ATOM 4792 C C . GLY A 1 576 ? -53.848 -1.941 86.989 1.00 28.81 576 GLY A C 1
ATOM 4793 O O . GLY A 1 576 ? -53.846 -0.720 86.882 1.00 28.81 576 GLY A O 1
ATOM 4794 N N . GLU A 1 577 ? -54.740 -2.625 87.707 1.00 31.08 577 GLU A N 1
ATOM 4795 C CA . GLU A 1 577 ? -55.818 -2.114 88.584 1.00 31.08 577 GLU A CA 1
ATOM 4796 C C . GLU A 1 577 ? -57.245 -1.995 88.009 1.00 31.08 577 GLU A C 1
ATOM 4798 O O . GLU A 1 577 ? -57.552 -1.284 87.058 1.00 31.08 577 GLU A O 1
ATOM 4803 N N . VAL A 1 578 ? -58.110 -2.751 88.689 1.00 35.59 578 VAL A N 1
ATOM 4804 C CA . VAL A 1 578 ? -59.579 -2.800 88.701 1.00 35.59 578 VAL A CA 1
ATOM 4805 C C . VAL A 1 578 ? -60.044 -1.727 89.706 1.00 35.59 578 VAL A C 1
ATOM 4807 O O . VAL A 1 578 ? -59.366 -1.581 90.727 1.00 35.59 578 VAL A O 1
ATOM 4810 N N . PRO A 1 579 ? -61.142 -0.970 89.485 1.00 39.16 579 PRO A N 1
ATOM 4811 C CA . PRO A 1 579 ? -62.393 -1.359 90.151 1.00 39.16 579 PRO A CA 1
ATOM 4812 C C . PRO A 1 579 ? -63.709 -1.014 89.425 1.00 39.16 579 PRO A C 1
ATOM 4814 O O . PRO A 1 579 ? -63.915 0.086 88.924 1.00 39.16 579 PRO A O 1
ATOM 4817 N N . ASP A 1 580 ? -64.595 -2.010 89.466 1.00 28.53 580 ASP A N 1
ATOM 4818 C CA . ASP A 1 580 ? -65.980 -1.976 89.957 1.00 28.53 580 ASP A CA 1
ATOM 4819 C C . ASP A 1 580 ? -66.890 -0.808 89.537 1.00 28.53 580 ASP A C 1
ATOM 4821 O O . ASP A 1 580 ? -66.736 0.328 89.986 1.00 28.53 580 ASP A O 1
ATOM 4825 N N . GLN A 1 581 ? -67.933 -1.126 88.763 1.00 26.48 581 GLN A N 1
ATOM 4826 C CA . GLN A 1 581 ? -69.130 -0.295 88.691 1.00 26.48 581 GLN A CA 1
ATOM 4827 C C . GLN A 1 581 ? -70.382 -1.149 88.487 1.00 26.48 581 GLN A C 1
ATOM 4829 O O . GLN A 1 581 ? -70.562 -1.852 87.494 1.00 26.48 581 GLN A O 1
ATOM 4834 N N . THR A 1 582 ? -71.238 -1.060 89.496 1.00 28.50 582 THR A N 1
ATOM 4835 C CA . THR A 1 582 ? -72.625 -1.503 89.547 1.00 28.50 582 THR A CA 1
ATOM 4836 C C . THR A 1 582 ? -73.455 -0.960 88.383 1.00 28.50 582 THR A C 1
ATOM 4838 O O . THR A 1 582 ? -73.366 0.220 88.047 1.00 28.50 582 THR A O 1
ATOM 4841 N N . LEU A 1 583 ? -74.305 -1.840 87.845 1.00 32.84 583 LEU A N 1
ATOM 4842 C CA . LEU A 1 583 ? -75.430 -1.563 86.942 1.00 32.84 583 LEU A CA 1
ATOM 4843 C C . LEU A 1 583 ? -76.290 -0.376 87.414 1.00 32.84 583 LEU A C 1
ATOM 4845 O O . LEU A 1 583 ? -76.470 -0.179 88.620 1.00 32.84 583 LEU A O 1
ATOM 4849 N N . PRO A 1 584 ? -76.909 0.345 86.465 1.00 33.34 584 PRO A N 1
ATOM 4850 C CA . PRO A 1 584 ? -78.354 0.176 86.315 1.00 33.34 584 PRO A CA 1
ATOM 4851 C C . PRO A 1 584 ? -78.816 0.023 84.858 1.00 33.34 584 PRO A C 1
ATOM 4853 O O . PRO A 1 584 ? -78.334 0.690 83.945 1.00 33.34 584 PRO A O 1
ATOM 4856 N N . GLU A 1 585 ? -79.792 -0.866 84.688 1.00 34.47 585 GLU A N 1
ATOM 4857 C CA . GLU A 1 585 ? -80.629 -1.043 83.500 1.00 34.47 585 GLU A CA 1
ATOM 4858 C C . GLU A 1 585 ? -81.342 0.262 83.114 1.00 34.47 585 GLU A C 1
ATOM 4860 O O . GLU A 1 585 ? -81.837 0.972 83.987 1.00 34.47 585 GLU A O 1
ATOM 4865 N N . HIS A 1 586 ? -81.427 0.559 81.812 1.00 28.78 586 HIS A N 1
ATOM 4866 C CA . HIS A 1 586 ? -82.688 0.673 81.058 1.00 28.78 586 HIS A CA 1
ATOM 4867 C C . HIS A 1 586 ? -82.466 1.250 79.646 1.00 28.78 586 HIS A C 1
ATOM 4869 O O . HIS A 1 586 ? -81.573 2.062 79.429 1.00 28.78 586 HIS A O 1
ATOM 4875 N N . SER A 1 587 ? -83.386 0.869 78.748 1.00 32.91 587 SER A N 1
ATOM 4876 C CA . SER A 1 587 ? -83.653 1.385 77.393 1.00 32.91 587 SER A CA 1
ATOM 4877 C C . SER A 1 587 ? -82.791 0.818 76.253 1.00 32.91 587 SER A C 1
ATOM 4879 O O . SER A 1 587 ? -81.651 1.221 76.031 1.00 32.91 587 SER A O 1
ATOM 4881 N N . PHE A 1 588 ? -83.385 -0.121 75.508 1.00 36.81 588 PHE A N 1
ATOM 4882 C CA . PHE A 1 588 ? -82.801 -0.808 74.351 1.00 36.81 588 PHE A CA 1
ATOM 4883 C C . PHE A 1 588 ? -82.648 0.092 73.101 1.00 36.81 588 PHE A C 1
ATOM 4885 O O . PHE A 1 588 ? -81.796 -0.205 72.272 1.00 36.81 588 PHE A O 1
ATOM 4892 N N . ASP A 1 589 ? -83.345 1.233 73.013 1.00 41.72 589 ASP A N 1
ATOM 4893 C CA . ASP A 1 589 ? -83.347 2.087 71.804 1.00 41.72 589 ASP A CA 1
ATOM 4894 C C . ASP A 1 589 ? -82.235 3.158 71.798 1.00 41.72 589 ASP A C 1
ATOM 4896 O O . ASP A 1 589 ? -81.870 3.716 70.765 1.00 41.72 589 ASP A O 1
ATOM 4900 N N . SER A 1 590 ? -81.624 3.425 72.956 1.00 45.38 590 SER A N 1
ATOM 4901 C CA . SER A 1 590 ? -80.507 4.375 73.111 1.00 45.38 590 SER A CA 1
ATOM 4902 C C . SER A 1 590 ? -79.152 3.828 72.636 1.00 45.38 590 SER A C 1
ATOM 4904 O O . SER A 1 590 ? -78.203 4.595 72.463 1.00 45.38 590 SER A O 1
ATOM 4906 N N . LEU A 1 591 ? -79.036 2.510 72.428 1.00 47.00 591 LEU A N 1
ATOM 4907 C CA . LEU A 1 591 ? -77.790 1.876 71.981 1.00 47.00 591 LEU A CA 1
ATOM 4908 C C . LEU A 1 591 ? -77.563 2.032 70.468 1.00 47.00 591 LEU A C 1
ATOM 4910 O O . LEU A 1 591 ? -76.430 2.252 70.045 1.00 47.00 591 LEU A O 1
ATOM 4914 N N . GLU A 1 592 ? -78.631 1.993 69.670 1.00 52.97 592 GLU A N 1
ATOM 4915 C CA . GLU A 1 592 ? -78.557 1.982 68.201 1.00 52.97 592 GLU A CA 1
ATOM 4916 C C . GLU A 1 592 ? -78.105 3.345 67.633 1.00 52.97 592 GLU A C 1
ATOM 4918 O O . GLU A 1 592 ? -77.312 3.425 66.693 1.00 52.97 592 GLU A O 1
ATOM 4923 N N . LEU A 1 593 ? -78.502 4.449 68.283 1.00 51.53 593 LEU A N 1
ATOM 4924 C CA . LEU A 1 593 ? -78.059 5.803 67.924 1.00 51.53 593 LEU A CA 1
ATOM 4925 C C . LEU A 1 593 ? -76.569 6.049 68.259 1.00 51.53 593 LEU A C 1
ATOM 4927 O O . LEU A 1 593 ? -75.889 6.812 67.571 1.00 51.53 593 LEU A O 1
ATOM 4931 N N . SER A 1 594 ? -76.048 5.394 69.305 1.00 53.66 594 SER A N 1
ATOM 4932 C CA . SER A 1 594 ? -74.648 5.493 69.752 1.00 53.66 594 SER A CA 1
ATOM 4933 C C . SER A 1 594 ? -73.676 4.757 68.827 1.00 53.66 594 SER A C 1
ATOM 4935 O O . SER A 1 594 ? -72.545 5.213 68.645 1.00 53.66 594 SER A O 1
ATOM 4937 N N . GLU A 1 595 ? -74.087 3.616 68.275 1.00 53.44 595 GLU A N 1
ATOM 4938 C CA . GLU A 1 595 ? -73.254 2.777 67.408 1.00 53.44 595 GLU A CA 1
ATOM 4939 C C . GLU A 1 595 ? -73.074 3.431 66.024 1.00 53.44 595 GLU A C 1
ATOM 4941 O O . GLU A 1 595 ? -71.945 3.663 65.587 1.00 53.44 595 GLU A O 1
ATOM 4946 N N . HIS A 1 596 ? -74.160 3.913 65.408 1.00 54.50 596 HIS A N 1
ATOM 4947 C CA . HIS A 1 596 ? -74.118 4.505 64.063 1.00 54.50 596 HIS A CA 1
ATOM 4948 C C . HIS A 1 596 ? -73.481 5.903 63.973 1.00 54.50 596 HIS A C 1
ATOM 4950 O O . HIS A 1 596 ? -72.894 6.249 62.943 1.00 54.50 596 HIS A O 1
ATOM 4956 N N . LEU A 1 597 ? -73.534 6.712 65.038 1.00 52.75 597 LEU A N 1
ATOM 4957 C CA . LEU A 1 597 ? -72.821 7.999 65.073 1.00 52.75 597 LEU A CA 1
ATOM 4958 C C . LEU A 1 597 ? -71.298 7.821 65.201 1.00 52.75 597 LEU A C 1
ATOM 4960 O O . LEU A 1 597 ? -70.544 8.679 64.739 1.00 52.75 597 LEU A O 1
ATOM 4964 N N . CYS A 1 598 ? -70.833 6.721 65.807 1.00 50.72 598 CYS A N 1
ATOM 4965 C CA . CYS A 1 598 ? -69.404 6.452 65.989 1.00 50.72 598 CYS A CA 1
ATOM 4966 C C . CYS A 1 598 ? -68.740 5.862 64.733 1.00 50.72 598 CYS A C 1
ATOM 4968 O O . CYS A 1 598 ? -67.565 6.144 64.494 1.00 50.72 598 CYS A O 1
ATOM 4970 N N . GLU A 1 599 ? -69.475 5.106 63.912 1.00 50.94 599 GLU A N 1
ATOM 4971 C CA . GLU A 1 599 ? -68.952 4.494 62.676 1.00 50.94 599 GLU A CA 1
ATOM 4972 C C . GLU A 1 599 ? -68.865 5.480 61.487 1.00 50.94 599 GLU A C 1
ATOM 4974 O O . GLU A 1 599 ? -68.078 5.300 60.560 1.00 50.94 599 GLU A O 1
ATOM 4979 N N . SER A 1 600 ? -69.622 6.582 61.507 1.00 53.50 600 SER A N 1
ATOM 4980 C CA . SER A 1 600 ? -69.943 7.329 60.280 1.00 53.50 600 SER A CA 1
ATOM 4981 C C . SER A 1 600 ? -68.955 8.418 59.828 1.00 53.50 600 SER A C 1
ATOM 4983 O O . SER A 1 600 ? -69.003 8.793 58.659 1.00 53.50 600 SER A O 1
ATOM 4985 N N . ILE A 1 601 ? -68.066 8.963 60.669 1.00 50.41 601 ILE A N 1
ATOM 4986 C CA . ILE A 1 601 ? -67.290 10.160 60.252 1.00 50.41 601 ILE A CA 1
ATOM 4987 C C . ILE A 1 601 ? -66.031 9.830 59.437 1.00 50.41 601 ILE A C 1
ATOM 4989 O O . ILE A 1 601 ? -65.584 10.661 58.647 1.00 50.41 601 ILE A O 1
ATOM 4993 N N . PHE A 1 602 ? -65.461 8.631 59.582 1.00 50.16 602 PHE A N 1
ATOM 4994 C CA . PHE A 1 602 ? -64.171 8.308 58.955 1.00 50.16 602 PHE A CA 1
ATOM 4995 C C . PHE A 1 602 ? -64.211 7.164 57.944 1.00 50.16 602 PHE A C 1
ATOM 4997 O O . PHE A 1 602 ? -63.305 7.086 57.116 1.00 50.16 602 PHE A O 1
ATOM 5004 N N . GLU A 1 603 ? -65.233 6.307 57.974 1.00 53.09 603 GLU A N 1
ATOM 5005 C CA . GLU A 1 603 ? -65.280 5.117 57.116 1.00 53.09 603 GLU A CA 1
ATOM 5006 C C . GLU A 1 603 ? -66.270 5.235 55.948 1.00 53.09 603 GLU A C 1
ATOM 5008 O O . GLU A 1 603 ? -66.057 4.565 54.939 1.00 53.09 603 GLU A O 1
ATOM 5013 N N . ASN A 1 604 ? -67.291 6.110 56.006 1.00 48.69 604 ASN A N 1
ATOM 5014 C CA . ASN A 1 604 ? -68.258 6.227 54.906 1.00 48.69 604 ASN A CA 1
ATOM 5015 C C . ASN A 1 604 ? -68.937 7.622 54.788 1.00 48.69 604 ASN A C 1
ATOM 5017 O O . ASN A 1 604 ? -69.817 7.942 55.590 1.00 48.69 604 ASN A O 1
ATOM 5021 N N . PRO A 1 605 ? -68.578 8.462 53.789 1.00 50.97 605 PRO A N 1
ATOM 5022 C CA . PRO A 1 605 ? -69.125 9.815 53.633 1.00 50.97 605 PRO A CA 1
ATOM 5023 C C . PRO A 1 605 ? -70.621 9.874 53.280 1.00 50.97 605 PRO A C 1
ATOM 5025 O O . PRO A 1 605 ? -71.240 10.920 53.465 1.00 50.97 605 PRO A O 1
ATOM 5028 N N . GLU A 1 606 ? -71.218 8.780 52.801 1.00 48.97 606 GLU A N 1
ATOM 5029 C CA . GLU A 1 606 ? -72.646 8.725 52.447 1.00 48.97 606 GLU A CA 1
ATOM 5030 C C . GLU A 1 606 ? -73.560 8.675 53.688 1.00 48.97 606 GLU A C 1
ATOM 5032 O O . GLU A 1 606 ? -74.657 9.230 53.668 1.00 48.97 606 GLU A O 1
ATOM 5037 N N . LEU A 1 607 ? -73.071 8.140 54.815 1.00 53.34 607 LEU A N 1
ATOM 5038 C CA . LEU A 1 607 ? -73.820 8.045 56.081 1.00 53.34 607 LEU A CA 1
ATOM 5039 C C . LEU A 1 607 ? -73.881 9.371 56.868 1.00 53.34 607 LEU A C 1
ATOM 5041 O O . LEU A 1 607 ? -74.665 9.508 57.809 1.00 53.34 607 LEU A O 1
ATOM 5045 N N . ILE A 1 608 ? -73.084 10.375 56.478 1.00 56.69 608 ILE A N 1
ATOM 5046 C CA . ILE A 1 608 ? -73.074 11.705 57.112 1.00 56.69 608 ILE A CA 1
ATOM 5047 C C . ILE A 1 608 ? -74.429 12.405 56.917 1.00 56.69 608 ILE A C 1
ATOM 5049 O O . ILE A 1 608 ? -74.940 13.023 57.853 1.00 56.69 608 ILE A O 1
ATOM 5053 N N . PHE A 1 609 ? -75.034 12.268 55.732 1.00 56.94 609 PHE A N 1
ATOM 5054 C CA . PHE A 1 609 ? -76.311 12.906 55.403 1.00 56.94 609 PHE A CA 1
ATOM 5055 C C . PHE A 1 609 ? -77.482 12.306 56.189 1.00 56.94 609 PHE A C 1
ATOM 5057 O O . PHE A 1 609 ? -78.304 13.049 56.726 1.00 56.94 609 PHE A O 1
ATOM 5064 N N . GLU A 1 610 ? -77.529 10.980 56.323 1.00 60.09 610 GLU A N 1
ATOM 5065 C CA . GLU A 1 610 ? -78.584 10.291 57.077 1.00 60.09 610 GLU A CA 1
ATOM 5066 C C . GLU A 1 610 ? -78.523 10.624 58.574 1.00 60.09 610 GLU A C 1
ATOM 5068 O O . GLU A 1 610 ? -79.551 10.864 59.213 1.00 60.09 610 GLU A O 1
ATOM 5073 N N . ASN A 1 611 ? -77.314 10.707 59.136 1.00 64.19 611 ASN A N 1
ATOM 5074 C CA . ASN A 1 611 ? -77.112 11.077 60.534 1.00 64.19 611 ASN A CA 1
ATOM 5075 C C . ASN A 1 611 ? -77.462 12.548 60.806 1.00 64.19 611 ASN A C 1
ATOM 5077 O O . ASN A 1 611 ? -78.089 12.855 61.824 1.00 64.19 611 ASN A O 1
ATOM 5081 N N . GLU A 1 612 ? -77.123 13.462 59.892 1.00 68.12 612 GLU A N 1
ATOM 5082 C CA . GLU A 1 612 ? -77.540 14.865 59.986 1.00 68.12 612 GLU A CA 1
ATOM 5083 C C . GLU A 1 612 ? -79.072 14.999 59.935 1.00 68.12 612 GLU A C 1
ATOM 5085 O O . GLU A 1 612 ? -79.659 15.764 60.707 1.00 68.12 612 GLU A O 1
ATOM 5090 N N . GLU A 1 613 ? -79.740 14.227 59.073 1.00 70.44 613 GLU A N 1
ATOM 5091 C CA . GLU A 1 613 ? -81.200 14.225 58.966 1.00 70.44 613 GLU A CA 1
ATOM 5092 C C . GLU A 1 613 ? -81.873 13.691 60.240 1.00 70.44 613 GLU A C 1
ATOM 5094 O O . GLU A 1 613 ? -82.844 14.281 60.719 1.00 70.44 613 GLU A O 1
ATOM 5099 N N . ARG A 1 614 ? -81.329 12.632 60.854 1.00 67.69 614 ARG A N 1
ATOM 5100 C CA . ARG A 1 614 ? -81.815 12.105 62.144 1.00 67.69 614 ARG A CA 1
ATOM 5101 C C . ARG A 1 614 ? -81.670 13.123 63.278 1.00 67.69 614 ARG A C 1
ATOM 5103 O O . ARG A 1 614 ? -82.618 13.325 64.035 1.00 67.69 614 ARG A O 1
ATOM 5110 N N . ILE A 1 615 ? -80.534 13.822 63.373 1.00 72.94 615 ILE A N 1
ATOM 5111 C CA . ILE A 1 615 ? -80.333 14.878 64.384 1.00 72.94 615 ILE A CA 1
ATOM 5112 C C . ILE A 1 615 ? -81.330 16.027 64.175 1.00 72.94 615 ILE A C 1
ATOM 5114 O O . ILE A 1 615 ? -81.922 16.514 65.141 1.00 72.94 615 ILE A O 1
ATOM 5118 N N . LYS A 1 616 ? -81.568 16.433 62.919 1.00 77.44 616 LYS A N 1
ATOM 5119 C CA . LYS A 1 616 ? -82.591 17.439 62.588 1.00 77.44 616 LYS A CA 1
ATOM 5120 C C . LYS A 1 616 ? -83.993 16.982 62.996 1.00 77.44 616 LYS A C 1
ATOM 5122 O O . LYS A 1 616 ? -84.737 17.799 63.535 1.00 77.44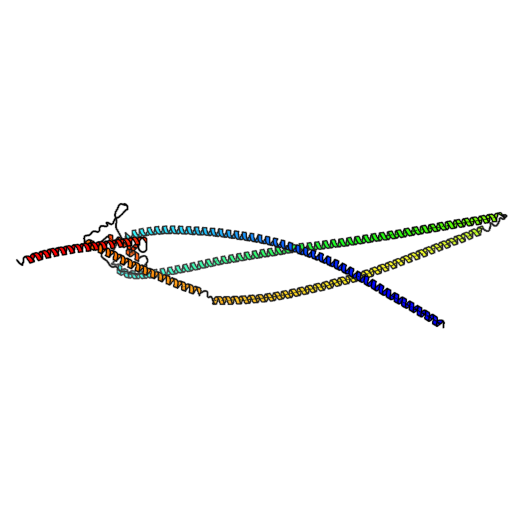 616 LYS A O 1
ATOM 5127 N N . LYS A 1 617 ? -84.338 15.702 62.805 1.00 76.88 617 LYS A N 1
ATOM 5128 C CA . LYS A 1 617 ? -85.622 15.124 63.244 1.00 76.88 617 LYS A CA 1
ATOM 5129 C C . LYS A 1 617 ? -85.790 15.207 64.763 1.00 76.88 617 LYS A C 1
ATOM 5131 O O . LYS A 1 617 ? -86.796 15.743 65.209 1.00 76.88 617 LYS A O 1
ATOM 5136 N N . ILE A 1 618 ? -84.785 14.805 65.548 1.00 75.25 618 ILE A N 1
ATOM 5137 C CA . ILE A 1 618 ? -84.822 14.903 67.024 1.00 75.25 618 ILE A CA 1
ATOM 5138 C C . ILE A 1 618 ? -84.997 16.362 67.476 1.00 75.25 618 ILE A C 1
ATOM 5140 O O . ILE A 1 618 ? -85.860 16.669 68.298 1.00 75.25 618 ILE A O 1
ATOM 5144 N N . GLY A 1 619 ? -84.221 17.289 66.903 1.00 76.62 619 GLY A N 1
ATOM 5145 C CA . GLY A 1 619 ? -84.347 18.716 67.219 1.00 76.62 619 GLY A CA 1
ATOM 5146 C C . GLY A 1 619 ? -85.728 19.285 66.872 1.00 76.62 619 GLY A C 1
ATOM 5147 O O . GLY A 1 619 ? -86.282 20.080 67.633 1.00 76.62 619 GLY A O 1
ATOM 5148 N N . HIS A 1 620 ? -86.309 18.852 65.752 1.00 78.94 620 HIS A N 1
ATOM 5149 C CA . HIS A 1 620 ? -87.649 19.256 65.338 1.00 78.94 620 HIS A CA 1
ATOM 5150 C C . HIS A 1 620 ? -88.748 18.674 66.243 1.00 78.94 620 HIS A C 1
ATOM 5152 O O . HIS A 1 620 ? -89.665 19.404 66.621 1.00 78.94 620 HIS A O 1
ATOM 5158 N N . CYS A 1 621 ? -88.634 17.411 66.664 1.00 78.12 621 CYS A N 1
ATOM 5159 C CA . CYS A 1 621 ? -89.555 16.801 67.626 1.00 78.12 621 CYS A CA 1
ATOM 5160 C C . CYS A 1 621 ? -89.535 17.540 68.969 1.00 78.12 621 CYS A C 1
ATOM 5162 O O . CYS A 1 621 ? -90.596 17.893 69.492 1.00 78.12 621 CYS A O 1
ATOM 5164 N N . LEU A 1 622 ? -88.346 17.862 69.497 1.00 81.81 622 LEU A N 1
ATOM 5165 C CA . LEU A 1 622 ? -88.228 18.668 70.713 1.00 81.81 622 LEU A CA 1
ATOM 5166 C C . LEU A 1 622 ? -88.893 20.042 70.543 1.00 81.81 622 LEU A C 1
ATOM 5168 O O . LEU A 1 622 ? -89.649 20.460 71.419 1.00 81.81 622 LEU A O 1
ATOM 5172 N N . TYR A 1 623 ? -88.657 20.722 69.416 1.00 82.06 623 TYR A N 1
ATOM 5173 C CA . TYR A 1 623 ? -89.274 22.016 69.112 1.00 82.06 623 TYR A CA 1
ATOM 5174 C C . TYR A 1 623 ? -90.810 21.949 69.158 1.00 82.06 623 TYR A C 1
ATOM 5176 O O . TYR A 1 623 ? -91.432 22.717 69.891 1.00 82.06 623 TYR A O 1
ATOM 5184 N N . ILE A 1 624 ? -91.417 20.985 68.453 1.00 79.81 624 ILE A N 1
ATOM 5185 C CA . ILE A 1 624 ? -92.878 20.790 68.439 1.00 79.81 624 ILE A CA 1
ATOM 5186 C C . ILE A 1 624 ? -93.402 20.488 69.847 1.00 79.81 624 ILE A C 1
ATOM 5188 O O . ILE A 1 624 ? -94.452 20.987 70.256 1.00 79.81 624 ILE A O 1
ATOM 5192 N N . THR A 1 625 ? -92.680 19.661 70.602 1.00 81.00 625 THR A N 1
ATOM 5193 C CA . THR A 1 625 ? -93.080 19.286 71.963 1.00 81.00 625 THR A CA 1
ATOM 5194 C C . THR A 1 625 ? -93.079 20.502 72.892 1.00 81.00 625 THR A C 1
ATOM 5196 O O . THR A 1 625 ? -94.000 20.678 73.693 1.00 81.00 625 THR A O 1
ATOM 5199 N N . VAL A 1 626 ? -92.080 21.378 72.760 1.00 84.31 626 VAL A N 1
ATOM 5200 C CA . VAL A 1 626 ? -92.001 22.637 73.508 1.00 84.31 626 VAL A CA 1
ATOM 5201 C C . VAL A 1 626 ? -93.117 23.603 73.102 1.00 84.31 626 VAL A C 1
ATOM 5203 O O . VAL A 1 626 ? -93.737 24.185 73.989 1.00 84.31 626 VAL A O 1
ATOM 5206 N N . GLU A 1 627 ? -93.431 23.749 71.810 1.00 84.44 627 GLU A N 1
ATOM 5207 C CA . GLU A 1 627 ? -94.564 24.581 71.364 1.00 84.44 627 GLU A CA 1
ATOM 5208 C C . GLU A 1 627 ? -95.889 24.115 71.979 1.00 84.44 627 GLU A C 1
ATOM 5210 O O . GLU A 1 627 ? -96.611 24.918 72.569 1.00 84.44 627 GLU A O 1
ATOM 5215 N N . LYS A 1 628 ? -96.168 22.806 71.966 1.00 82.25 628 LYS A N 1
ATOM 5216 C CA . LYS A 1 628 ? -97.379 22.257 72.598 1.00 82.25 628 LYS A CA 1
ATOM 5217 C C . LYS A 1 628 ? -97.420 22.500 74.109 1.00 82.25 628 LYS A C 1
ATOM 5219 O O . LYS A 1 628 ? -98.494 22.740 74.660 1.00 82.25 628 LYS A O 1
ATOM 5224 N N . LEU A 1 629 ? -96.271 22.454 74.795 1.00 83.56 629 LEU A N 1
ATOM 5225 C CA . LEU A 1 629 ? -96.194 22.814 76.215 1.00 83.56 629 LEU A CA 1
ATOM 5226 C C . LEU A 1 629 ? -96.603 24.273 76.442 1.00 83.56 629 LEU A C 1
ATOM 5228 O O . LEU A 1 629 ? -97.326 24.563 77.396 1.00 83.56 629 LEU A O 1
ATOM 5232 N N . LEU A 1 630 ? -96.136 25.181 75.581 1.00 86.19 630 LEU A N 1
ATOM 5233 C CA . LEU A 1 630 ? -96.465 26.604 75.650 1.00 86.19 630 LEU A CA 1
ATOM 5234 C C . LEU A 1 630 ? -97.953 26.854 75.376 1.00 86.19 630 LEU A C 1
ATOM 5236 O O . LEU A 1 630 ? -98.565 27.632 76.107 1.00 86.19 630 LEU A O 1
ATOM 5240 N N . ASP A 1 631 ? -98.552 26.151 74.413 1.00 85.12 631 ASP A N 1
ATOM 5241 C CA . ASP A 1 631 ? -99.991 26.236 74.135 1.00 85.12 631 ASP A CA 1
ATOM 5242 C C . ASP A 1 631 ? -100.832 25.775 75.333 1.00 85.12 631 ASP A C 1
ATOM 5244 O O . ASP A 1 631 ? -101.774 26.459 75.741 1.00 85.12 631 ASP A O 1
ATOM 5248 N N . MET A 1 632 ? -100.469 24.651 75.964 1.00 83.19 632 MET A N 1
ATOM 5249 C CA . MET A 1 632 ? -101.153 24.201 77.183 1.00 83.19 632 MET A CA 1
ATOM 5250 C C . MET A 1 632 ? -100.988 25.185 78.341 1.00 83.19 632 MET A C 1
ATOM 5252 O O . MET A 1 632 ? -101.923 25.384 79.118 1.00 83.19 632 MET A O 1
ATOM 5256 N N . LEU A 1 633 ? -99.810 25.798 78.480 1.00 84.25 633 LEU A N 1
ATOM 5257 C CA . LEU A 1 633 ? -99.572 26.824 79.491 1.00 84.25 633 LEU A CA 1
ATOM 5258 C C . LEU A 1 633 ? -100.461 28.051 79.237 1.00 84.25 633 LEU A C 1
ATOM 5260 O O . LEU A 1 633 ? -101.041 28.586 80.181 1.00 84.25 633 LEU A O 1
ATOM 5264 N N . ALA A 1 634 ? -100.609 28.468 77.977 1.00 85.25 634 ALA A N 1
ATOM 5265 C CA . ALA A 1 634 ? -101.486 29.566 77.587 1.00 85.25 634 ALA A CA 1
ATOM 5266 C C . ALA A 1 634 ? -102.964 29.253 77.881 1.00 85.25 634 ALA A C 1
ATOM 5268 O O . ALA A 1 634 ? -103.651 30.086 78.474 1.00 85.25 634 ALA A O 1
ATOM 5269 N N . GLU A 1 635 ? -103.440 28.046 77.556 1.00 84.38 635 GLU A N 1
ATOM 5270 C CA . GLU A 1 635 ? -104.812 27.614 77.860 1.00 84.38 635 GLU A CA 1
ATOM 5271 C C . GLU A 1 635 ? -105.047 27.497 79.375 1.00 84.38 635 GLU A C 1
ATOM 5273 O O . GLU A 1 635 ? -106.052 27.986 79.888 1.00 84.38 635 GLU A O 1
ATOM 5278 N N . SER A 1 636 ? -104.091 26.942 80.127 1.00 82.62 636 SER A N 1
ATOM 5279 C CA . SER A 1 636 ? -104.159 26.910 81.593 1.00 82.62 636 SER A CA 1
ATOM 5280 C C . SER A 1 636 ? -104.199 28.317 82.193 1.00 82.62 636 SER A C 1
ATOM 5282 O O . SER A 1 636 ? -104.907 28.538 83.177 1.00 82.62 636 SER A O 1
ATOM 5284 N N . ASN A 1 637 ? -103.457 29.273 81.628 1.00 81.94 637 ASN A N 1
ATOM 5285 C CA . ASN A 1 637 ? -103.459 30.655 82.099 1.00 81.94 637 ASN A CA 1
ATOM 5286 C C . ASN A 1 637 ? -104.781 31.363 81.761 1.00 81.94 637 ASN A C 1
ATOM 5288 O O . ASN A 1 637 ? -105.319 32.088 82.594 1.00 81.94 637 ASN A O 1
ATOM 5292 N N . LYS A 1 638 ? -105.365 31.082 80.590 1.00 86.69 638 LYS A N 1
ATOM 5293 C CA . LYS A 1 638 ? -106.708 31.546 80.220 1.00 86.69 638 LYS A CA 1
ATOM 5294 C C . LYS A 1 638 ? -107.781 30.991 81.162 1.00 86.69 638 LYS A C 1
ATOM 5296 O O . LYS A 1 638 ? -108.611 31.754 81.646 1.00 86.69 638 LYS A O 1
ATOM 5301 N N . GLN A 1 639 ? -107.734 29.699 81.499 1.00 83.00 639 GLN A N 1
ATOM 5302 C CA . GLN A 1 639 ? -108.629 29.099 82.500 1.00 83.00 639 GLN A CA 1
ATOM 5303 C C . GLN A 1 639 ? -108.467 29.754 83.879 1.00 83.00 639 GLN A C 1
ATOM 5305 O O . GLN A 1 639 ? -109.453 29.983 84.583 1.00 83.00 639 GLN A O 1
ATOM 5310 N N . LEU A 1 640 ? -107.232 30.092 84.268 1.00 83.06 640 LEU A N 1
ATOM 5311 C CA . LEU A 1 640 ? -106.954 30.811 85.510 1.00 83.06 640 LEU A CA 1
ATOM 5312 C C . LEU A 1 640 ? -107.534 32.235 85.486 1.00 83.06 640 LEU A C 1
ATOM 5314 O O . LEU A 1 640 ? -108.131 32.661 86.475 1.00 83.06 640 LEU A O 1
ATOM 5318 N N . GLU A 1 641 ? -107.407 32.958 84.372 1.00 85.12 641 GLU A N 1
ATOM 5319 C CA . GLU A 1 641 ? -108.019 34.279 84.175 1.00 85.12 641 GLU A CA 1
ATOM 5320 C C . GLU A 1 641 ? -109.553 34.211 84.183 1.00 85.12 641 GLU A C 1
ATOM 5322 O O . GLU A 1 641 ? -110.200 35.028 84.840 1.00 85.12 641 GLU A O 1
ATOM 5327 N N . GLU A 1 642 ? -110.154 33.214 83.530 1.00 82.38 642 GLU A N 1
ATOM 5328 C CA . GLU A 1 642 ? -111.597 32.953 83.580 1.00 82.38 642 GLU A CA 1
ATOM 5329 C C . GLU A 1 642 ? -112.057 32.658 85.013 1.00 82.38 642 GLU A C 1
ATOM 5331 O O . GLU A 1 642 ? -113.028 33.252 85.490 1.00 82.38 642 GLU A O 1
ATOM 5336 N N . MET A 1 643 ? -111.324 31.819 85.752 1.00 79.81 643 MET A N 1
ATOM 5337 C CA . MET A 1 643 ? -111.581 31.557 87.169 1.00 79.81 643 MET A CA 1
ATOM 5338 C C . MET A 1 643 ? -111.440 32.833 88.011 1.00 79.81 643 MET A C 1
ATOM 5340 O O . MET A 1 643 ? -112.267 33.081 88.890 1.00 79.81 643 MET A O 1
ATOM 5344 N N . HIS A 1 644 ? -110.441 33.674 87.738 1.00 81.81 644 HIS A N 1
ATOM 5345 C CA . HIS A 1 644 ? -110.253 34.950 88.425 1.00 81.81 644 HIS A CA 1
ATOM 5346 C C . HIS A 1 644 ? -111.382 35.947 88.111 1.00 81.81 644 HIS A C 1
ATOM 5348 O O . HIS A 1 644 ? -111.835 36.662 89.010 1.00 81.81 644 HIS A O 1
ATOM 5354 N N . ASN A 1 645 ? -111.907 35.955 86.882 1.00 81.44 645 ASN A N 1
ATOM 5355 C CA . ASN A 1 645 ? -113.092 36.725 86.492 1.00 81.44 645 ASN A CA 1
ATOM 5356 C C . ASN A 1 645 ? -114.363 36.213 87.187 1.00 81.44 645 ASN A C 1
ATOM 5358 O O . ASN A 1 645 ? -115.130 37.014 87.724 1.00 81.44 645 ASN A O 1
ATOM 5362 N N . ILE A 1 646 ? -114.570 34.893 87.261 1.00 78.12 646 ILE A N 1
ATOM 5363 C CA . ILE A 1 646 ? -115.669 34.285 88.031 1.00 78.12 646 ILE A CA 1
ATOM 5364 C C . ILE A 1 646 ? -115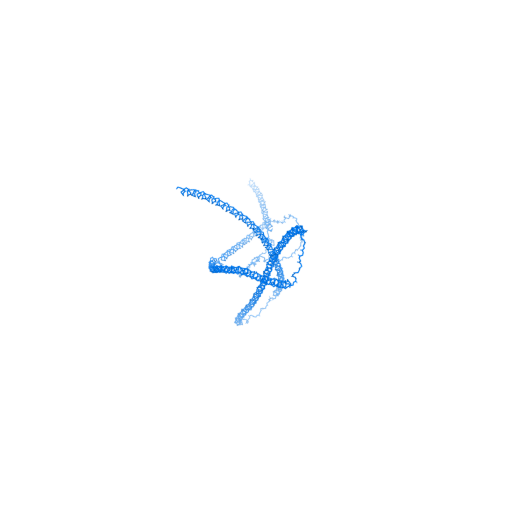.550 34.667 89.512 1.00 78.12 646 ILE A C 1
ATOM 5366 O O . ILE A 1 646 ? -116.528 35.103 90.121 1.00 78.12 646 ILE A O 1
ATOM 5370 N N . HIS A 1 647 ? -114.351 34.567 90.091 1.00 76.75 647 HIS A N 1
ATOM 5371 C CA . HIS A 1 647 ? -114.095 34.934 91.482 1.00 76.75 647 HIS A CA 1
ATOM 5372 C C . HIS A 1 647 ? -114.306 36.436 91.730 1.00 76.75 647 HIS A C 1
ATOM 5374 O O . HIS A 1 647 ? -114.892 36.814 92.744 1.00 76.75 647 HIS A O 1
ATOM 5380 N N . SER A 1 648 ? -113.907 37.296 90.789 1.00 80.44 648 SER A N 1
ATOM 5381 C CA . SER A 1 648 ? -114.155 38.742 90.839 1.00 80.44 648 SER A CA 1
ATOM 5382 C C . SER A 1 648 ? -115.651 39.066 90.768 1.00 80.44 648 SER A C 1
ATOM 5384 O O . SER A 1 648 ? -116.134 39.839 91.594 1.00 80.44 648 SER A O 1
ATOM 5386 N N . ASN A 1 649 ? -116.414 38.400 89.892 1.00 76.75 649 ASN A N 1
ATOM 5387 C CA . ASN A 1 649 ? -117.878 38.514 89.820 1.00 76.75 649 ASN A CA 1
ATOM 5388 C C . ASN A 1 649 ? -118.574 38.034 91.107 1.00 76.75 649 ASN A C 1
ATOM 5390 O O . ASN A 1 649 ? -119.538 38.651 91.566 1.00 76.75 649 ASN A O 1
ATOM 5394 N N . ILE A 1 650 ? -118.099 36.943 91.720 1.00 75.38 650 ILE A N 1
ATOM 5395 C CA . ILE A 1 650 ? -118.591 36.469 93.026 1.00 75.38 650 ILE A CA 1
ATOM 5396 C C . ILE A 1 650 ? -118.269 37.499 94.117 1.00 75.38 650 ILE A C 1
ATOM 5398 O O . ILE A 1 650 ? -119.128 37.819 94.939 1.00 75.38 650 ILE A O 1
ATOM 5402 N N . LYS A 1 651 ? -117.059 38.067 94.107 1.00 74.88 651 LYS A N 1
ATOM 5403 C CA . LYS A 1 651 ? -116.623 39.094 95.061 1.00 74.88 651 LYS A CA 1
ATOM 5404 C C . LYS A 1 651 ? -117.437 40.386 94.937 1.00 74.88 651 LYS A C 1
ATOM 5406 O O . LYS A 1 651 ? -117.800 40.951 95.967 1.00 74.88 651 LYS A O 1
ATOM 5411 N N . GLU A 1 652 ? -117.770 40.837 93.726 1.00 75.12 652 GLU A N 1
ATOM 5412 C CA . GLU A 1 652 ? -118.696 41.962 93.519 1.00 75.12 652 GLU A CA 1
ATOM 5413 C C . GLU A 1 652 ? -120.117 41.643 93.998 1.00 75.12 652 GLU A C 1
ATOM 5415 O O . GLU A 1 652 ? -120.689 42.430 94.754 1.00 75.12 652 GLU A O 1
ATOM 5420 N N . LYS A 1 653 ? -120.670 40.466 93.662 1.00 68.88 653 LYS A N 1
ATOM 5421 C CA . LYS A 1 653 ? -121.983 40.027 94.176 1.00 68.88 653 LYS A CA 1
ATOM 5422 C C . LYS A 1 653 ? -122.034 39.978 95.707 1.00 68.88 653 LYS A C 1
ATOM 5424 O O . LYS A 1 653 ? -123.067 40.308 96.284 1.00 68.88 653 LYS A O 1
ATOM 5429 N N . CYS A 1 654 ? -120.943 39.594 96.372 1.00 64.50 654 CYS A N 1
ATOM 5430 C CA . CYS A 1 654 ? -120.847 39.618 97.834 1.00 64.50 654 CYS A CA 1
ATOM 5431 C C . CYS A 1 654 ? -120.732 41.041 98.404 1.00 64.50 654 CYS A C 1
ATOM 5433 O O . CYS A 1 654 ? -121.295 41.308 99.461 1.00 64.50 654 CYS A O 1
ATOM 5435 N N . LYS A 1 655 ? -120.051 41.973 97.722 1.00 66.00 655 LYS A N 1
ATOM 5436 C CA . LYS A 1 655 ? -119.985 43.382 98.154 1.00 66.00 655 LYS A CA 1
ATOM 5437 C C . LYS A 1 655 ? -121.328 44.101 98.019 1.00 66.00 655 LYS A C 1
ATOM 5439 O O . LYS A 1 655 ? -121.695 44.835 98.930 1.00 66.00 655 LYS A O 1
ATOM 5444 N N . ASN A 1 656 ? -122.079 43.843 96.947 1.00 60.59 656 ASN A N 1
ATOM 5445 C CA . ASN A 1 656 ? -123.398 44.451 96.735 1.00 60.59 656 ASN A CA 1
ATOM 5446 C C . ASN A 1 656 ? -124.472 43.924 97.706 1.00 60.59 656 ASN A C 1
ATOM 5448 O O . ASN A 1 656 ? -125.490 44.577 97.879 1.00 60.59 656 ASN A O 1
ATOM 5452 N N . LYS A 1 657 ? -124.234 42.787 98.378 1.00 59.62 657 LYS A N 1
ATOM 5453 C CA . LYS A 1 657 ? -125.100 42.254 99.446 1.00 59.62 657 LYS A CA 1
ATOM 5454 C C . LYS A 1 657 ? -124.788 42.778 100.855 1.00 59.62 657 LYS A C 1
ATOM 5456 O O . LYS A 1 657 ? -125.543 42.479 101.764 1.00 59.62 657 LYS A O 1
ATOM 5461 N N . ASN A 1 658 ? -123.701 43.531 101.045 1.00 57.72 658 ASN A N 1
ATOM 5462 C CA . ASN A 1 658 ? -123.314 44.100 102.346 1.00 57.72 658 ASN A CA 1
ATOM 5463 C C . ASN A 1 658 ? -123.628 45.612 102.465 1.00 57.72 658 ASN A C 1
ATOM 5465 O O . ASN A 1 658 ? -123.086 46.271 103.350 1.00 57.72 658 ASN A O 1
ATOM 5469 N N . TRP A 1 659 ? -124.480 46.156 101.582 1.00 51.09 659 TRP A N 1
ATOM 5470 C CA . TRP A 1 659 ? -124.987 47.543 101.626 1.00 51.09 659 TRP A CA 1
ATOM 5471 C C . TRP A 1 659 ? -126.521 47.661 101.435 1.00 51.09 659 TRP A C 1
ATOM 5473 O O . TRP A 1 659 ? -127.019 48.762 101.202 1.00 51.09 659 TRP A O 1
ATOM 5483 N N . GLU A 1 660 ? -127.262 46.558 101.591 1.00 40.72 660 GLU A N 1
ATOM 5484 C CA . GLU A 1 660 ? -128.681 46.526 102.008 1.00 40.72 660 GLU A CA 1
ATOM 5485 C C . GLU A 1 660 ? -128.743 45.916 103.411 1.00 40.72 660 GLU A C 1
ATOM 5487 O O . GLU A 1 660 ? -129.582 46.377 104.219 1.00 40.72 660 GLU A O 1
#

Organism: NCBI:txid129467

Secondary structure (DSSP, 8-state):
-HHHHHHHHHHHHHHHHHHHHHHHHHHHHHHHHHHHHHHHHHHHHHHHHHHHHHHHHHHHHHHHHHHHHHHHHHHHHHHHHHHHHHHHHHHHHHHHHHHHHHHHHHHHHHHHHHHHHHHHHHHHHHHHHHHHHHHHHHHHHHHHHHHHHTS--------SSHHHHHHHHHHHHHHHHHHHHHHHHHHHHHHHHHHHHHHHHHHHHHHHHHHHHHHHHHHHHHHHHHHHHHHHHHHHHHHHHHHHHHHHHHHHHHHHHHHHHHHHHHHHHHHHHHHHHHHHHHHHHHHHHHHHHHHHHHHHHHHHHHHHHHHHHHHHHHHHHHHHHHHHHHHHHHHTT--------TTSHHHHHHHHHHHHHHHHHHHHHHHHHHHHHHHHHHHHHHHHHHHHHHHHHHHHHHHHHHHHHHHHHHHHHHHHHHHHHHHHHHHHHHHHHHHHHHHHHHHHHHHHHHHHHHHHHHHHHHHHHHHHS-TTHHHHHHHHHHHHHHHHHHHHHHHHHHHHHHHHHHHHHHHHHHHHHHHHHHHHHHHHT-------------------------SSHHHHTTTSS--S---------------TTHHHHHHHHHHTTTS-TTHHHHHHHHHHHHHHHHHHHHHHHHHHHHHHHHHHHHHHHHHHHHHHHHHHTS--

Radius of gyration: 84.77 Å; chains: 1; bounding box: 206×90×235 Å

Sequence (660 aa):
MQSISGKQEEIEELKRKNTELKEIGVVQEKNVKEELEQIKNKLIEDHTAELKRTRKLLQEVEQTHKAEAEEWRHEKEILVAETEEKILLLRKELQNKAEYEKQTWQKQFDLREAEMTCLQEQQAALIVELEKTLKEQQNTIQQLEDSLVNAQKPLAQYNSELSSTKTLMDKKLEKAKQLLEEEYKAKYKEAQSRFLEENKKNRREHEILLQKLREKHTEELELQNKELHQKHKEHILSLTSSQQAEIEILKSTLERKQKNWLETHVADIQRNNQVQITQLETKHLSDLNSLETRYLSKIKFLQEEHKKALDSLQIKLKEQLSQKDKENEMLLAQELNTMKFAEELQICEDSLKIELVNVQKEKHKLMAAEHEGVHKEELTVALETQRHLFEDEHHKAVDVLQKTILQMEEEHKRTIQRFQDLHLVETEKEKEKFQQLQKELEKIKSDKQQLEKEIIFLKKEMEKANIELKKLYPQGRENQEENILIAMLRSDIDSCRNERDKLQESCQQALKLLLKMVQSTKDMEDLICKKIGLCLDDSLTSGESQEIISEETVLAHPLKTIEQWKLKKNNRIGQGEVPDQTLPEHSFDSLELSEHLCESIFENPELIFENEERIKKIGHCLYITVEKLLDMLAESNKQLEEMHNIHSNIKEKCKNKNWE

pLDDT: mean 80.1, std 20.49, range [25.2, 97.75]

Foldseek 3Di:
DVVVVVVVVVVVVVVVVVVVVVVVVVVVVVVVVVVVVVVVVVVVVVVVVVVVVVVVVVVVVVVVVVVVVVVVVVVVVVVVVVVVVVVVVVVVVVVVVVVVVVVVVVVVVVVVVVVVVVVVVVVVVVVVVVVVVVVVVVVVVVVVVVVVVVDDDDDDDDPDVCPVVVVVVVVVVVVVVVVVVVVVVVVVVVVVVVVVVVVVVVVVVVVVVVVVVVVVVVVVVVVVVVVVVVVVVVVVVVVVVVVVVVVVVVVVVVVVVVVVVVVVVVVVVVVVVVVVVVVVVVVVVVVVVVVVVVVVVVVVVVVVVVVVVVVVVVVVVVVVVVVVVVVVVVVVVVVVPDDDDDDDDPPPVVVVVVVVVVVVVVVVVVVVVVVVVVVVVVVVVVVVVVVVVVVVVVVVVVVVVVVVVVVVVVVVVVVVVVVVVVVVVVVVVVVVVVVVVVVVVVVVVVVVVVVVVVVVVVVVVVVVVVVVVCVVDPPCPVVVVVVVVVVVVVVVVVVVVVVVVVVVVVVVVVLVVVLVVLVVLLVLLVVLCVVVVDDPPPPPDDDDDDDDDDDDDDDDDDDPDVVVVVPPPDPDDDDDDDDDDDDDDDDPPSVVLVVLSVPAPPPHPVSVVVNVVVSVVSNVSSVVSVVVVVVVVVVVVVVVVVVVVVVVVVVVVVVVVVPD

InterPro domains:
  IPR028745 A-kinase anchor protein 9/Pericentrin [PTHR44981] (3-432)